Protein AF-A0A932TEI2-F1 (afdb_monomer)

Sequence (407 aa):
MNILELFKTVKTFVFDVDGVLASDILLVLSGGELARNMNSKDGYALQLAVKQGYRVVIISGGKSTSVKDRLVRLGVNDVYLDITNKKEKLQEYVFQHELRWDEILYMGDDIPDAICMQMVGLSCCPADAAIEIRQISQYISPLKGGKGCARDVIEKVLKLQGLWIDQVNKPGKMVVEKIIDRRWAIFLHLFITTIGVIVSLYVSIKSSWIIILANIASTLLLWFYSTTFKKKLLSGNIIIAALTAWTILVLYFAVNTTITTPLKFSNEIKFSMQHIYKYAVLYGGFAFIISLIREVIKDMEDMHGDAKYQCNTLPIAMGIPAAKIFVSVWIIVLTGCLAIIQFYALQLGWWLSTAYCCLFIILPLIWVLQKLYIAQTSTDYHKLSTAIKLIMLTGILSMLFFKLYHK

pLDDT: mean 86.67, std 13.26, ra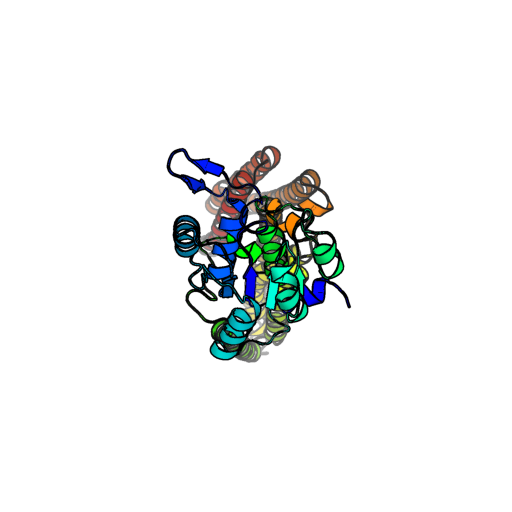nge [43.22, 98.69]

Secondary structure (DSSP, 8-state):
--HHHHHHH--EEEE-IIIIIEEEEEEE-TTS-EEEEE-HHHHHHHHHHHHTT-EEEEE-S---HHHHHHHHHTT--EEE-S-S-HHHHHHHHHHHTT--GGGEEEE--SGGGHHHHHHSSEEEE-TTS-HHHHHH-SEE-SSPTTTTHHHHHHHHHHHHTTTTHHHHH-TT---BTTTB-HHHHHHHHHHHHHHHHHHHHHHHHHS-HHHHHHHHHHHHHHHHHHHTGGGSSSHHHHHHHHHHHHHHHHHHHHHHHTT-SSS---HHHHHHHHHHHHHHHHHHHHHHHHHHHHHHHHHHHHHHHHHTTT---HHHHSHHHHHHHHHHHHHHHHHHHHHHHHHHHHHTT-HHHHHHHIIIIIHHHHHHHHHHHH--SHHHHHHHHHHHHHHHHHHHHTTHHHHHH--

Foldseek 3Di:
DDVLVLLQLAQEEEEECYFAQWDVDWDQDPVRDTDTAGAPLLLVLLLLSVVVVGQYAYAYLAPDVVVVVSSVVSVHPRYHYNDPQSPVVVVVVCVVVVHDQSNYEYEDQEDSCLVVQQRHNAYEYEPNGDPSSVVSGPYYAPHTHNGCSSVRSSVSSCVSVVSNQCCVQPVPPCCDPPPHDPVRVVVVLVVVLVVVLVVQVVLCVQFNPVSSVVSVVLSVLVVCLVVPVVQDEQVSQQSQLQSQLVVLVSVLRSVVGNPPPPPDDDPVVVVVSVVSVVVSVVLSVLSSLLSSLLVLLVCVLCVVSSVVVNRCYNCNPVNLVRSLVVSLVSLVVSLVVLVVVLVVCVVVVLVVLSVLCVPQANVLSVVLNVLSVVDDHSVSSVVSSVSSVSNNVSSVVSVVSCVVVVD

Radius of gyration: 30.38 Å; Cα contacts (8 Å, |Δi|>4): 553; chains: 1; bounding box: 76×47×86 Å

Mean predicted aligned error: 15.0 Å

Nearest PDB structures (foldseek):
  4hgn-assembly1_B  TM=9.759E-01  e=7.244E-16  Bacteroides thetaiotaomicron VPI-5482
  3hyc-assembly3_E  TM=9.687E-01  e=3.856E-14  Escherichia coli B
  3ij5-assembly1_A  TM=9.721E-01  e=1.733E-13  Yersinia pestis CO92
  3n1u-assembly1_A  TM=9.711E-01  e=2.680E-13  Legionella pneumophila subsp. pneumophila str. Philadelphia 1
  4umf-assembly1_C  TM=9.589E-01  e=1.360E-13  Moraxella catarrhalis BC8

Solvent-accessible surface area (backbone atoms only — not comparable to full-atom values): 21389 Å² total; per-residue (Å²): 132,64,69,70,60,49,44,64,51,48,54,33,43,35,33,34,39,69,27,28,49,14,33,74,63,70,44,79,43,99,85,72,48,76,47,72,54,63,31,68,64,26,48,52,38,53,27,49,39,41,76,71,72,33,48,50,36,36,55,27,60,55,76,57,62,71,58,50,55,54,41,42,76,42,63,38,75,52,65,44,59,59,39,87,56,56,51,60,53,50,53,50,52,33,60,77,66,72,54,57,47,61,26,26,32,30,35,36,24,48,77,86,36,49,69,50,32,73,62,33,48,33,17,29,20,28,57,74,31,40,70,72,42,56,71,71,28,80,39,71,33,95,28,37,31,24,63,33,26,61,23,56,54,48,52,51,32,32,47,76,69,58,66,54,54,52,56,76,78,43,76,84,72,62,56,64,72,73,79,35,52,64,68,56,53,52,49,51,51,51,52,54,50,51,50,52,50,51,52,34,44,57,50,17,76,67,29,30,68,65,52,34,55,51,52,52,49,48,54,51,50,54,51,45,30,74,77,57,28,74,47,39,51,56,64,32,40,52,50,53,10,51,54,56,13,42,69,47,40,49,55,46,54,44,58,69,34,60,65,69,59,97,75,82,93,50,75,66,60,61,52,54,50,55,52,50,47,53,51,30,53,52,52,19,51,50,40,21,53,56,38,35,42,37,44,56,36,43,47,56,31,46,37,78,64,38,59,77,68,74,33,38,34,45,39,70,71,64,31,60,70,50,41,49,50,55,40,45,52,53,51,51,52,52,45,51,55,50,52,55,52,37,54,55,36,50,77,72,66,38,55,67,56,39,52,47,44,44,63,52,34,46,50,51,51,54,51,45,52,59,49,56,73,73,47,85,49,43,70,45,28,47,52,48,35,49,50,47,52,51,30,52,51,47,54,60,58,54,60,59,48,52,72,75,71,70,117

Structure (mmCIF, N/CA/C/O backbone):
data_AF-A0A932TEI2-F1
#
_entry.id   AF-A0A932TEI2-F1
#
loop_
_atom_site.group_PDB
_atom_site.id
_atom_site.type_symbol
_atom_site.label_atom_id
_atom_site.label_alt_id
_atom_site.label_comp_id
_atom_site.label_asym_id
_atom_site.label_entity_id
_atom_site.label_seq_id
_atom_site.pdbx_PDB_ins_code
_atom_site.Cartn_x
_atom_site.Cartn_y
_atom_site.Cartn_z
_atom_site.occupancy
_atom_site.B_iso_or_equiv
_atom_site.auth_seq_id
_atom_site.auth_comp_id
_atom_site.auth_asym_id
_atom_site.auth_atom_id
_atom_site.pdbx_PDB_model_num
ATOM 1 N N . MET A 1 1 ? 7.344 -7.347 29.129 1.00 56.56 1 MET A N 1
ATOM 2 C CA . MET A 1 1 ? 6.830 -7.803 27.819 1.00 56.56 1 MET A CA 1
ATOM 3 C C . MET A 1 1 ? 6.420 -6.573 27.024 1.00 56.56 1 MET A C 1
ATOM 5 O O . MET A 1 1 ? 5.822 -5.684 27.613 1.00 56.56 1 MET A O 1
ATOM 9 N N . ASN A 1 2 ? 6.810 -6.448 25.754 1.00 79.56 2 ASN A N 1
ATOM 10 C CA . ASN A 1 2 ? 6.443 -5.279 24.946 1.00 79.56 2 ASN A CA 1
ATOM 11 C C . ASN A 1 2 ? 4.948 -5.356 24.600 1.00 79.56 2 ASN A C 1
ATOM 13 O O . ASN A 1 2 ? 4.498 -6.376 24.085 1.00 79.56 2 ASN A O 1
ATOM 17 N N . ILE A 1 3 ? 4.190 -4.292 24.864 1.00 82.94 3 ILE A N 1
ATOM 18 C CA . ILE A 1 3 ? 2.745 -4.236 24.607 1.00 82.94 3 ILE A CA 1
ATOM 19 C C . ILE A 1 3 ? 2.399 -4.514 23.138 1.00 82.94 3 ILE A C 1
ATOM 21 O O . ILE A 1 3 ? 1.374 -5.115 22.841 1.00 82.94 3 ILE A O 1
ATOM 25 N N . LEU A 1 4 ? 3.291 -4.154 22.210 1.00 84.81 4 LEU A N 1
ATOM 26 C CA . LEU A 1 4 ? 3.114 -4.427 20.784 1.00 84.81 4 LEU A CA 1
ATOM 27 C C . LEU A 1 4 ? 3.107 -5.926 20.458 1.00 84.81 4 LEU A C 1
ATOM 29 O O . LEU A 1 4 ? 2.467 -6.316 19.487 1.00 84.81 4 LEU A O 1
ATOM 33 N N . GLU A 1 5 ? 3.792 -6.762 21.244 1.00 87.94 5 GLU A N 1
ATOM 34 C CA . GLU A 1 5 ? 3.771 -8.218 21.048 1.00 87.94 5 GLU A CA 1
ATOM 35 C C . GLU A 1 5 ? 2.412 -8.814 21.430 1.00 87.94 5 GLU A C 1
ATOM 37 O O . GLU A 1 5 ? 1.931 -9.701 20.732 1.00 87.94 5 GLU A O 1
ATOM 42 N N . LEU A 1 6 ? 1.740 -8.265 22.451 1.00 90.00 6 LEU A N 1
ATOM 43 C CA . LEU A 1 6 ? 0.382 -8.680 22.828 1.00 90.00 6 LEU A CA 1
ATOM 44 C C . LEU A 1 6 ? -0.623 -8.413 21.705 1.00 90.00 6 LEU A C 1
ATOM 46 O O . LEU A 1 6 ? -1.435 -9.267 21.375 1.00 90.00 6 LEU A O 1
ATOM 50 N N . PHE A 1 7 ? -0.540 -7.251 21.052 1.00 94.19 7 PHE A N 1
ATOM 51 C CA . PHE A 1 7 ? -1.432 -6.935 19.932 1.00 94.19 7 PHE A CA 1
ATOM 52 C C . PHE A 1 7 ? -1.228 -7.851 18.708 1.00 94.19 7 PHE A C 1
ATOM 54 O O . PHE A 1 7 ? -2.143 -7.983 17.895 1.00 94.19 7 PHE A O 1
ATOM 61 N N . LYS A 1 8 ? -0.054 -8.479 18.543 1.00 92.56 8 LYS A N 1
ATOM 62 C CA . LYS A 1 8 ? 0.222 -9.381 17.410 1.00 92.56 8 LYS A CA 1
ATOM 63 C C . LYS A 1 8 ? -0.444 -10.749 17.552 1.00 92.56 8 LYS A C 1
ATOM 65 O O . LYS A 1 8 ? -0.695 -11.383 16.532 1.00 92.56 8 LYS A O 1
ATOM 70 N N . THR A 1 9 ? -0.705 -11.231 18.764 1.00 93.88 9 THR A N 1
ATOM 71 C CA . THR A 1 9 ? -1.300 -12.566 18.964 1.00 93.88 9 THR A CA 1
ATOM 72 C C . THR A 1 9 ? -2.819 -12.560 18.822 1.00 93.88 9 THR A C 1
ATOM 74 O O . THR A 1 9 ? -3.413 -13.612 18.600 1.00 93.88 9 THR A O 1
ATOM 77 N N . VAL A 1 10 ? -3.451 -11.385 18.902 1.00 97.38 10 VAL A N 1
ATOM 78 C CA . VAL A 1 10 ? -4.910 -11.236 18.868 1.00 97.38 10 VAL A CA 1
ATOM 79 C C . VAL A 1 10 ? -5.503 -11.761 17.559 1.00 97.38 10 VAL A C 1
ATOM 81 O O . VAL A 1 10 ? -5.095 -11.355 16.469 1.00 97.38 10 VAL A O 1
ATOM 84 N N . LYS A 1 11 ? -6.529 -12.607 17.686 1.00 96.62 11 LYS A N 1
ATOM 85 C CA . LYS A 1 11 ? -7.400 -13.098 16.599 1.00 96.62 11 LYS A CA 1
ATOM 86 C C . LYS A 1 11 ? -8.893 -12.914 16.888 1.00 96.62 11 LYS A C 1
ATOM 88 O O . LYS A 1 11 ? -9.702 -12.959 15.960 1.00 96.62 11 LYS A O 1
ATOM 93 N N . THR A 1 12 ? -9.253 -12.691 18.151 1.00 98.19 12 THR A N 1
ATOM 94 C CA . THR A 1 12 ? -10.636 -12.488 18.594 1.00 98.19 12 THR A CA 1
ATOM 95 C C . THR A 1 12 ? -10.729 -11.210 19.416 1.00 98.19 12 THR A C 1
ATOM 97 O O . THR A 1 12 ? -9.966 -11.020 20.361 1.00 98.19 12 THR A O 1
ATOM 100 N N . PHE A 1 13 ? -11.679 -10.347 19.068 1.00 98.62 13 PHE A N 1
ATOM 101 C CA . PHE A 1 13 ? -12.029 -9.164 19.845 1.00 98.62 13 PHE A CA 1
ATOM 102 C C . PHE A 1 13 ? -13.313 -9.413 20.627 1.00 98.62 13 PHE A C 1
ATOM 104 O O . PHE A 1 13 ? -14.292 -9.891 20.057 1.00 98.62 13 PHE A O 1
ATOM 111 N N . VAL A 1 14 ? -13.319 -9.037 21.899 1.00 98.62 14 VAL A N 1
ATOM 112 C CA . VAL A 1 14 ? -14.490 -9.047 22.770 1.00 98.62 14 VAL A CA 1
ATOM 113 C C . VAL A 1 14 ? -14.701 -7.634 23.302 1.00 98.62 14 VAL A C 1
ATOM 115 O O . VAL A 1 14 ? -13.764 -7.020 23.816 1.00 98.62 14 VAL A O 1
ATOM 118 N N . PHE A 1 15 ? -15.911 -7.105 23.153 1.00 98.50 15 PHE A N 1
ATOM 119 C CA . PHE A 1 15 ? -16.260 -5.753 23.588 1.00 98.50 15 PHE A CA 1
ATOM 120 C C . PHE A 1 15 ? -17.508 -5.766 24.467 1.00 98.50 15 PHE A C 1
ATOM 122 O O . PHE A 1 15 ? -18.489 -6.444 24.137 1.00 98.50 15 PHE A O 1
ATOM 129 N N . ASP A 1 16 ? -17.499 -4.951 25.524 1.00 97.19 16 ASP A N 1
ATOM 130 C CA . ASP A 1 16 ? -18.751 -4.449 26.090 1.00 97.19 16 ASP A CA 1
ATOM 131 C C . ASP A 1 16 ? -19.396 -3.411 25.150 1.00 97.19 16 ASP A C 1
ATOM 133 O O . ASP A 1 16 ? -18.806 -2.941 24.171 1.00 97.19 16 ASP A O 1
ATOM 137 N N . VAL A 1 17 ? -20.649 -3.070 25.424 1.00 96.25 17 VAL A N 1
ATOM 138 C CA . VAL A 1 17 ? -21.414 -2.046 24.723 1.00 96.25 17 VAL A CA 1
ATOM 139 C C . VAL A 1 17 ? -21.339 -0.723 25.466 1.00 96.25 17 VAL A C 1
ATOM 141 O O . VAL A 1 17 ? -20.761 0.223 24.934 1.00 96.25 17 VAL A O 1
ATOM 144 N N . ASP A 1 18 ? -21.970 -0.640 26.635 1.00 94.44 18 ASP A N 1
ATOM 145 C CA . ASP A 1 18 ? -22.102 0.607 27.383 1.00 94.44 18 ASP A CA 1
ATOM 146 C C . ASP A 1 18 ? -20.708 1.007 27.907 1.00 94.44 18 ASP A C 1
ATOM 148 O O . ASP A 1 18 ? -19.904 0.145 28.228 1.00 94.44 18 ASP A O 1
ATOM 152 N N . GLY A 1 19 ? -20.344 2.287 27.799 1.00 94.31 19 GLY A N 1
ATOM 153 C CA . GLY A 1 19 ? -18.996 2.774 28.134 1.00 94.31 19 GLY A CA 1
ATOM 154 C C . GLY A 1 19 ? -17.849 2.341 27.203 1.00 94.31 19 GLY A C 1
ATOM 155 O O . GLY A 1 19 ? -16.761 2.908 27.281 1.00 94.31 19 GLY A O 1
ATOM 156 N N . VAL A 1 20 ? -18.067 1.427 26.249 1.00 97.69 20 VAL A N 1
ATOM 157 C CA . VAL A 1 20 ? -17.061 0.999 25.255 1.00 97.69 20 VAL A CA 1
ATOM 158 C C . VAL A 1 20 ? -17.492 1.354 23.828 1.00 97.69 20 VAL A C 1
ATOM 160 O O . VAL A 1 20 ? -16.974 2.305 23.237 1.00 97.69 20 VAL A O 1
ATOM 163 N N . LEU A 1 21 ? -18.443 0.618 23.246 1.00 97.06 21 LEU A N 1
ATOM 164 C CA . LEU A 1 21 ? -18.955 0.876 21.889 1.00 97.06 21 LEU A CA 1
ATOM 165 C C . LEU A 1 21 ? -19.994 2.004 21.845 1.00 97.06 21 LEU A C 1
ATOM 167 O O . LEU A 1 21 ? -20.154 2.673 20.814 1.00 97.06 21 LEU A O 1
ATOM 171 N N . ALA A 1 22 ? -20.686 2.204 22.959 1.00 95.38 22 ALA A N 1
ATOM 172 C CA . ALA A 1 22 ? -21.545 3.333 23.257 1.00 95.38 22 ALA A CA 1
ATOM 173 C C . ALA A 1 22 ? -20.919 4.187 24.366 1.00 95.38 22 ALA A C 1
ATOM 175 O O . ALA A 1 22 ? -20.013 3.735 25.064 1.00 95.38 22 ALA A O 1
ATOM 176 N N . SER A 1 23 ? -21.360 5.438 24.518 1.00 91.94 23 SER A N 1
ATOM 177 C CA . SER A 1 23 ? -21.000 6.176 25.734 1.00 91.94 23 SER A CA 1
ATOM 178 C C . SER A 1 23 ? -21.742 5.610 26.943 1.00 91.94 23 SER A C 1
ATOM 180 O O . SER A 1 23 ? -22.792 4.992 26.799 1.00 91.94 23 SER A O 1
ATOM 182 N N . ASP A 1 24 ? -21.231 5.918 28.124 1.00 86.44 24 ASP A N 1
ATOM 183 C CA . ASP A 1 24 ? -21.881 5.754 29.429 1.00 86.44 24 ASP A CA 1
ATOM 184 C C . ASP A 1 24 ? -23.205 6.541 29.570 1.00 86.44 24 ASP A C 1
ATOM 186 O O . ASP A 1 24 ? -24.033 6.252 30.431 1.00 86.44 24 ASP A O 1
ATOM 190 N N . ILE A 1 25 ? -23.448 7.524 28.696 1.00 87.62 25 ILE A N 1
ATOM 191 C CA . ILE A 1 25 ? -24.691 8.305 28.671 1.00 87.62 25 ILE A CA 1
ATOM 192 C C . ILE A 1 25 ? -25.826 7.531 27.983 1.00 87.62 25 ILE A C 1
ATOM 194 O O . ILE A 1 25 ? -25.795 7.301 26.770 1.00 87.62 25 ILE A O 1
ATOM 198 N N . LEU A 1 26 ? -26.888 7.250 28.743 1.00 88.81 26 LEU A N 1
ATOM 199 C CA . LEU A 1 26 ? -28.169 6.749 28.241 1.00 88.81 26 LEU A CA 1
ATOM 200 C C . LEU A 1 26 ? -29.173 7.894 28.066 1.00 88.81 26 LEU A C 1
ATOM 202 O O . LEU A 1 26 ? -29.428 8.666 28.990 1.00 88.81 26 LEU A O 1
ATOM 206 N N . LEU A 1 27 ? -29.775 7.987 26.880 1.00 89.62 27 LEU A N 1
ATOM 207 C CA . LEU A 1 27 ? -30.843 8.946 26.602 1.00 89.62 27 LEU A CA 1
ATOM 208 C C . LEU A 1 27 ? -32.197 8.297 26.893 1.00 89.62 27 LEU A C 1
ATOM 210 O O . LEU A 1 27 ? -32.584 7.344 26.217 1.00 89.62 27 LEU A O 1
ATOM 214 N N . VAL A 1 28 ? -32.912 8.830 27.882 1.00 91.31 28 VAL A N 1
ATOM 215 C CA . VAL A 1 28 ? -34.267 8.390 28.235 1.00 91.31 28 VAL A CA 1
ATOM 216 C C . VAL A 1 28 ? -35.273 9.147 27.370 1.00 91.31 28 VAL A C 1
ATOM 218 O O . VAL A 1 28 ? -35.376 10.371 27.454 1.00 91.31 28 VAL A O 1
ATOM 221 N N . LEU A 1 29 ? -35.996 8.426 26.517 1.00 90.00 29 LEU A N 1
ATOM 222 C CA . LEU A 1 29 ? -37.040 8.988 25.662 1.00 90.00 29 LEU A CA 1
ATOM 223 C C . LEU A 1 29 ? -38.386 9.028 26.398 1.00 90.00 29 LEU A C 1
ATOM 225 O O . LEU A 1 29 ? -38.591 8.338 27.396 1.00 90.00 29 LEU A O 1
ATOM 229 N N . SER A 1 30 ? -39.336 9.810 25.882 1.00 88.69 30 SER A N 1
ATOM 230 C CA . SER A 1 30 ? -40.662 10.001 26.495 1.00 88.69 30 SER A CA 1
ATOM 231 C C . SER A 1 30 ? -41.461 8.705 26.691 1.00 88.69 30 SER A C 1
ATOM 233 O O . SER A 1 30 ? -42.298 8.645 27.584 1.00 88.69 30 SER A O 1
ATOM 235 N N . GLY A 1 31 ? -41.190 7.664 25.897 1.00 87.25 31 GLY A N 1
ATOM 236 C CA . GLY A 1 31 ? -41.802 6.335 26.025 1.00 87.25 31 GLY A CA 1
ATOM 237 C C . GLY A 1 31 ? -41.099 5.382 27.001 1.00 87.25 31 GLY A C 1
ATOM 238 O O . GLY A 1 31 ? -41.451 4.208 27.044 1.00 87.25 31 GLY A O 1
ATOM 239 N N . GLY A 1 32 ? -40.079 5.838 27.738 1.00 85.00 32 GLY A N 1
ATOM 240 C CA . GLY A 1 32 ? -39.243 4.985 28.596 1.00 85.00 32 GLY A CA 1
ATOM 241 C C . GLY A 1 32 ? -38.182 4.178 27.836 1.00 85.00 32 GLY A C 1
ATOM 242 O O . GLY A 1 32 ? -37.403 3.446 28.444 1.00 85.00 32 GLY A O 1
ATOM 243 N N . GLU A 1 33 ? -38.119 4.325 26.511 1.00 86.44 33 GLU A N 1
ATOM 244 C CA . GLU A 1 33 ? -37.070 3.735 25.685 1.00 86.44 33 GLU A CA 1
ATOM 245 C C . GLU A 1 33 ? -35.705 4.367 25.991 1.00 86.44 33 GLU A C 1
ATOM 247 O O . GLU A 1 33 ? -35.587 5.579 26.188 1.00 86.44 33 GLU A O 1
ATOM 252 N N . LEU A 1 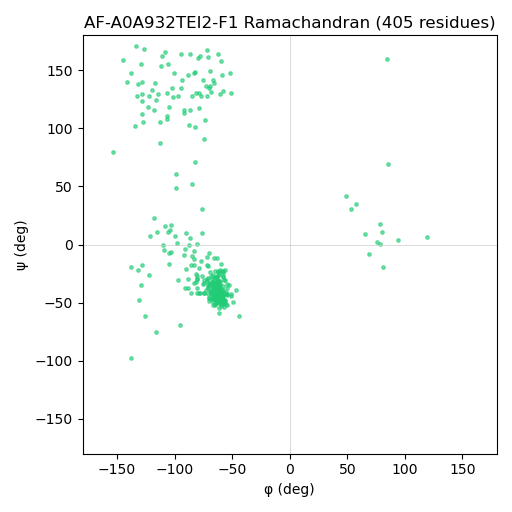34 ? -34.660 3.536 25.992 1.00 88.81 34 LEU A N 1
ATOM 253 C CA . LEU A 1 34 ? -33.284 3.950 26.256 1.00 88.81 34 LEU A CA 1
ATOM 254 C C . LEU A 1 34 ? -32.469 3.938 24.962 1.00 88.81 34 LEU A C 1
ATOM 256 O O . LEU A 1 34 ? -32.149 2.870 24.426 1.00 88.81 34 LEU A O 1
ATOM 260 N N . ALA A 1 35 ? -32.094 5.120 24.483 1.00 89.12 35 ALA A N 1
ATOM 261 C CA . ALA A 1 35 ? -31.252 5.284 23.306 1.00 89.12 35 ALA A CA 1
ATOM 262 C C . ALA A 1 35 ? -29.768 5.405 23.682 1.00 89.12 35 ALA A C 1
ATOM 264 O O . ALA A 1 35 ? -29.393 6.055 24.658 1.00 89.12 35 ALA A O 1
ATOM 265 N N . ARG A 1 36 ? -28.919 4.784 22.858 1.00 92.06 36 ARG A N 1
ATOM 266 C CA . ARG A 1 36 ? -27.456 4.791 22.974 1.00 92.06 36 ARG A CA 1
ATOM 267 C C . ARG A 1 36 ? -26.853 5.466 21.755 1.00 92.06 36 ARG A C 1
ATOM 269 O O . ARG A 1 36 ? -27.289 5.239 20.625 1.00 92.06 36 ARG A O 1
ATOM 276 N N . ASN A 1 37 ? -25.828 6.275 21.968 1.00 91.56 37 ASN A N 1
ATOM 277 C CA . ASN A 1 37 ? -24.998 6.773 20.879 1.00 91.56 37 ASN A CA 1
ATOM 278 C C . ASN A 1 37 ? -23.928 5.720 20.536 1.00 91.56 37 ASN A C 1
ATOM 280 O O . ASN A 1 37 ? -23.461 4.984 21.390 1.00 91.56 37 ASN A O 1
ATOM 284 N N . MET A 1 38 ? -23.528 5.621 19.271 1.00 94.50 38 MET A N 1
ATOM 285 C CA . MET A 1 38 ? -22.441 4.723 18.864 1.00 94.50 38 MET A CA 1
ATOM 286 C C . MET A 1 38 ? -21.600 5.393 17.790 1.00 94.50 38 MET A C 1
ATOM 288 O O . MET A 1 38 ? -22.131 6.017 16.861 1.00 94.50 38 MET A O 1
ATOM 292 N N . ASN A 1 39 ? -20.284 5.226 17.875 1.00 95.94 39 ASN A N 1
ATOM 293 C CA . ASN A 1 39 ? -19.360 5.885 16.965 1.00 95.94 39 ASN A CA 1
ATOM 294 C C . ASN A 1 39 ? -19.393 5.268 15.558 1.00 95.94 39 ASN A C 1
ATOM 296 O O . ASN A 1 39 ? -19.373 4.047 15.387 1.00 95.94 39 ASN A O 1
ATOM 300 N N . SER A 1 40 ? -19.395 6.101 14.517 1.00 93.88 40 SER A N 1
ATOM 301 C CA . SER A 1 40 ? -19.300 5.621 13.131 1.00 93.88 40 SER A CA 1
ATOM 302 C C . SER A 1 40 ? -17.904 5.090 12.786 1.00 93.88 40 SER A C 1
ATOM 304 O O . SER A 1 40 ? -17.783 4.154 11.996 1.00 93.88 40 SER A O 1
ATOM 306 N N . LYS A 1 41 ? -16.844 5.639 13.397 1.00 93.69 41 LYS A N 1
ATOM 307 C CA . LYS A 1 41 ? -15.459 5.199 13.173 1.00 93.69 41 LYS A CA 1
ATOM 308 C C . LYS A 1 41 ? -15.194 3.828 13.795 1.00 93.69 41 LYS A C 1
ATOM 310 O O . LYS A 1 41 ? -14.484 3.041 13.172 1.00 93.69 41 LYS A O 1
ATOM 315 N N . ASP A 1 42 ? -15.779 3.547 14.961 1.00 96.50 42 ASP A N 1
ATOM 316 C CA . ASP A 1 42 ? -15.777 2.202 15.556 1.00 96.50 42 ASP A CA 1
ATOM 317 C C . ASP A 1 42 ? -16.537 1.228 14.659 1.00 96.50 42 ASP A C 1
ATOM 319 O O . ASP A 1 42 ? -16.015 0.170 14.324 1.00 96.50 42 ASP A O 1
ATOM 323 N N . GLY A 1 43 ? -17.710 1.632 14.157 1.00 95.94 43 GLY A N 1
ATOM 324 C CA . GLY A 1 43 ? -18.489 0.819 13.220 1.00 95.94 43 GLY A CA 1
ATOM 325 C C . GLY A 1 43 ? -17.705 0.398 11.972 1.00 95.94 43 GLY A C 1
ATOM 326 O O . GLY A 1 43 ? -17.749 -0.767 11.579 1.00 95.94 43 GLY A O 1
ATOM 327 N N . TYR A 1 44 ? -16.929 1.314 11.382 1.00 94.44 44 TYR A N 1
ATOM 328 C CA . TYR A 1 44 ? -16.028 0.986 10.273 1.00 94.44 44 TYR A CA 1
ATOM 329 C C . TYR A 1 44 ? -14.969 -0.052 10.671 1.00 94.44 44 TYR A C 1
ATOM 331 O O . TYR A 1 44 ? -14.747 -1.012 9.936 1.00 94.44 44 TYR A O 1
ATOM 339 N N . ALA A 1 45 ? -14.316 0.131 11.823 1.00 95.75 45 ALA A N 1
ATOM 340 C CA . ALA A 1 45 ? -13.260 -0.768 12.281 1.00 95.75 45 ALA A CA 1
ATOM 341 C C . ALA A 1 45 ? -13.796 -2.177 12.585 1.00 95.75 45 ALA A C 1
ATOM 343 O O . ALA A 1 45 ? -13.177 -3.154 12.172 1.00 95.75 45 ALA A O 1
ATOM 344 N N . LEU A 1 46 ? -14.969 -2.282 13.218 1.00 97.50 46 LEU A N 1
ATOM 345 C CA . LEU A 1 46 ? -15.657 -3.553 13.473 1.00 97.50 46 LEU A CA 1
ATOM 346 C C . LEU A 1 46 ? -15.970 -4.285 12.165 1.00 97.50 46 LEU A C 1
ATOM 348 O O . LEU A 1 46 ? -15.590 -5.441 11.996 1.00 97.50 46 LEU A O 1
ATOM 352 N N . GLN A 1 47 ? -16.596 -3.593 11.206 1.00 95.75 47 GLN A N 1
ATOM 353 C CA . GLN A 1 47 ? -16.909 -4.184 9.905 1.00 95.75 47 GLN A CA 1
ATOM 354 C C . GLN A 1 47 ? -15.637 -4.629 9.169 1.00 95.75 47 GLN A C 1
ATOM 356 O O . GLN A 1 47 ? -15.625 -5.674 8.518 1.00 95.75 47 GLN A O 1
ATOM 361 N N . LEU A 1 48 ? -14.565 -3.837 9.247 1.00 92.50 48 LEU A N 1
ATOM 362 C CA . LEU A 1 48 ? -13.286 -4.192 8.647 1.00 92.50 48 LEU A CA 1
ATOM 363 C C . LEU A 1 48 ? -12.693 -5.444 9.298 1.00 92.50 48 LEU A C 1
ATOM 365 O O . LEU A 1 48 ? -12.282 -6.342 8.572 1.00 92.50 48 LEU A O 1
ATOM 369 N N . ALA A 1 49 ? -12.678 -5.530 10.628 1.00 95.69 49 ALA A N 1
ATOM 370 C CA . ALA A 1 49 ? -12.174 -6.697 11.346 1.00 95.69 49 ALA A CA 1
ATOM 371 C C . ALA A 1 49 ? -12.909 -7.976 10.913 1.00 95.69 49 ALA A C 1
ATOM 373 O O . ALA A 1 49 ? -12.261 -8.941 10.507 1.00 95.69 49 ALA A O 1
ATOM 374 N N . VAL A 1 50 ? -14.245 -7.942 10.879 1.00 95.00 50 VAL A N 1
ATOM 375 C CA . VAL A 1 50 ? -15.071 -9.064 10.401 1.00 95.00 50 VAL A CA 1
ATOM 376 C C . VAL A 1 50 ? -14.721 -9.438 8.956 1.00 95.00 50 VAL A C 1
ATOM 378 O O . VAL A 1 5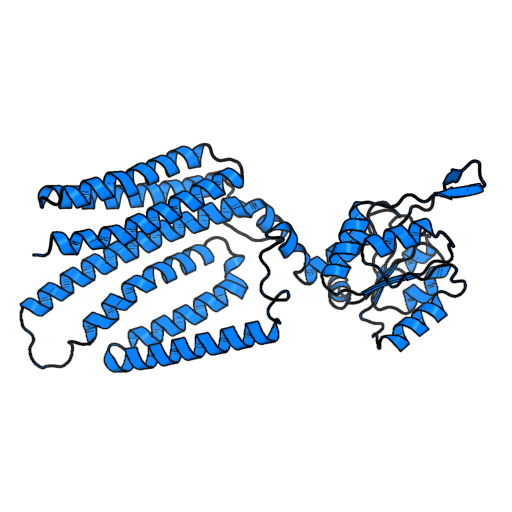0 ? -14.504 -10.608 8.651 1.00 95.00 50 VAL A O 1
ATOM 381 N N . LYS A 1 51 ? -14.601 -8.452 8.055 1.00 90.69 51 LYS A N 1
ATOM 382 C CA . LYS A 1 51 ? -14.217 -8.686 6.648 1.00 90.69 51 LYS A CA 1
ATOM 383 C C . LYS A 1 51 ? -12.828 -9.310 6.490 1.00 90.69 51 LYS A C 1
ATOM 385 O O . LYS A 1 51 ? -12.592 -9.965 5.482 1.00 90.69 51 LYS A O 1
ATOM 390 N N . GLN A 1 52 ? -11.931 -9.090 7.449 1.00 89.12 52 GLN A N 1
ATOM 391 C CA . GLN A 1 52 ? -10.587 -9.674 7.488 1.00 89.12 52 GLN A CA 1
ATOM 392 C C . GLN A 1 52 ? -10.546 -11.023 8.231 1.00 89.12 52 GLN A C 1
ATOM 394 O O . GLN A 1 52 ? -9.468 -11.530 8.526 1.00 89.12 52 GLN A O 1
ATOM 399 N N . GLY A 1 53 ? -11.706 -11.602 8.562 1.00 91.81 53 GLY A N 1
ATOM 400 C CA . GLY A 1 53 ? -11.808 -12.914 9.204 1.00 91.81 53 GLY A CA 1
ATOM 401 C C . GLY A 1 53 ? -11.564 -12.912 10.714 1.00 91.81 53 GLY A C 1
ATOM 402 O O . GLY A 1 53 ? -11.442 -13.984 11.306 1.00 91.81 53 GLY A O 1
ATOM 403 N N . TYR A 1 54 ? -11.502 -11.741 11.356 1.00 96.19 54 TYR A N 1
ATOM 404 C CA . TYR A 1 54 ? -11.438 -11.665 12.814 1.00 96.19 54 TYR A CA 1
ATOM 405 C C . TYR A 1 54 ? -12.801 -11.949 13.421 1.00 96.19 54 TYR A C 1
ATOM 407 O O . TYR A 1 54 ? -13.831 -11.479 12.933 1.00 96.19 54 TYR A O 1
ATOM 415 N N . ARG A 1 55 ? -12.790 -12.662 14.547 1.00 97.31 55 ARG A N 1
ATOM 416 C CA . ARG A 1 55 ? -13.988 -12.839 15.365 1.00 97.31 55 ARG A CA 1
ATOM 417 C C . ARG A 1 55 ? -14.200 -11.582 16.193 1.00 97.31 55 ARG A C 1
ATOM 419 O O . ARG A 1 55 ? -13.269 -11.105 16.842 1.00 97.31 55 ARG A O 1
ATOM 426 N N . VAL A 1 56 ? -15.415 -11.055 16.160 1.00 98.25 56 VAL A N 1
ATOM 427 C CA . VAL A 1 56 ? -15.829 -9.909 16.967 1.00 98.25 56 VAL A CA 1
ATOM 428 C C . VAL A 1 56 ? -17.028 -10.357 17.781 1.00 98.25 56 VAL A C 1
ATOM 430 O O . VAL A 1 56 ? -18.045 -10.735 17.209 1.00 98.25 56 VAL A O 1
ATOM 433 N N . VAL A 1 57 ? -16.883 -10.325 19.098 1.00 98.25 57 VAL A N 1
ATOM 434 C CA . VAL A 1 57 ? -17.855 -10.834 20.062 1.00 98.25 57 VAL A CA 1
ATOM 435 C C . VAL A 1 57 ? -18.302 -9.688 20.945 1.00 98.25 57 VAL A C 1
ATOM 437 O O . VAL A 1 57 ? -17.478 -8.925 21.447 1.00 98.25 57 VAL A O 1
ATOM 440 N N . ILE A 1 58 ? -19.605 -9.570 21.145 1.00 98.31 58 ILE A N 1
ATOM 441 C CA . ILE A 1 58 ? -20.195 -8.534 21.985 1.00 98.31 58 ILE A CA 1
ATOM 442 C C . ILE A 1 58 ? -20.873 -9.217 23.164 1.00 98.31 58 ILE A C 1
ATOM 444 O O . ILE A 1 58 ? -21.719 -10.088 22.957 1.00 98.31 58 ILE A O 1
ATOM 448 N N . ILE A 1 59 ? -20.500 -8.831 24.384 1.00 97.69 59 ILE A N 1
ATOM 449 C CA . ILE A 1 59 ? -21.087 -9.358 25.621 1.00 97.69 59 ILE A CA 1
ATOM 450 C C . ILE A 1 59 ? -21.523 -8.176 26.477 1.00 97.69 59 ILE A C 1
ATOM 452 O O . ILE A 1 59 ? -20.687 -7.440 26.994 1.00 97.69 59 ILE A O 1
ATOM 456 N N . SER A 1 60 ? -22.833 -8.008 26.649 1.00 95.50 60 SER A N 1
ATOM 457 C CA . SER A 1 60 ? -23.386 -6.908 27.439 1.00 95.50 60 SER A CA 1
ATOM 458 C C . SER A 1 60 ? -24.545 -7.353 28.326 1.00 95.50 60 SER A C 1
ATOM 460 O O . SER A 1 60 ? -25.329 -8.232 27.963 1.00 95.50 60 SER A O 1
ATOM 462 N N . GLY A 1 61 ? -24.674 -6.704 29.485 1.00 92.88 61 GLY A N 1
ATOM 463 C CA . GLY A 1 61 ? -25.848 -6.836 30.352 1.00 92.88 61 GLY A CA 1
ATOM 464 C C . GLY A 1 61 ? -27.064 -6.050 29.845 1.00 92.88 61 GLY A C 1
ATOM 465 O O . GLY A 1 61 ? -28.186 -6.287 30.288 1.00 92.88 61 GLY A O 1
ATOM 466 N N . GLY A 1 62 ? -26.875 -5.126 28.895 1.00 89.12 62 GLY A N 1
ATOM 467 C CA . GLY A 1 62 ? -27.966 -4.356 28.300 1.00 89.12 62 GLY A CA 1
ATOM 468 C C . GLY A 1 62 ? -28.881 -5.210 27.411 1.00 89.12 62 GLY A C 1
ATOM 469 O O . GLY A 1 62 ? -28.430 -6.144 26.753 1.00 89.12 62 GLY A O 1
ATOM 470 N N . LYS A 1 63 ? -30.173 -4.853 27.336 1.00 89.62 63 LYS A N 1
ATOM 471 C CA . LYS A 1 63 ? -31.201 -5.562 26.533 1.00 89.62 63 LYS A CA 1
ATOM 472 C C . LYS A 1 63 ? -31.583 -4.858 25.222 1.00 89.62 63 LYS A C 1
ATOM 474 O O . LYS A 1 63 ? -32.641 -5.111 24.653 1.00 89.62 63 LYS A O 1
ATOM 479 N N . SER A 1 64 ? -30.767 -3.911 24.759 1.00 88.44 64 SER A N 1
ATOM 480 C CA . SER A 1 64 ? -31.135 -3.031 23.643 1.00 88.44 64 SER A CA 1
ATOM 481 C C . SER A 1 64 ? -31.101 -3.754 22.292 1.00 88.44 64 SER A C 1
ATOM 483 O O . SER A 1 64 ? -30.035 -4.011 21.732 1.00 88.44 64 SER A O 1
ATOM 485 N N . THR A 1 65 ? -32.275 -4.037 21.727 1.00 89.56 65 THR A N 1
ATOM 486 C CA . THR A 1 65 ? -32.412 -4.672 20.404 1.00 89.56 65 THR A CA 1
ATOM 487 C C . THR A 1 65 ? -31.836 -3.809 19.281 1.00 89.56 65 THR A C 1
ATOM 489 O O . THR A 1 65 ? -31.185 -4.332 18.382 1.00 89.56 65 THR A O 1
ATOM 492 N N . SER A 1 66 ? -31.965 -2.482 19.370 1.00 91.94 66 SER A N 1
ATOM 493 C CA . SER A 1 66 ? -31.426 -1.550 18.370 1.00 91.94 66 SER A CA 1
ATOM 494 C C . SER A 1 66 ? -29.895 -1.594 18.269 1.00 91.94 66 SER A C 1
ATOM 496 O O . SER A 1 66 ? -29.341 -1.471 17.172 1.00 91.94 66 SER A O 1
ATOM 498 N N . VAL A 1 67 ? -29.201 -1.830 19.388 1.00 93.44 67 VAL A N 1
ATOM 499 C CA . VAL A 1 67 ? -27.750 -2.066 19.400 1.00 93.44 67 VAL A CA 1
ATOM 500 C C . VAL A 1 67 ? -27.413 -3.360 18.662 1.00 93.44 67 VAL A C 1
ATOM 502 O O . VAL A 1 67 ? -26.529 -3.354 17.800 1.00 93.44 67 VAL A O 1
ATOM 505 N N . LYS A 1 68 ? -28.144 -4.448 18.940 1.00 95.25 68 LYS A N 1
ATOM 506 C CA . LYS A 1 68 ? -27.957 -5.734 18.252 1.00 95.25 68 LYS A CA 1
ATOM 507 C C . LYS A 1 68 ? -28.147 -5.593 16.746 1.00 95.25 68 LYS A C 1
ATOM 509 O O . LYS A 1 68 ? -27.258 -5.980 15.991 1.00 95.25 68 LYS A O 1
ATOM 514 N N . ASP A 1 69 ? -29.238 -4.972 16.309 1.00 95.06 69 ASP A N 1
ATOM 515 C CA . ASP A 1 69 ? -29.536 -4.789 14.885 1.00 95.06 69 ASP A CA 1
ATOM 516 C C . ASP A 1 69 ? -28.439 -4.001 14.165 1.00 95.06 69 ASP A C 1
ATOM 518 O O . ASP A 1 69 ? -28.043 -4.337 13.045 1.00 95.06 69 ASP A O 1
ATOM 522 N N . ARG A 1 70 ? -27.900 -2.958 14.808 1.00 94.94 70 ARG A N 1
ATOM 523 C CA . ARG A 1 70 ? -26.784 -2.186 14.254 1.00 94.94 70 ARG A CA 1
ATOM 524 C C . ARG A 1 70 ? -25.515 -3.026 14.120 1.00 94.94 70 ARG A C 1
ATOM 526 O O . ARG A 1 70 ? -24.864 -2.946 13.081 1.00 94.94 70 ARG A O 1
ATOM 533 N N . LEU A 1 71 ? -25.151 -3.792 15.144 1.00 96.88 71 LEU A N 1
ATOM 534 C CA . LEU A 1 71 ? -23.941 -4.621 15.143 1.00 96.88 71 LEU A CA 1
ATOM 535 C C . LEU A 1 71 ? -24.025 -5.741 14.099 1.00 96.88 71 LEU A C 1
ATOM 537 O O . LEU A 1 71 ? -23.087 -5.920 13.319 1.00 96.88 71 LEU A O 1
ATOM 541 N N . VAL A 1 72 ? -25.182 -6.394 13.985 1.00 96.44 72 VAL A N 1
ATOM 542 C CA . VAL A 1 72 ? -25.442 -7.414 12.958 1.00 96.44 72 VAL A CA 1
ATOM 543 C C . VAL A 1 72 ? -25.328 -6.823 11.550 1.00 96.44 72 VAL A C 1
ATOM 545 O O . VAL A 1 72 ? -24.693 -7.419 10.682 1.00 96.44 72 VAL A O 1
ATOM 548 N N . ARG A 1 73 ? -25.826 -5.600 11.310 1.00 94.62 73 ARG A N 1
ATOM 549 C CA . ARG A 1 73 ? -25.641 -4.900 10.018 1.00 94.62 73 ARG A CA 1
ATOM 550 C C . ARG A 1 73 ? -24.175 -4.599 9.684 1.00 94.62 73 ARG A C 1
ATOM 552 O O . ARG A 1 73 ? -23.842 -4.423 8.513 1.00 94.62 73 ARG A O 1
ATOM 559 N N . LEU A 1 74 ? -23.295 -4.531 10.682 1.00 94.56 74 LEU A N 1
ATOM 560 C CA . LEU A 1 74 ? -21.849 -4.399 10.478 1.00 94.56 74 LEU A CA 1
ATOM 561 C C . LEU A 1 74 ? -21.163 -5.749 10.203 1.00 94.56 74 LEU A C 1
ATOM 563 O O . LEU A 1 74 ? -19.979 -5.754 9.875 1.00 94.56 74 LEU A O 1
ATOM 567 N N . GLY A 1 75 ? -21.895 -6.864 10.282 1.00 93.75 75 GLY A N 1
ATOM 568 C CA . GLY A 1 75 ? -21.393 -8.230 10.116 1.00 93.75 75 GLY A CA 1
ATOM 569 C C . GLY A 1 75 ? -21.003 -8.916 11.428 1.00 93.75 75 GLY A C 1
ATOM 570 O O . GLY A 1 75 ? -20.493 -10.031 11.397 1.00 93.75 75 GLY A O 1
ATOM 571 N N . VAL A 1 76 ? -21.222 -8.269 12.576 1.00 96.88 76 VAL A N 1
ATOM 572 C CA . VAL A 1 76 ? -20.942 -8.849 13.894 1.00 96.88 76 VAL A CA 1
ATOM 573 C C . VAL A 1 76 ? -22.120 -9.740 14.287 1.00 96.88 76 VAL A C 1
ATOM 575 O O . VAL A 1 76 ? -23.168 -9.238 14.686 1.00 96.88 76 VAL A O 1
ATOM 578 N N . ASN A 1 77 ? -21.963 -11.055 14.133 1.00 92.06 77 ASN A N 1
ATOM 579 C CA . ASN A 1 77 ? -23.036 -12.022 14.395 1.00 92.06 77 ASN A CA 1
ATOM 580 C C . ASN A 1 77 ? -23.066 -12.496 15.856 1.00 92.06 77 ASN A C 1
ATOM 582 O O . ASN A 1 77 ? -24.139 -12.783 16.387 1.00 92.06 77 ASN A O 1
ATOM 586 N N . ASP A 1 78 ? -21.910 -12.525 16.520 1.00 97.19 78 ASP A N 1
ATOM 587 C CA . ASP A 1 78 ? -21.756 -12.987 17.901 1.00 97.19 78 ASP A CA 1
ATOM 588 C C . ASP A 1 78 ? -22.114 -11.872 18.897 1.00 97.19 78 ASP A C 1
ATOM 590 O O . ASP A 1 78 ? -21.250 -11.269 19.536 1.00 97.19 78 ASP A O 1
ATOM 594 N N . VAL A 1 79 ? -23.410 -11.554 18.990 1.00 97.62 79 VAL A N 1
ATOM 595 C CA . VAL A 1 79 ? -23.943 -10.502 19.871 1.00 97.62 79 VAL A CA 1
ATOM 596 C C . VAL A 1 79 ? -24.801 -11.103 20.980 1.00 97.62 79 VAL A C 1
ATOM 598 O O . VAL A 1 79 ? -25.954 -11.491 20.757 1.00 97.62 79 VAL A O 1
ATOM 601 N N . TYR A 1 80 ? -24.247 -11.122 22.191 1.00 97.19 80 TYR A N 1
ATOM 602 C CA . TYR A 1 80 ? -24.867 -11.651 23.400 1.00 97.19 80 TYR A CA 1
ATOM 603 C C . TYR A 1 80 ? -25.301 -10.500 24.315 1.00 97.19 80 TYR A C 1
ATOM 605 O O . TYR A 1 80 ? -24.479 -9.797 24.903 1.00 97.19 80 TYR A O 1
ATOM 613 N N . LEU A 1 81 ? -26.616 -10.300 24.392 1.00 95.38 81 LEU A N 1
ATOM 614 C CA . LEU A 1 81 ? -27.275 -9.293 25.224 1.00 95.38 81 LEU A CA 1
ATOM 615 C C . LEU A 1 81 ? -27.994 -9.960 26.398 1.00 95.38 81 LEU A C 1
ATOM 617 O O . LEU A 1 81 ? -28.230 -11.166 26.358 1.00 95.38 81 LEU A O 1
ATOM 621 N N . ASP A 1 82 ? -28.388 -9.161 27.391 1.00 94.75 82 ASP A N 1
ATOM 622 C CA . ASP A 1 82 ? -29.051 -9.640 28.614 1.00 94.75 82 ASP A CA 1
ATOM 623 C C . ASP A 1 82 ? -28.216 -10.681 29.386 1.00 94.75 82 ASP A C 1
ATOM 625 O O . ASP A 1 82 ? -28.735 -11.642 29.954 1.00 94.75 82 ASP A O 1
ATOM 629 N N . ILE A 1 83 ? -26.888 -10.514 29.371 1.00 96.12 83 ILE A N 1
ATOM 630 C CA . ILE A 1 83 ? -25.955 -11.420 30.039 1.00 96.12 83 ILE A CA 1
ATOM 631 C C . ILE A 1 83 ? -25.667 -10.918 31.452 1.00 96.12 83 ILE A C 1
ATOM 633 O O . ILE A 1 83 ? -25.019 -9.889 31.641 1.00 96.12 83 ILE A O 1
ATOM 637 N N . THR A 1 84 ? -26.104 -11.679 32.453 1.00 92.19 84 THR A N 1
ATOM 638 C CA . THR A 1 84 ? -25.829 -11.403 33.873 1.00 92.19 84 THR A CA 1
ATOM 639 C C . THR A 1 84 ? -24.438 -11.874 34.293 1.00 92.19 84 THR A C 1
ATOM 641 O O . THR A 1 84 ? -23.758 -11.191 35.052 1.00 92.19 84 THR A O 1
ATOM 644 N N . ASN A 1 85 ? -23.988 -13.018 33.769 1.00 95.44 85 ASN A N 1
ATOM 645 C CA . ASN A 1 85 ? -22.673 -13.586 34.047 1.00 95.44 85 ASN A CA 1
ATOM 646 C C . ASN A 1 85 ? -21.790 -13.566 32.789 1.00 95.44 85 ASN A C 1
ATOM 648 O O . ASN A 1 85 ? -21.740 -14.528 32.018 1.00 95.44 85 ASN A O 1
ATOM 652 N N . LYS A 1 86 ? -21.080 -12.447 32.575 1.00 96.56 86 LYS A N 1
ATOM 653 C CA . LYS A 1 86 ? -20.189 -12.277 31.412 1.00 96.56 86 LYS A CA 1
ATOM 654 C C . LYS A 1 86 ? -19.070 -13.326 31.380 1.00 96.56 86 LYS A C 1
ATOM 656 O O . LYS A 1 86 ? -18.705 -13.789 30.301 1.00 96.56 86 LYS A O 1
ATOM 661 N N . LYS A 1 87 ? -18.576 -13.744 32.554 1.00 96.06 87 LYS A N 1
ATOM 662 C CA . LYS A 1 87 ? -17.512 -14.749 32.697 1.00 96.06 87 LYS A CA 1
ATOM 663 C C . LYS A 1 87 ? -17.945 -16.092 32.122 1.00 96.06 87 LYS A C 1
ATOM 665 O O . LYS A 1 87 ? -17.254 -16.629 31.262 1.00 96.06 87 LYS A O 1
ATOM 670 N N . GLU A 1 88 ? -19.078 -16.621 32.581 1.00 96.94 88 GLU A N 1
ATOM 671 C CA . GLU A 1 88 ? -19.599 -17.899 32.085 1.00 96.94 88 GLU A CA 1
ATOM 672 C C . GLU A 1 88 ? -19.841 -17.840 30.581 1.00 96.94 88 GLU A C 1
ATOM 674 O O . GLU A 1 88 ? -19.430 -18.752 29.863 1.00 96.94 88 GLU A O 1
ATOM 679 N N . LYS A 1 89 ? -20.409 -16.731 30.083 1.00 97.88 89 LYS A N 1
ATOM 680 C CA . LYS A 1 89 ? -20.661 -16.600 28.649 1.00 97.88 89 LYS A CA 1
ATOM 681 C C . LYS A 1 89 ? -19.377 -16.570 27.821 1.00 97.88 89 LYS A C 1
ATOM 683 O O . LYS A 1 89 ? -19.314 -17.192 26.760 1.00 97.88 89 LYS A O 1
ATOM 688 N N . LEU A 1 90 ? -18.346 -15.878 28.304 1.00 97.88 90 LEU A N 1
ATOM 689 C CA . LEU A 1 90 ? -17.041 -15.856 27.652 1.00 97.88 90 LEU A CA 1
ATOM 690 C C . LEU A 1 90 ? -16.382 -17.243 27.674 1.00 97.88 90 LEU A C 1
ATOM 692 O O . LEU A 1 90 ? -15.856 -17.671 26.652 1.00 97.88 90 LEU A O 1
ATOM 696 N N . GLN A 1 91 ? -16.442 -17.966 28.795 1.00 97.75 91 GLN A N 1
ATOM 697 C CA . GLN A 1 91 ? -15.914 -19.333 28.895 1.00 97.75 91 GLN A CA 1
ATOM 698 C C . GLN A 1 91 ? -16.620 -20.294 27.936 1.00 97.75 91 GLN A C 1
ATOM 700 O O . GLN A 1 91 ? -15.951 -21.060 27.244 1.00 97.75 91 GLN A O 1
ATOM 705 N N . GLU A 1 92 ? -17.950 -20.226 27.867 1.00 97.50 92 GLU A N 1
ATOM 706 C CA . GLU A 1 92 ? -18.760 -21.013 26.937 1.00 97.50 92 GLU A CA 1
ATOM 707 C C . GLU A 1 92 ? -18.340 -20.743 25.486 1.00 97.50 92 GLU A C 1
ATOM 709 O O . GLU A 1 92 ? -18.058 -21.680 24.741 1.00 97.50 92 GLU A O 1
ATOM 714 N N . TYR A 1 93 ? -18.229 -19.468 25.105 1.00 97.44 93 TYR A N 1
ATOM 715 C CA . TYR A 1 93 ? -17.840 -19.074 23.752 1.00 97.44 93 TYR A CA 1
ATOM 716 C C . TYR A 1 93 ? -16.415 -19.533 23.403 1.00 97.44 93 TYR A C 1
ATOM 718 O O . TYR A 1 93 ? -16.169 -20.069 22.323 1.00 97.44 93 TYR A O 1
ATOM 726 N N . VAL A 1 94 ? -15.467 -19.366 24.328 1.00 97.00 94 VAL A N 1
ATOM 727 C CA . VAL A 1 94 ? -14.079 -19.815 24.144 1.00 97.00 94 VAL A CA 1
ATOM 728 C C . VAL A 1 94 ? -14.006 -21.328 23.960 1.00 97.00 94 VAL A C 1
ATOM 730 O O . VAL A 1 94 ? -13.282 -21.792 23.080 1.00 97.00 94 VAL A O 1
ATOM 733 N N . PHE A 1 95 ? -14.782 -22.087 24.734 1.00 96.06 95 PHE A N 1
ATOM 734 C CA . PHE A 1 95 ? -14.856 -23.540 24.620 1.00 96.06 95 PHE A CA 1
ATOM 735 C C . PHE A 1 95 ? -15.489 -23.986 23.294 1.00 96.06 95 PHE A C 1
ATOM 737 O O . PHE A 1 95 ? -14.900 -24.794 22.581 1.00 96.06 95 PHE A O 1
ATOM 744 N N . GLN A 1 96 ? -16.645 -23.426 22.924 1.00 94.69 96 GLN A N 1
ATOM 745 C CA . GLN A 1 96 ? -17.379 -23.784 21.700 1.00 94.69 96 GLN A CA 1
ATOM 746 C C . GLN A 1 96 ? -16.583 -23.529 20.417 1.00 94.69 96 GLN A C 1
ATOM 748 O O . GLN A 1 96 ? -16.753 -24.243 19.430 1.00 94.69 96 GLN A O 1
ATOM 753 N N . HIS A 1 97 ? -15.723 -22.511 20.421 1.00 94.00 97 HIS A N 1
ATOM 754 C CA . HIS A 1 97 ? -14.941 -22.108 19.255 1.00 94.00 97 HIS A CA 1
ATOM 755 C C . HIS A 1 97 ? -13.459 -22.500 19.339 1.00 94.00 97 HIS A C 1
ATOM 757 O O . HIS A 1 97 ? -12.675 -22.029 18.511 1.00 94.00 97 HIS A O 1
ATOM 763 N N . GLU A 1 98 ? -13.084 -23.333 20.319 1.00 95.00 98 GLU A N 1
ATOM 764 C CA . GLU A 1 98 ? -11.712 -23.815 20.553 1.00 95.00 98 GLU A CA 1
ATOM 765 C C . GLU A 1 98 ? -10.674 -22.678 20.563 1.00 95.00 98 GLU A C 1
ATOM 767 O O . GLU A 1 98 ? -9.586 -22.763 19.984 1.00 95.00 98 GLU A O 1
ATOM 772 N N . LEU A 1 99 ? -11.032 -21.559 21.194 1.00 95.62 99 LEU A N 1
ATOM 773 C CA . LEU A 1 99 ? -10.182 -20.376 21.232 1.00 95.62 99 LEU A CA 1
ATOM 774 C C . LEU A 1 99 ? -9.129 -20.508 22.326 1.00 95.62 99 LEU A C 1
ATOM 776 O O . LEU A 1 99 ? -9.359 -21.074 23.394 1.00 95.62 99 LEU A O 1
ATOM 780 N N . ARG A 1 100 ? -7.964 -19.913 22.084 1.00 96.19 100 ARG A N 1
ATOM 781 C CA . ARG A 1 100 ? -6.944 -19.764 23.116 1.00 96.19 100 ARG A CA 1
ATOM 782 C C . ARG A 1 100 ? -7.077 -18.411 23.791 1.00 96.19 100 ARG A C 1
ATOM 784 O O . ARG A 1 100 ? -7.172 -17.393 23.110 1.00 96.19 100 ARG A O 1
ATOM 791 N N . TRP A 1 101 ? -7.014 -18.398 25.119 1.00 96.88 101 TRP A N 1
ATOM 792 C CA . TRP A 1 101 ? -7.122 -17.180 25.924 1.00 96.88 101 TRP A CA 1
ATOM 793 C C . TRP A 1 101 ? -6.119 -16.096 25.517 1.00 96.88 101 TRP A C 1
ATOM 795 O O . TRP A 1 101 ? -6.480 -14.924 25.461 1.00 96.88 101 TRP A O 1
ATOM 805 N N . ASP A 1 102 ? -4.894 -16.478 25.152 1.00 96.12 102 ASP A N 1
ATOM 806 C CA . ASP A 1 102 ? -3.816 -15.559 24.775 1.00 96.12 102 ASP A CA 1
ATOM 807 C C . ASP A 1 102 ? -3.997 -14.873 23.404 1.00 96.12 102 ASP A C 1
ATOM 809 O O . ASP A 1 102 ? -3.289 -13.915 23.087 1.00 96.12 102 ASP A O 1
ATOM 813 N N . GLU A 1 103 ? -4.964 -15.324 22.600 1.00 96.94 103 GLU A N 1
ATOM 814 C CA . GLU A 1 103 ? -5.322 -14.735 21.301 1.00 96.94 103 GLU A CA 1
ATOM 815 C C . GLU A 1 103 ? -6.565 -13.824 21.384 1.00 96.94 103 GLU A C 1
ATOM 817 O O . GLU A 1 103 ? -7.085 -13.371 20.356 1.00 96.94 103 GLU A O 1
ATOM 822 N N . ILE A 1 104 ? -7.062 -13.555 22.596 1.00 98.31 104 ILE A N 1
ATOM 823 C CA . ILE A 1 104 ? -8.274 -12.768 22.839 1.00 98.31 104 ILE A CA 1
ATOM 824 C C . ILE A 1 104 ? -7.906 -11.392 23.394 1.00 98.31 104 ILE A C 1
ATOM 826 O O . ILE A 1 104 ? -7.155 -11.275 24.363 1.00 98.31 104 ILE A O 1
ATOM 830 N N . LEU A 1 105 ? -8.481 -10.352 22.790 1.00 98.44 105 LEU A N 1
ATOM 831 C CA . LEU A 1 105 ? -8.526 -9.004 23.345 1.00 98.44 105 LEU A CA 1
ATOM 832 C C . LEU A 1 105 ? -9.911 -8.767 23.939 1.00 98.44 105 LEU A C 1
ATOM 834 O O . LEU A 1 105 ? -10.898 -8.921 23.223 1.00 98.44 105 LEU A O 1
ATOM 838 N N . TYR A 1 106 ? -9.984 -8.352 25.203 1.00 98.69 106 TYR A N 1
ATOM 839 C CA . TYR A 1 106 ? -11.230 -7.910 25.836 1.00 98.69 106 TYR A CA 1
ATOM 840 C C . TYR A 1 106 ? -11.131 -6.427 26.181 1.00 98.69 106 TYR A C 1
ATOM 842 O O . TYR A 1 106 ? -10.164 -6.014 26.824 1.00 98.69 106 TYR A O 1
ATOM 850 N N . MET A 1 107 ? -12.126 -5.634 25.779 1.00 98.56 107 MET A N 1
ATOM 851 C CA . MET A 1 107 ? -12.255 -4.239 26.193 1.00 98.56 107 MET A CA 1
ATOM 852 C C . MET A 1 107 ? -13.551 -4.015 26.975 1.00 98.56 107 MET A C 1
ATOM 854 O O . MET A 1 107 ? -14.638 -4.160 26.416 1.00 98.56 107 MET A O 1
ATOM 858 N N . GLY A 1 108 ? -13.392 -3.653 28.249 1.00 97.88 108 GLY A N 1
ATOM 859 C CA . GLY A 1 108 ? -14.462 -3.296 29.185 1.00 97.88 108 GLY A CA 1
ATOM 860 C C . GLY A 1 108 ? -14.208 -1.932 29.828 1.00 97.88 108 GLY A C 1
ATOM 861 O O . GLY A 1 108 ? -13.112 -1.373 29.683 1.00 97.88 108 GLY A O 1
ATOM 862 N N . ASP A 1 109 ? -15.208 -1.388 30.512 1.00 97.69 109 ASP A N 1
ATOM 863 C CA . ASP A 1 109 ? -15.149 -0.065 31.14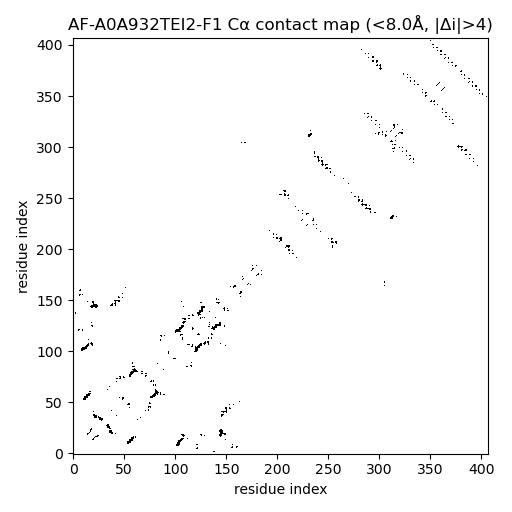7 1.00 97.69 109 ASP A CA 1
ATOM 864 C C . ASP A 1 109 ? -15.406 -0.089 32.662 1.00 97.69 109 ASP A C 1
ATOM 866 O O . ASP A 1 109 ? -14.863 0.771 33.364 1.00 97.69 109 ASP A O 1
ATOM 870 N N . ASP A 1 110 ? -16.144 -1.080 33.174 1.00 95.81 110 ASP A N 1
ATOM 871 C CA . ASP A 1 110 ? -16.561 -1.145 34.582 1.00 95.81 110 ASP A CA 1
ATOM 872 C C . ASP A 1 110 ? -16.351 -2.535 35.236 1.00 95.81 110 ASP A C 1
ATOM 874 O O . ASP A 1 110 ? -16.021 -3.532 34.587 1.00 95.81 110 ASP A O 1
ATOM 878 N N . ILE A 1 111 ? -16.525 -2.613 36.559 1.00 94.62 111 ILE A N 1
ATOM 879 C CA . ILE A 1 111 ? -16.280 -3.783 37.422 1.00 94.62 111 ILE A CA 1
ATOM 880 C C . ILE A 1 111 ? -16.851 -5.113 36.890 1.00 94.62 111 ILE A C 1
ATOM 882 O O . ILE A 1 111 ? -16.150 -6.124 37.016 1.00 94.62 111 ILE A O 1
ATOM 886 N N . PRO A 1 112 ? -18.054 -5.184 36.277 1.00 94.50 112 PRO A N 1
ATOM 887 C CA . PRO A 1 112 ? -18.573 -6.437 35.720 1.00 94.50 112 PRO A CA 1
ATOM 888 C C . PRO A 1 112 ? -17.664 -7.088 34.662 1.00 94.50 112 PRO A C 1
ATOM 890 O O . PRO A 1 112 ? -17.737 -8.302 34.456 1.00 94.50 112 PRO A O 1
ATOM 893 N N . ASP A 1 113 ? -16.791 -6.315 34.012 1.00 96.69 113 ASP A N 1
ATOM 894 C CA . ASP A 1 113 ? -15.832 -6.815 33.024 1.00 96.69 113 ASP A CA 1
ATOM 895 C C . ASP A 1 113 ? -14.524 -7.322 33.635 1.00 96.69 113 ASP A C 1
ATOM 897 O O . ASP A 1 113 ? -13.804 -8.085 32.986 1.00 96.69 113 ASP A O 1
ATOM 901 N N . ALA A 1 114 ? -14.214 -6.950 34.882 1.00 96.62 114 ALA A N 1
ATOM 902 C CA . ALA A 1 114 ? -12.898 -7.155 35.485 1.00 96.62 114 ALA A CA 1
ATOM 903 C C . ALA A 1 114 ? -12.429 -8.616 35.427 1.00 96.62 114 ALA A C 1
ATOM 905 O O . ALA A 1 114 ? -11.286 -8.900 35.065 1.00 96.62 114 ALA A O 1
ATOM 906 N N . ILE A 1 115 ? -13.329 -9.556 35.732 1.00 96.38 115 ILE A N 1
ATOM 907 C CA . ILE A 1 115 ? -13.013 -10.989 35.722 1.00 96.38 115 ILE A CA 1
ATOM 908 C C . ILE A 1 115 ? -12.727 -11.473 34.295 1.00 96.38 115 ILE A C 1
ATOM 910 O O . ILE A 1 115 ? -11.771 -12.214 34.084 1.00 96.38 115 ILE A O 1
ATOM 914 N N . CYS A 1 116 ? -13.511 -11.034 33.306 1.00 97.19 116 CYS A N 1
ATOM 915 C CA . CYS A 1 116 ? -13.285 -11.394 31.904 1.00 97.19 116 CYS A CA 1
ATOM 916 C C . CYS A 1 116 ? -11.947 -10.841 31.402 1.00 97.19 116 CYS A C 1
ATOM 918 O O . CYS A 1 116 ? -11.186 -11.548 30.744 1.00 97.19 116 CYS A O 1
ATOM 920 N N . MET A 1 117 ? -11.633 -9.597 31.765 1.00 97.69 117 MET A N 1
ATOM 921 C CA . MET A 1 117 ? -10.381 -8.934 31.406 1.00 97.69 117 MET A CA 1
ATOM 922 C C . MET A 1 117 ? -9.153 -9.654 31.974 1.00 97.69 117 MET A C 1
ATOM 924 O O . MET A 1 117 ? -8.142 -9.754 31.289 1.00 97.69 117 MET A O 1
ATOM 928 N N . GLN A 1 118 ? -9.236 -10.209 33.183 1.00 96.56 118 GLN A N 1
ATOM 929 C CA . GLN A 1 118 ? -8.135 -10.967 33.793 1.00 96.56 118 GLN A CA 1
ATOM 930 C C . GLN A 1 118 ? -7.890 -12.340 33.148 1.00 96.56 118 GLN A C 1
ATOM 932 O O . GLN A 1 118 ? -6.832 -12.931 33.356 1.00 96.56 118 GLN A O 1
ATOM 937 N N . MET A 1 119 ? -8.852 -12.866 32.385 1.00 96.38 119 MET A N 1
ATOM 938 C CA . MET A 1 119 ? -8.759 -14.192 31.766 1.00 96.38 119 MET A CA 1
ATOM 939 C C . MET A 1 119 ? -8.129 -14.180 30.371 1.00 96.38 119 MET A C 1
ATOM 941 O O . MET A 1 119 ? -7.684 -15.224 29.899 1.00 96.38 119 MET A O 1
ATOM 945 N N . VAL A 1 120 ? -8.129 -13.035 29.687 1.00 97.62 120 VAL A N 1
ATOM 946 C CA . VAL A 1 120 ? -7.715 -12.927 28.281 1.00 97.62 120 VAL A CA 1
ATOM 947 C C . VAL A 1 120 ? -6.247 -12.523 28.128 1.00 97.62 120 VAL A C 1
ATOM 949 O O . VAL A 1 120 ? -5.617 -12.016 29.051 1.00 97.62 120 VAL A O 1
ATOM 952 N N . GLY A 1 121 ? -5.700 -12.726 26.930 1.00 95.94 121 GLY A N 1
ATOM 953 C CA . GLY A 1 121 ? -4.320 -12.387 26.594 1.00 95.94 121 GLY A CA 1
ATOM 954 C C . GLY A 1 121 ? -4.038 -10.891 26.574 1.00 95.94 121 GLY A C 1
ATOM 955 O O . GLY A 1 121 ? -2.922 -10.487 26.901 1.00 95.94 121 GLY A O 1
ATOM 956 N N . LEU A 1 122 ? -5.031 -10.084 26.184 1.00 97.56 122 LEU A N 1
ATOM 957 C CA . LEU A 1 122 ? -4.914 -8.633 26.127 1.00 97.56 122 LEU A CA 1
ATOM 958 C C . LEU A 1 122 ? -6.136 -7.931 26.736 1.00 97.56 122 LEU A C 1
ATOM 960 O O . LEU A 1 122 ? -7.178 -7.795 26.091 1.00 97.56 122 LEU A O 1
ATOM 964 N N . SER A 1 123 ? -5.989 -7.435 27.965 1.00 97.81 123 SER A N 1
ATOM 965 C CA . SER A 1 123 ? -6.998 -6.604 28.630 1.00 97.81 123 SER A CA 1
ATOM 966 C C . SER A 1 123 ? -6.850 -5.132 28.242 1.00 97.81 123 SER A C 1
ATOM 968 O O . SER A 1 123 ? -5.766 -4.544 28.333 1.00 97.81 123 SER A O 1
ATOM 970 N N . CYS A 1 124 ? -7.945 -4.522 27.793 1.00 98.19 124 CYS A N 1
ATOM 971 C CA . CYS A 1 124 ? -7.981 -3.126 27.379 1.00 98.19 124 CYS A CA 1
ATOM 972 C C . CYS A 1 124 ? -9.128 -2.359 28.042 1.00 98.19 124 CYS A C 1
ATOM 974 O O . CYS A 1 124 ? -10.162 -2.942 28.350 1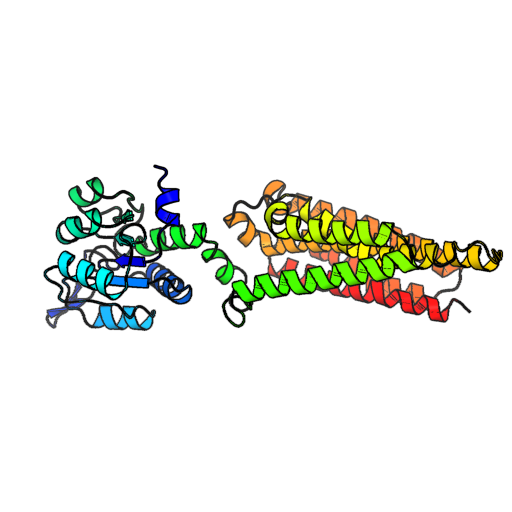.00 98.19 124 CYS A O 1
ATOM 976 N N . CYS A 1 125 ? -8.999 -1.038 28.161 1.00 98.44 125 CYS A N 1
ATOM 977 C CA . CYS A 1 125 ? -10.120 -0.183 28.554 1.00 98.44 125 CYS A CA 1
ATOM 978 C C . CYS A 1 125 ? -10.100 1.192 27.857 1.00 98.44 125 CYS A C 1
ATOM 980 O O . CYS A 1 125 ? -9.049 1.629 27.368 1.00 98.44 125 CYS A O 1
ATOM 982 N N . PRO A 1 126 ? -11.248 1.887 27.787 1.00 98.25 126 PRO A N 1
ATOM 983 C CA . PRO A 1 126 ? -11.325 3.303 27.423 1.00 98.25 126 PRO A CA 1
ATOM 984 C C . PRO A 1 126 ? -10.581 4.231 28.399 1.00 98.25 126 PRO A C 1
ATOM 986 O O . PRO A 1 126 ? -10.272 3.860 29.534 1.00 98.25 126 PRO A O 1
ATOM 989 N N . ALA A 1 127 ? -10.320 5.469 27.970 1.00 97.56 127 ALA A N 1
ATOM 990 C CA . ALA A 1 127 ? -9.640 6.486 28.783 1.00 97.56 127 ALA A CA 1
ATOM 991 C C . ALA A 1 127 ? -10.421 6.893 30.048 1.00 97.56 127 ALA A C 1
ATOM 993 O O . ALA A 1 127 ? -9.823 7.319 31.038 1.00 97.56 127 ALA A O 1
ATOM 994 N N . ASP A 1 128 ? -11.746 6.808 29.981 1.00 96.56 128 ASP A N 1
ATOM 995 C CA . ASP A 1 128 ? -12.719 7.193 31.004 1.00 96.56 128 ASP A CA 1
ATOM 996 C C . ASP A 1 128 ? -13.334 6.001 31.750 1.00 96.56 128 ASP A C 1
ATOM 998 O O . ASP A 1 128 ? -14.277 6.192 32.507 1.00 96.56 128 ASP A O 1
ATOM 1002 N N . ALA A 1 129 ? -12.763 4.803 31.588 1.00 97.31 129 ALA A N 1
ATOM 1003 C CA . ALA A 1 129 ? -13.129 3.627 32.372 1.00 97.31 129 ALA A CA 1
ATOM 1004 C C . ALA A 1 129 ? -12.914 3.838 33.882 1.00 97.31 129 ALA A C 1
ATOM 1006 O O . ALA A 1 129 ? -12.075 4.656 34.296 1.00 97.31 129 ALA A O 1
ATOM 1007 N N . ALA A 1 130 ? -13.617 3.042 34.693 1.00 97.19 130 ALA A N 1
ATOM 1008 C CA . ALA A 1 130 ? -13.470 3.016 36.145 1.00 97.19 130 ALA A CA 1
ATOM 1009 C C . ALA A 1 130 ? -11.998 2.833 36.558 1.00 97.19 130 ALA A C 1
ATOM 1011 O O . ALA A 1 130 ? -11.196 2.197 35.863 1.00 97.19 130 ALA A O 1
ATOM 1012 N N . ILE A 1 131 ? -11.614 3.415 37.696 1.00 97.12 131 ILE A N 1
ATOM 1013 C CA . ILE A 1 131 ? -10.210 3.473 38.133 1.00 97.12 131 ILE A CA 1
ATOM 1014 C C . ILE A 1 131 ? -9.641 2.059 38.297 1.00 97.12 131 ILE A C 1
ATOM 1016 O O . ILE A 1 131 ? -8.526 1.778 37.858 1.00 97.12 131 ILE A O 1
ATOM 1020 N N . GLU A 1 132 ? -10.434 1.164 38.866 1.00 97.31 132 GLU A N 1
ATOM 1021 C CA . GLU A 1 132 ? -10.141 -0.247 39.080 1.00 97.31 132 GLU A CA 1
ATOM 1022 C C . GLU A 1 132 ? -9.892 -0.972 37.750 1.00 97.31 132 GLU A C 1
ATOM 1024 O O . GLU A 1 132 ? -8.937 -1.739 37.622 1.00 97.31 132 GLU A O 1
ATOM 1029 N N . ILE A 1 133 ? -10.692 -0.673 36.723 1.00 98.06 133 ILE A N 1
ATOM 1030 C CA . ILE A 1 133 ? -10.546 -1.250 35.381 1.00 98.06 133 ILE A CA 1
ATOM 1031 C C . ILE A 1 133 ? -9.279 -0.751 34.696 1.00 98.06 133 ILE A C 1
ATOM 1033 O O . ILE A 1 133 ? -8.533 -1.532 34.094 1.00 98.06 133 ILE A O 1
ATOM 1037 N N . ARG A 1 134 ? -8.965 0.536 34.847 1.00 97.69 134 ARG A N 1
ATOM 1038 C CA . ARG A 1 134 ? -7.711 1.108 34.345 1.00 97.69 134 ARG A CA 1
ATOM 1039 C C . ARG A 1 134 ? -6.487 0.469 35.001 1.00 97.69 134 ARG A C 1
ATOM 1041 O O . ARG A 1 134 ? -5.480 0.291 34.324 1.00 97.69 134 ARG A O 1
ATOM 1048 N N . GLN A 1 135 ? -6.567 0.102 36.280 1.00 96.44 135 GLN A N 1
ATOM 1049 C CA . GLN A 1 135 ? -5.464 -0.537 37.008 1.00 96.44 135 GLN A CA 1
ATOM 1050 C C . GLN A 1 135 ? -5.174 -1.972 36.542 1.00 96.44 135 GLN A C 1
ATOM 1052 O O . GLN A 1 135 ? -4.015 -2.383 36.552 1.00 96.44 135 GLN A O 1
ATOM 1057 N N . ILE A 1 136 ? -6.193 -2.726 36.117 1.00 96.75 136 ILE A N 1
ATOM 1058 C CA . ILE A 1 136 ? -6.029 -4.111 35.631 1.00 96.75 136 ILE A CA 1
ATOM 1059 C C . ILE A 1 136 ? -5.817 -4.209 34.110 1.00 96.75 136 ILE A C 1
ATOM 1061 O O . ILE A 1 136 ? -5.530 -5.288 33.584 1.00 96.75 136 ILE A O 1
ATOM 1065 N N . SER A 1 137 ? -5.986 -3.101 33.388 1.00 97.19 137 SER A N 1
ATOM 1066 C CA . SER A 1 137 ? -5.835 -3.052 31.935 1.00 97.19 137 SER A CA 1
ATOM 1067 C C . SER A 1 137 ? -4.368 -3.032 31.529 1.00 97.19 137 SER A C 1
ATOM 1069 O O . SER A 1 137 ? -3.602 -2.163 31.942 1.00 97.19 137 SER A O 1
ATOM 1071 N N . GLN A 1 138 ? -3.977 -3.943 30.642 1.00 97.25 138 GLN A N 1
ATOM 1072 C CA . GLN A 1 138 ? -2.649 -3.923 30.029 1.00 97.25 138 GLN A CA 1
ATOM 1073 C C . GLN A 1 138 ? -2.507 -2.772 29.029 1.00 97.25 138 GLN A C 1
ATOM 1075 O O . GLN A 1 138 ? -1.404 -2.258 28.836 1.00 97.25 138 GLN A O 1
ATOM 1080 N N . TYR A 1 139 ? -3.611 -2.356 28.402 1.00 97.69 139 TYR A N 1
ATOM 1081 C CA . TYR A 1 139 ? -3.655 -1.199 27.517 1.00 97.69 139 TYR A CA 1
ATOM 1082 C C . TYR A 1 139 ? -4.833 -0.275 27.830 1.00 97.69 139 TYR A C 1
ATOM 1084 O O . TYR A 1 139 ? -5.989 -0.685 27.812 1.00 97.69 139 TYR A O 1
ATOM 1092 N N . ILE A 1 140 ? -4.547 1.010 28.022 1.00 98.06 140 ILE A N 1
ATOM 1093 C CA . ILE A 1 140 ? -5.575 2.045 28.152 1.00 98.06 140 ILE A CA 1
ATOM 1094 C C . ILE A 1 140 ? -5.606 2.826 26.839 1.00 98.06 140 ILE A C 1
ATOM 1096 O O . ILE A 1 140 ? -4.606 3.439 26.449 1.00 98.06 140 ILE A O 1
ATOM 1100 N N . SER A 1 141 ? -6.743 2.802 26.145 1.00 97.38 141 SER A N 1
ATOM 1101 C CA . SER A 1 141 ? -6.931 3.620 24.948 1.00 97.38 141 SER A CA 1
ATOM 1102 C C . SER A 1 141 ? -6.915 5.102 25.332 1.00 97.38 141 SER A C 1
ATOM 1104 O O . SER A 1 141 ? -7.530 5.473 26.330 1.00 97.38 141 SER A O 1
ATOM 1106 N N . PRO A 1 142 ? -6.276 5.992 24.550 1.00 96.62 142 PRO A N 1
ATOM 1107 C CA . PRO A 1 142 ? -6.370 7.433 24.780 1.00 96.62 142 PRO A CA 1
ATOM 1108 C C . PRO A 1 142 ? -7.762 7.994 24.439 1.00 96.62 142 PRO A C 1
ATOM 1110 O O . PRO A 1 142 ? -8.019 9.176 24.664 1.00 96.62 142 PRO A O 1
ATOM 1113 N N . LEU A 1 143 ? -8.647 7.180 23.853 1.00 97.56 143 LEU A N 1
ATOM 1114 C CA . LEU A 1 143 ? -10.001 7.563 23.479 1.00 97.56 143 LEU A CA 1
ATOM 1115 C C . LEU A 1 143 ? -11.021 7.073 24.508 1.00 97.56 143 LEU A C 1
ATOM 1117 O O . LEU A 1 143 ? -10.875 6.013 25.113 1.00 97.56 143 LEU A O 1
ATOM 1121 N N . LYS A 1 144 ? -12.072 7.874 24.662 1.00 97.56 144 LYS A N 1
ATOM 1122 C CA . LYS A 1 144 ? -13.205 7.624 25.553 1.00 97.56 144 LYS A CA 1
ATOM 1123 C C . LYS A 1 144 ? -14.199 6.601 24.994 1.00 97.56 144 LYS A C 1
ATOM 1125 O O . LYS A 1 144 ? -14.240 6.386 23.773 1.00 97.56 144 LYS A O 1
ATOM 1130 N N . GLY A 1 145 ? -15.040 6.055 25.867 1.00 96.69 145 GLY A N 1
ATOM 1131 C CA . GLY A 1 145 ? -16.196 5.225 25.524 1.00 96.69 145 GLY A CA 1
ATOM 1132 C C . GLY A 1 145 ? -17.103 5.862 24.471 1.00 96.69 145 GLY A C 1
ATOM 1133 O O . GLY A 1 145 ? -17.423 7.051 24.531 1.00 96.69 145 GLY A O 1
ATOM 1134 N N . GLY A 1 146 ? -17.457 5.117 23.422 1.00 95.31 146 GLY A N 1
ATOM 1135 C CA . GLY A 1 146 ? -18.261 5.618 22.299 1.00 95.31 146 GLY A CA 1
ATOM 1136 C C . GLY A 1 146 ? -17.582 6.710 21.449 1.00 95.31 146 GLY A C 1
ATOM 1137 O O . GLY A 1 146 ? -18.219 7.327 20.581 1.00 95.31 146 GLY A O 1
ATOM 1138 N N . LYS A 1 147 ? -16.288 6.990 21.666 1.00 96.69 147 LYS A N 1
ATOM 1139 C CA . LYS A 1 147 ? -15.514 8.024 20.950 1.00 96.69 147 LYS A CA 1
ATOM 1140 C C . LYS A 1 147 ? -14.376 7.473 20.087 1.00 96.69 147 LYS A C 1
ATOM 1142 O O . LYS A 1 147 ? -13.598 8.273 19.565 1.00 96.69 147 LYS A O 1
ATOM 1147 N N . GLY A 1 148 ? -14.304 6.161 19.859 1.00 96.00 148 GLY A N 1
ATOM 1148 C CA . GLY A 1 148 ? -13.292 5.559 18.986 1.00 96.00 148 GLY A CA 1
ATOM 1149 C C . GLY A 1 148 ? -12.356 4.550 19.657 1.00 96.00 148 GLY A C 1
ATOM 1150 O O . GLY A 1 148 ? -11.373 4.157 19.030 1.00 96.00 148 GLY A O 1
ATOM 1151 N N . CYS A 1 149 ? -12.577 4.181 20.923 1.00 97.56 149 CYS A N 1
ATOM 1152 C CA . CYS A 1 149 ? -11.674 3.289 21.662 1.00 97.56 149 CYS A CA 1
ATOM 1153 C C . CYS A 1 149 ? -11.604 1.876 21.049 1.00 97.56 149 CYS A C 1
ATOM 1155 O O . CYS A 1 149 ? -10.516 1.307 20.950 1.00 97.56 149 CYS A O 1
ATOM 1157 N N . ALA A 1 150 ? -12.714 1.344 20.528 1.00 97.94 150 ALA A N 1
ATOM 1158 C CA . ALA A 1 150 ? -12.717 0.058 19.830 1.00 97.94 150 ALA A CA 1
ATOM 1159 C C . ALA A 1 150 ? -11.931 0.123 18.511 1.00 97.94 150 ALA A C 1
ATOM 1161 O O . ALA A 1 150 ? -11.116 -0.753 18.212 1.00 97.94 150 ALA A O 1
ATOM 1162 N N . ARG A 1 151 ? -12.093 1.201 17.738 1.00 96.94 151 ARG A N 1
ATOM 1163 C CA . ARG A 1 151 ? -11.275 1.471 16.555 1.00 96.94 151 ARG A CA 1
ATOM 1164 C C . ARG A 1 151 ? -9.804 1.524 16.914 1.00 96.94 151 ARG A C 1
ATOM 1166 O O . ARG A 1 151 ? -8.993 1.009 16.156 1.00 96.94 151 ARG A O 1
ATOM 1173 N N . ASP A 1 152 ? -9.455 2.164 18.018 1.00 97.25 152 ASP A N 1
ATOM 1174 C CA . ASP A 1 152 ? -8.070 2.353 18.420 1.00 97.25 152 ASP A CA 1
ATOM 1175 C C . ASP A 1 152 ? -7.334 1.023 18.660 1.00 97.25 152 ASP A C 1
ATOM 1177 O O . ASP A 1 152 ? -6.182 0.876 18.234 1.00 97.25 152 ASP A O 1
ATOM 1181 N N . VAL A 1 153 ? -7.996 0.037 19.274 1.00 97.62 153 VAL A N 1
ATOM 1182 C CA . VAL A 1 153 ? -7.419 -1.304 19.468 1.00 97.62 153 VAL A CA 1
ATOM 1183 C C . VAL A 1 153 ? -7.462 -2.151 18.195 1.00 97.62 153 VAL A C 1
ATOM 1185 O O . VAL A 1 153 ? -6.456 -2.773 17.849 1.00 97.62 153 VAL A O 1
ATOM 1188 N N . ILE A 1 154 ? -8.562 -2.113 17.433 1.00 97.62 154 ILE A N 1
ATOM 1189 C CA . ILE A 1 154 ? -8.685 -2.845 16.161 1.00 97.62 154 ILE A CA 1
ATOM 1190 C C . ILE A 1 154 ? -7.649 -2.342 15.146 1.00 97.62 154 ILE A C 1
ATOM 1192 O O . ILE A 1 154 ? -6.975 -3.135 14.490 1.00 97.62 154 ILE A O 1
ATOM 1196 N N . GLU A 1 155 ? -7.478 -1.024 15.030 1.00 94.56 155 GLU A N 1
ATOM 1197 C CA . GLU A 1 155 ? -6.515 -0.396 14.122 1.00 94.56 155 GLU A CA 1
ATOM 1198 C C . GLU A 1 155 ? -5.078 -0.811 14.468 1.00 94.56 155 GLU A C 1
ATOM 1200 O O . GLU A 1 155 ? -4.286 -1.046 13.554 1.00 94.56 155 GLU A O 1
ATOM 1205 N N . LYS A 1 156 ? -4.734 -0.963 15.755 1.00 94.50 156 LYS A N 1
ATOM 1206 C CA . LYS A 1 156 ? -3.414 -1.467 16.172 1.00 94.50 156 LYS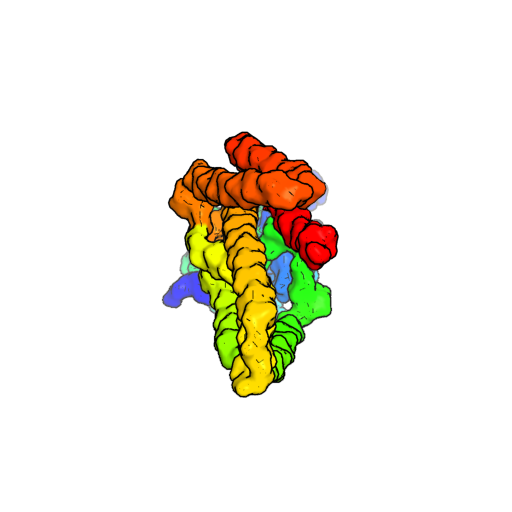 A CA 1
ATOM 1207 C C . LYS A 1 156 ? -3.190 -2.912 15.747 1.00 94.50 156 LYS A C 1
ATOM 1209 O O . LYS A 1 156 ? -2.178 -3.179 15.098 1.00 94.50 156 LYS A O 1
ATOM 1214 N N . VAL A 1 157 ? -4.130 -3.810 16.053 1.00 95.75 157 VAL A N 1
ATOM 1215 C CA . VAL A 1 157 ? -4.034 -5.227 15.654 1.00 95.75 157 VAL A CA 1
ATOM 1216 C C . VAL A 1 157 ? -3.899 -5.337 14.136 1.00 95.75 157 VAL A C 1
ATOM 1218 O O . VAL A 1 157 ? -2.925 -5.894 13.633 1.00 95.75 157 VAL A O 1
ATOM 1221 N N . LEU A 1 158 ? -4.821 -4.735 13.381 1.00 92.19 158 LEU A N 1
ATOM 1222 C CA . LEU A 1 158 ? -4.841 -4.866 11.924 1.00 92.19 158 LEU A CA 1
ATOM 1223 C C . LEU A 1 158 ? -3.630 -4.206 11.248 1.00 92.19 158 LEU A C 1
ATOM 1225 O O . LEU A 1 158 ? -3.170 -4.696 10.216 1.00 92.19 158 LEU A O 1
ATOM 1229 N N . LYS A 1 159 ? -3.074 -3.119 11.800 1.00 87.94 159 LYS A N 1
ATOM 1230 C CA . LYS A 1 159 ? -1.823 -2.530 11.286 1.00 87.94 159 LYS A CA 1
ATOM 1231 C C . LYS A 1 159 ? -0.629 -3.448 11.496 1.00 87.94 159 LYS A C 1
ATOM 1233 O O . LYS A 1 159 ? 0.164 -3.601 10.570 1.00 87.94 159 LYS A O 1
ATOM 1238 N N . LEU A 1 160 ? -0.504 -4.050 12.679 1.00 88.19 160 LEU A N 1
ATOM 1239 C CA . LEU A 1 160 ? 0.587 -4.981 12.983 1.00 88.19 160 LEU A CA 1
ATOM 1240 C C . LEU A 1 160 ? 0.540 -6.229 12.093 1.00 88.19 160 LEU A C 1
ATOM 1242 O O . LEU A 1 160 ? 1.584 -6.800 11.793 1.00 88.19 160 LEU A O 1
ATOM 1246 N N . GLN A 1 161 ? -0.650 -6.591 11.617 1.00 83.25 161 GLN A N 1
ATOM 1247 C CA . GLN A 1 161 ? -0.893 -7.725 10.722 1.00 83.25 161 GLN A CA 1
ATOM 1248 C C . GLN A 1 161 ? -0.822 -7.353 9.230 1.00 83.25 161 GLN A C 1
ATOM 1250 O O . GLN A 1 161 ? -0.930 -8.219 8.370 1.00 83.25 161 GLN A O 1
ATOM 1255 N N . GLY A 1 162 ? -0.641 -6.067 8.899 1.00 80.88 162 GLY A N 1
ATOM 1256 C CA . GLY A 1 162 ? -0.617 -5.576 7.516 1.00 80.88 162 GLY A CA 1
ATOM 1257 C C . GLY A 1 162 ? -1.993 -5.475 6.839 1.00 80.88 162 GLY A C 1
ATOM 1258 O O . GLY A 1 162 ? -2.081 -5.047 5.696 1.00 80.88 162 GLY A O 1
ATOM 1259 N N . LEU A 1 163 ? -3.081 -5.782 7.546 1.00 80.25 163 LEU A N 1
ATOM 1260 C CA . LEU A 1 163 ? -4.440 -5.862 6.994 1.00 80.25 163 LEU A CA 1
ATOM 1261 C C . LEU A 1 163 ? -5.163 -4.504 6.937 1.00 80.25 163 LEU A C 1
ATOM 1263 O O . LEU A 1 163 ? -6.231 -4.375 6.336 1.00 80.25 163 LEU A O 1
ATOM 1267 N N . TRP A 1 164 ? -4.587 -3.467 7.554 1.00 78.94 164 TRP A N 1
ATOM 1268 C CA . TRP A 1 164 ? -5.143 -2.108 7.537 1.00 78.94 164 TRP A CA 1
ATOM 1269 C C . TRP A 1 164 ? -4.827 -1.333 6.242 1.00 78.94 164 TRP A C 1
ATOM 1271 O O . TRP A 1 164 ? -5.610 -0.465 5.856 1.00 78.94 164 TRP A O 1
ATOM 1281 N N . ILE A 1 165 ? -3.693 -1.615 5.571 1.00 58.81 165 ILE A N 1
ATOM 1282 C CA . ILE A 1 165 ? -3.233 -0.865 4.378 1.00 58.81 165 ILE A CA 1
ATOM 1283 C C . ILE A 1 165 ? -4.148 -1.150 3.183 1.00 58.81 165 ILE A C 1
ATOM 1285 O O . ILE A 1 165 ? -4.517 -0.243 2.432 1.00 58.81 165 ILE A O 1
ATOM 1289 N N . ASP A 1 166 ? -4.454 -2.430 2.967 1.00 53.88 166 ASP A N 1
ATOM 1290 C CA . ASP A 1 166 ? -4.821 -2.919 1.638 1.00 53.88 166 ASP A CA 1
ATOM 1291 C C . ASP A 1 166 ? -6.168 -2.373 1.153 1.00 53.88 166 ASP A C 1
ATOM 1293 O O . ASP A 1 166 ? -6.358 -2.146 -0.044 1.00 53.88 166 ASP A O 1
ATOM 1297 N N . GLN A 1 167 ? -7.070 -2.029 2.077 1.00 52.66 167 GLN A N 1
ATOM 1298 C CA . GLN A 1 167 ? -8.322 -1.351 1.740 1.00 52.66 167 GLN A CA 1
ATOM 1299 C C . GLN A 1 167 ? -8.182 0.159 1.522 1.00 52.66 167 GLN A C 1
ATOM 1301 O O . GLN A 1 167 ? -8.937 0.711 0.725 1.00 52.66 167 GLN A O 1
ATOM 1306 N N . VAL A 1 168 ? -7.231 0.827 2.186 1.00 51.75 168 VAL A N 1
ATOM 1307 C CA . VAL A 1 168 ? -7.002 2.272 2.004 1.00 51.75 168 VAL A CA 1
ATOM 1308 C C . VAL A 1 168 ? -6.353 2.538 0.651 1.00 51.75 168 VAL A C 1
ATOM 1310 O O . VAL A 1 168 ? -6.732 3.484 -0.033 1.00 51.75 168 VAL A O 1
ATOM 1313 N N . ASN A 1 169 ? -5.420 1.679 0.236 1.00 46.31 169 ASN A N 1
ATOM 1314 C CA . ASN A 1 169 ? -4.695 1.884 -1.011 1.00 46.31 169 ASN A CA 1
ATOM 1315 C C . ASN A 1 169 ? -5.412 1.270 -2.230 1.00 46.31 169 ASN A C 1
ATOM 1317 O O . ASN A 1 169 ? -5.359 1.876 -3.300 1.00 46.31 169 ASN A O 1
ATOM 1321 N N . LYS A 1 170 ? -6.069 0.093 -2.135 1.00 49.56 170 LYS A N 1
ATOM 1322 C CA . LYS A 1 170 ? -6.729 -0.575 -3.290 1.00 49.56 170 LYS A CA 1
ATOM 1323 C C . LYS A 1 170 ? -7.905 -1.493 -2.880 1.00 49.56 170 LYS A C 1
ATOM 1325 O O . LYS A 1 170 ? -7.767 -2.717 -2.951 1.00 49.56 170 LYS A O 1
ATOM 1330 N N . PRO A 1 171 ? -9.109 -0.959 -2.593 1.00 46.69 171 PRO A N 1
ATOM 1331 C CA . PRO A 1 171 ? -10.234 -1.731 -2.036 1.00 46.69 171 PRO A CA 1
ATOM 1332 C C . PRO A 1 171 ? -10.775 -2.867 -2.934 1.00 46.69 171 PRO A C 1
ATOM 1334 O O . PRO A 1 171 ? -11.537 -3.712 -2.467 1.00 46.69 171 PRO A O 1
ATOM 1337 N N . GLY A 1 172 ? -10.373 -2.927 -4.212 1.00 49.09 172 GLY A N 1
ATOM 1338 C CA . GLY A 1 172 ? -10.823 -3.932 -5.186 1.00 49.09 172 GLY A CA 1
ATOM 1339 C C . GLY A 1 172 ? -9.739 -4.807 -5.831 1.00 49.09 172 GLY A C 1
ATOM 1340 O O . GLY A 1 172 ? -10.067 -5.531 -6.764 1.00 49.09 172 GLY A O 1
ATOM 1341 N N . LYS A 1 173 ? -8.463 -4.748 -5.412 1.00 44.44 173 LYS A N 1
ATOM 1342 C CA . LYS A 1 173 ? -7.353 -5.448 -6.113 1.00 44.44 173 LYS A CA 1
ATOM 1343 C C . LYS A 1 173 ? -6.619 -6.518 -5.295 1.00 44.44 173 LYS A C 1
ATOM 1345 O O . LYS A 1 173 ? -5.491 -6.867 -5.634 1.00 44.44 173 LYS A O 1
ATOM 1350 N N . MET A 1 174 ? -7.240 -7.073 -4.259 1.00 45.19 174 MET A N 1
ATOM 1351 C CA . MET A 1 174 ? -6.719 -8.293 -3.636 1.00 45.19 174 MET A CA 1
ATOM 1352 C C . MET A 1 174 ? -7.287 -9.511 -4.368 1.00 45.19 174 MET A C 1
ATOM 1354 O O . MET A 1 174 ? -8.458 -9.837 -4.219 1.00 45.19 174 MET A O 1
ATOM 1358 N N . VAL A 1 175 ? -6.470 -10.132 -5.224 1.00 49.38 175 VAL A N 1
ATOM 1359 C CA . VAL A 1 175 ? -6.773 -11.431 -5.862 1.00 49.38 175 VAL A CA 1
ATOM 1360 C C . VAL A 1 175 ? -6.408 -12.580 -4.915 1.00 49.38 175 VAL A C 1
ATOM 1362 O O . VAL A 1 175 ? -7.091 -13.603 -4.864 1.00 49.38 175 VAL A O 1
ATOM 1365 N N . VAL A 1 176 ? -5.356 -12.382 -4.118 1.00 45.53 176 VAL A N 1
ATOM 1366 C CA . VAL A 1 176 ? -4.940 -13.308 -3.063 1.00 45.53 176 VAL A CA 1
ATOM 1367 C C . VAL A 1 176 ? -5.817 -13.050 -1.834 1.00 45.53 176 VAL A C 1
ATOM 1369 O O . VAL A 1 176 ? -6.010 -11.894 -1.473 1.00 45.53 176 VAL A O 1
ATOM 1372 N N . GLU A 1 177 ? -6.380 -14.118 -1.267 1.00 43.22 177 GLU A N 1
ATOM 1373 C CA . GLU A 1 177 ? -7.407 -14.191 -0.199 1.00 43.22 177 GLU A CA 1
ATOM 1374 C C . GLU A 1 177 ? -8.874 -13.986 -0.623 1.00 43.22 177 GLU A C 1
ATOM 1376 O O . GLU A 1 177 ? -9.764 -14.458 0.076 1.00 43.22 177 GLU A O 1
ATOM 1381 N N . LYS A 1 178 ? -9.165 -13.381 -1.787 1.00 49.56 178 LYS A N 1
ATOM 1382 C CA . LYS A 1 178 ? -10.545 -13.309 -2.329 1.00 49.56 178 LYS A CA 1
ATOM 1383 C C . LYS A 1 178 ? -10.871 -14.381 -3.373 1.00 49.56 178 LYS A C 1
ATOM 1385 O O . LYS A 1 178 ? -12.033 -14.738 -3.520 1.00 49.56 178 LYS A O 1
ATOM 1390 N N . ILE A 1 179 ? -9.870 -14.832 -4.135 1.00 57.03 179 ILE A N 1
ATOM 1391 C CA . ILE A 1 179 ? -10.032 -15.798 -5.242 1.00 57.03 179 ILE A CA 1
ATOM 1392 C C . ILE A 1 179 ? -9.041 -16.962 -5.102 1.00 57.03 179 ILE A C 1
ATOM 1394 O O . ILE A 1 179 ? -9.368 -18.092 -5.447 1.00 57.03 179 ILE A O 1
ATOM 1398 N N . ILE A 1 180 ? -7.831 -16.697 -4.592 1.00 62.34 180 ILE A N 1
ATOM 1399 C CA . ILE A 1 180 ? -6.773 -17.700 -4.420 1.00 62.34 180 ILE A CA 1
ATOM 1400 C C . ILE A 1 180 ? -6.256 -17.639 -2.984 1.00 62.34 180 ILE A C 1
ATOM 1402 O O . ILE A 1 180 ? -5.785 -16.587 -2.545 1.00 62.34 180 ILE A O 1
ATOM 1406 N N . ASP A 1 181 ? -6.296 -18.760 -2.264 1.00 67.69 181 ASP A N 1
ATOM 1407 C CA . ASP A 1 181 ? -5.726 -18.844 -0.918 1.00 67.69 181 ASP A CA 1
ATOM 1408 C C . ASP A 1 181 ? -4.235 -18.506 -0.911 1.00 67.69 181 ASP A C 1
ATOM 1410 O O . ASP A 1 181 ? -3.473 -18.875 -1.810 1.00 67.69 181 ASP A O 1
ATOM 1414 N N . ARG A 1 182 ? -3.780 -17.874 0.173 1.00 66.38 182 ARG A N 1
ATOM 1415 C CA . ARG A 1 182 ? -2.379 -17.475 0.367 1.00 66.38 182 ARG A CA 1
ATOM 1416 C C . ARG A 1 182 ? -1.387 -18.629 0.166 1.00 66.38 182 ARG A C 1
ATOM 1418 O O . ARG A 1 182 ? -0.308 -18.418 -0.381 1.00 66.38 182 ARG A O 1
ATOM 1425 N N . ARG A 1 183 ? -1.762 -19.856 0.548 1.00 76.81 183 ARG A N 1
ATOM 1426 C CA . ARG A 1 183 ? -0.950 -21.070 0.329 1.00 76.81 183 ARG A CA 1
ATOM 1427 C C . ARG A 1 183 ? -0.775 -21.380 -1.158 1.00 76.81 183 ARG A C 1
ATOM 1429 O O . ARG A 1 183 ? 0.344 -21.616 -1.603 1.00 76.81 183 ARG A O 1
ATOM 1436 N N . TRP A 1 184 ? -1.862 -21.314 -1.924 1.00 79.56 184 TRP A N 1
ATOM 1437 C CA . TRP A 1 184 ? -1.848 -21.526 -3.369 1.00 79.56 184 TRP A CA 1
ATOM 1438 C C . TRP A 1 184 ? -1.101 -20.418 -4.106 1.00 79.56 184 TRP A C 1
ATOM 1440 O O . TRP A 1 184 ? -0.365 -20.709 -5.042 1.00 79.56 184 TRP A O 1
ATOM 1450 N N . ALA A 1 185 ? -1.204 -19.169 -3.650 1.00 75.19 185 ALA A N 1
ATOM 1451 C CA . ALA A 1 185 ? -0.427 -18.066 -4.211 1.00 75.19 185 ALA A CA 1
ATOM 1452 C C . ALA A 1 185 ? 1.088 -18.273 -4.026 1.00 75.19 185 ALA A C 1
ATOM 1454 O O . ALA A 1 185 ? 1.853 -18.074 -4.969 1.00 75.19 185 ALA A O 1
ATOM 1455 N N . ILE A 1 186 ? 1.521 -18.724 -2.841 1.00 79.88 186 ILE A N 1
ATOM 1456 C CA . ILE A 1 186 ? 2.931 -19.050 -2.567 1.00 79.88 186 ILE A CA 1
ATOM 1457 C C . ILE A 1 186 ? 3.386 -20.239 -3.419 1.00 79.88 186 ILE A C 1
ATOM 1459 O O . ILE A 1 186 ? 4.446 -20.171 -4.040 1.00 79.88 186 ILE A O 1
ATOM 1463 N N . PHE A 1 187 ? 2.579 -21.302 -3.487 1.00 86.88 187 PHE A N 1
ATOM 1464 C CA . PHE A 1 187 ? 2.878 -22.469 -4.315 1.00 86.88 187 PHE A CA 1
ATOM 1465 C C . PHE A 1 187 ? 3.026 -22.093 -5.793 1.00 86.88 187 PHE A C 1
ATOM 1467 O O . PHE A 1 187 ? 4.020 -22.445 -6.420 1.00 86.88 187 PHE A O 1
ATOM 1474 N N . LEU A 1 188 ? 2.078 -21.332 -6.342 1.00 85.12 188 LEU A N 1
ATOM 1475 C CA . LEU A 1 188 ? 2.077 -20.913 -7.741 1.00 85.12 188 LEU A CA 1
ATOM 1476 C C . LEU A 1 188 ? 3.252 -19.976 -8.048 1.00 85.12 188 LEU A C 1
ATOM 1478 O O . LEU A 1 188 ? 3.890 -20.119 -9.090 1.00 85.12 188 LEU A O 1
ATOM 1482 N N . HIS A 1 189 ? 3.590 -19.068 -7.126 1.00 84.81 189 HIS A N 1
ATOM 1483 C CA . HIS A 1 189 ? 4.788 -18.238 -7.238 1.00 84.81 189 HIS A CA 1
ATOM 1484 C C . HIS A 1 189 ? 6.064 -19.088 -7.302 1.00 84.81 189 HIS A C 1
ATOM 1486 O O . HIS A 1 189 ? 6.891 -18.869 -8.191 1.00 84.81 189 HIS A O 1
ATOM 1492 N N . LEU A 1 190 ? 6.208 -20.073 -6.409 1.00 86.50 190 LEU A N 1
ATOM 1493 C CA . LEU A 1 190 ? 7.359 -20.977 -6.398 1.00 86.50 190 LEU A CA 1
ATOM 1494 C C . LEU A 1 190 ? 7.420 -21.799 -7.690 1.00 86.50 190 LEU A C 1
ATOM 1496 O O . LEU A 1 190 ? 8.446 -21.807 -8.360 1.00 86.50 190 LEU A O 1
ATOM 1500 N N . PHE A 1 191 ? 6.303 -22.409 -8.084 1.00 91.44 191 PHE A N 1
ATOM 1501 C CA . PHE A 1 191 ? 6.198 -23.258 -9.267 1.00 91.44 191 PHE A CA 1
ATOM 1502 C C . PHE A 1 191 ? 6.559 -22.518 -10.565 1.00 91.44 191 PHE A C 1
ATOM 1504 O O . PHE A 1 191 ? 7.413 -22.983 -11.322 1.00 91.44 191 PHE A O 1
ATOM 1511 N N . ILE A 1 192 ? 5.975 -21.337 -10.806 1.00 90.19 192 ILE A N 1
ATOM 1512 C CA . ILE A 1 192 ? 6.267 -20.529 -12.004 1.00 90.19 192 ILE A CA 1
ATOM 1513 C C . ILE A 1 192 ? 7.728 -20.075 -12.014 1.00 90.19 192 ILE A C 1
ATOM 1515 O O . ILE A 1 192 ? 8.382 -20.116 -13.057 1.00 90.19 192 ILE A O 1
ATOM 1519 N N . THR A 1 193 ? 8.257 -19.674 -10.858 1.00 88.94 193 THR A N 1
ATOM 1520 C CA . THR A 1 193 ? 9.656 -19.250 -10.736 1.00 88.94 193 THR A CA 1
ATOM 1521 C C . THR A 1 193 ? 10.610 -20.404 -11.043 1.00 88.94 193 THR A C 1
ATOM 1523 O O . THR A 1 193 ? 11.555 -20.230 -11.812 1.00 88.94 193 THR A O 1
ATOM 1526 N N . THR A 1 194 ? 10.339 -21.603 -10.520 1.00 89.12 194 THR A N 1
ATOM 1527 C CA . THR A 1 194 ? 11.127 -22.808 -10.808 1.00 89.12 194 THR A CA 1
ATOM 1528 C C . THR A 1 194 ? 11.102 -23.153 -12.296 1.00 89.12 194 THR A C 1
ATOM 1530 O O . THR A 1 194 ? 12.161 -23.402 -12.871 1.00 89.12 194 THR A O 1
ATOM 1533 N N . ILE A 1 195 ? 9.936 -23.097 -12.950 1.00 93.56 195 ILE A N 1
ATOM 1534 C CA . ILE A 1 195 ? 9.837 -23.283 -14.408 1.00 93.56 195 ILE A CA 1
ATOM 1535 C C . ILE A 1 195 ? 10.686 -22.242 -15.145 1.00 93.56 195 ILE A C 1
ATOM 1537 O O . ILE A 1 195 ? 11.448 -22.603 -16.041 1.00 93.56 195 ILE A O 1
ATOM 1541 N N . GLY A 1 196 ? 10.606 -20.968 -14.752 1.00 89.88 196 GLY A N 1
ATOM 1542 C CA . GLY A 1 196 ? 11.406 -19.894 -15.346 1.00 89.88 196 GLY A CA 1
ATOM 1543 C C . GLY A 1 196 ? 12.913 -20.151 -15.253 1.00 89.88 196 GLY A C 1
ATOM 1544 O O . GLY A 1 196 ? 13.631 -19.978 -16.239 1.00 89.88 196 GLY A O 1
ATOM 1545 N N . VAL A 1 197 ? 13.394 -20.638 -14.105 1.00 89.50 197 VAL A N 1
ATOM 1546 C CA . VAL A 1 197 ? 14.806 -21.009 -13.913 1.00 89.50 197 VAL A CA 1
ATOM 1547 C C . VAL A 1 197 ? 15.194 -22.216 -14.775 1.00 89.50 197 VAL A C 1
ATOM 1549 O O . VAL A 1 197 ? 16.255 -22.186 -15.397 1.00 89.50 197 VAL A O 1
ATOM 1552 N N . ILE A 1 198 ? 14.340 -23.239 -14.885 1.00 91.38 198 ILE A N 1
ATOM 1553 C CA . ILE A 1 198 ? 14.587 -24.413 -15.745 1.00 91.38 198 ILE A CA 1
ATOM 1554 C C . ILE A 1 198 ? 14.674 -24.004 -17.222 1.00 91.38 198 ILE A C 1
ATOM 1556 O O . ILE A 1 198 ? 15.605 -24.402 -17.924 1.00 91.38 198 ILE A O 1
ATOM 1560 N N . VAL A 1 199 ? 13.749 -23.166 -17.695 1.00 89.81 199 VAL A N 1
ATOM 1561 C CA . VAL A 1 199 ? 13.782 -22.629 -19.065 1.00 89.81 199 VAL A CA 1
ATOM 1562 C C . VAL A 1 199 ? 15.045 -21.793 -19.279 1.00 89.81 199 VAL A C 1
ATOM 1564 O O . VAL A 1 199 ? 15.716 -21.937 -20.301 1.00 89.81 199 VAL A O 1
ATOM 1567 N N . SER A 1 200 ? 15.428 -20.968 -18.301 1.00 87.75 200 SER A N 1
ATOM 1568 C CA . SER A 1 200 ? 16.668 -20.193 -18.366 1.00 87.75 200 SER A CA 1
ATOM 1569 C C . SER A 1 200 ? 17.917 -21.077 -18.411 1.00 87.75 200 SER A C 1
ATOM 1571 O O . SER A 1 200 ? 18.870 -20.725 -19.105 1.00 87.75 200 SER A O 1
ATOM 1573 N N . LEU A 1 201 ? 17.932 -22.208 -17.700 1.00 89.19 201 LEU A N 1
ATOM 1574 C CA . LEU A 1 201 ? 19.016 -23.190 -17.759 1.00 89.19 201 LEU A CA 1
ATOM 1575 C C . LEU A 1 201 ? 19.105 -23.821 -19.150 1.00 89.19 201 LEU A C 1
ATOM 1577 O O . LEU A 1 201 ? 20.190 -23.889 -19.722 1.00 89.19 201 LEU A O 1
ATOM 1581 N N . TYR A 1 202 ? 17.970 -24.204 -19.733 1.00 87.00 202 TYR A N 1
ATOM 1582 C CA . TYR A 1 202 ? 17.926 -24.741 -21.091 1.00 87.00 202 TYR A CA 1
ATOM 1583 C C . TYR A 1 202 ? 18.479 -23.753 -22.130 1.00 87.00 202 TYR A C 1
ATOM 1585 O O . TYR A 1 202 ? 19.312 -24.123 -22.960 1.00 87.00 202 TYR A O 1
ATOM 1593 N N . VAL A 1 203 ? 18.060 -22.483 -22.065 1.00 83.44 203 VAL A N 1
ATOM 1594 C CA . VAL A 1 203 ? 18.573 -21.423 -22.951 1.00 83.44 203 VAL A CA 1
ATOM 1595 C C . VAL A 1 203 ? 20.064 -21.190 -22.711 1.00 83.44 203 VAL A C 1
ATOM 1597 O O . VAL A 1 203 ? 20.827 -21.081 -23.667 1.00 83.44 203 VAL A O 1
ATOM 1600 N N . SER A 1 204 ? 20.495 -21.171 -21.449 1.00 84.88 204 SER A N 1
ATOM 1601 C CA . SER A 1 204 ? 21.896 -20.987 -21.067 1.00 84.88 204 SER A CA 1
ATOM 1602 C C . SER A 1 204 ? 22.811 -22.076 -21.631 1.00 84.88 204 SER A C 1
ATOM 1604 O O . SER A 1 204 ? 23.912 -21.755 -22.067 1.00 84.88 204 SER A O 1
ATOM 1606 N N . ILE A 1 205 ? 22.380 -23.343 -21.642 1.00 81.31 205 ILE A N 1
ATOM 1607 C CA . ILE A 1 205 ? 23.166 -24.455 -22.207 1.00 81.31 205 ILE A CA 1
ATOM 1608 C C . ILE A 1 205 ? 23.401 -24.257 -23.712 1.00 81.31 205 ILE A C 1
ATOM 1610 O O . ILE A 1 205 ? 24.466 -24.590 -24.221 1.00 81.31 205 ILE A O 1
ATOM 1614 N N . LYS A 1 206 ? 22.418 -23.702 -24.429 1.00 76.69 206 LYS A N 1
ATOM 1615 C CA . LYS A 1 206 ? 22.493 -23.475 -25.882 1.00 76.69 206 LYS A CA 1
ATOM 1616 C C . LYS A 1 206 ? 23.211 -22.188 -26.287 1.00 76.69 206 LYS A C 1
ATOM 1618 O O . LYS A 1 206 ? 23.470 -21.992 -27.470 1.00 76.69 206 LYS A O 1
ATOM 1623 N N . SER A 1 207 ? 23.461 -21.296 -25.338 1.00 73.06 207 SER A N 1
ATOM 1624 C CA . SER A 1 207 ? 23.876 -19.925 -25.605 1.00 73.06 207 SER A CA 1
ATOM 1625 C C . SER A 1 207 ? 24.986 -19.511 -24.634 1.00 73.06 207 SER A C 1
ATOM 1627 O O . SER A 1 207 ? 26.142 -19.863 -24.858 1.00 73.06 207 SER A O 1
ATOM 1629 N N . SER A 1 208 ? 24.657 -18.812 -23.541 1.00 75.75 208 SER A N 1
ATOM 1630 C CA . SER A 1 208 ? 25.628 -18.318 -22.562 1.00 75.75 208 SER A CA 1
ATOM 1631 C C . SER A 1 208 ? 25.233 -18.622 -21.124 1.00 75.75 208 SER A C 1
ATOM 1633 O O . SER A 1 208 ? 24.102 -18.362 -20.707 1.00 75.75 208 SER A O 1
ATOM 1635 N N . TRP A 1 209 ? 26.226 -19.026 -20.328 1.00 80.06 209 TRP A N 1
ATOM 1636 C CA . TRP A 1 209 ? 26.129 -19.180 -18.873 1.00 80.06 209 TRP A CA 1
ATOM 1637 C C . TRP A 1 209 ? 25.782 -17.874 -18.136 1.00 80.06 209 TRP A C 1
ATOM 1639 O O . TRP A 1 209 ? 25.235 -17.902 -17.035 1.00 80.06 209 TRP A O 1
ATOM 1649 N N . ILE A 1 210 ? 26.037 -16.711 -18.747 1.00 81.50 210 ILE A N 1
ATOM 1650 C CA . ILE A 1 210 ? 25.670 -15.407 -18.172 1.00 81.50 210 ILE A CA 1
ATOM 1651 C C . ILE A 1 210 ? 24.146 -15.282 -18.017 1.00 81.50 210 ILE A C 1
ATOM 1653 O O . ILE A 1 210 ? 23.674 -14.644 -17.077 1.00 81.50 210 ILE A O 1
ATOM 1657 N N . ILE A 1 211 ? 23.365 -15.923 -18.896 1.00 84.31 211 ILE A N 1
ATOM 1658 C CA . ILE A 1 211 ? 21.899 -15.821 -18.905 1.00 84.31 211 ILE A CA 1
ATOM 1659 C C . ILE A 1 211 ? 21.304 -16.464 -17.654 1.00 84.31 211 ILE A C 1
ATOM 1661 O O . ILE A 1 211 ? 20.458 -15.853 -17.002 1.00 84.31 211 ILE A O 1
ATOM 1665 N N . ILE A 1 212 ? 21.756 -17.669 -17.284 1.00 86.94 212 ILE A N 1
ATOM 1666 C CA . ILE A 1 212 ? 21.257 -18.329 -16.072 1.00 86.94 212 ILE A CA 1
ATOM 1667 C C . ILE A 1 212 ? 21.647 -17.551 -14.816 1.00 86.94 212 ILE A C 1
ATOM 1669 O O . ILE A 1 212 ? 20.789 -17.322 -13.964 1.00 86.94 212 ILE A O 1
ATOM 1673 N N . LEU A 1 213 ? 22.894 -17.076 -14.727 1.00 86.88 213 LEU A N 1
ATOM 1674 C CA . LEU A 1 213 ? 23.356 -16.298 -13.578 1.00 86.88 213 LEU A CA 1
ATOM 1675 C C . LEU A 1 213 ? 22.495 -15.043 -13.388 1.00 86.88 213 LEU A C 1
ATOM 1677 O O . LEU A 1 213 ? 22.006 -14.770 -12.292 1.00 86.88 213 LEU A O 1
ATOM 1681 N N . ALA A 1 214 ? 22.272 -14.297 -14.465 1.00 86.44 214 ALA A N 1
ATOM 1682 C CA . ALA A 1 214 ? 21.555 -13.036 -14.407 1.00 86.44 214 ALA A CA 1
ATOM 1683 C C . ALA A 1 214 ? 20.036 -13.205 -14.222 1.00 86.44 214 ALA A C 1
ATOM 1685 O O . ALA A 1 214 ? 19.414 -12.380 -13.551 1.00 86.44 214 ALA A O 1
ATOM 1686 N N . ASN A 1 215 ? 19.422 -14.283 -14.722 1.00 89.19 215 ASN A N 1
ATOM 1687 C CA . ASN A 1 215 ? 18.004 -14.572 -14.466 1.00 89.19 215 ASN A CA 1
ATOM 1688 C C . ASN A 1 215 ? 17.755 -15.102 -13.042 1.00 89.19 215 ASN A C 1
ATOM 1690 O O . ASN A 1 215 ? 16.745 -14.748 -12.425 1.00 89.19 215 ASN A O 1
ATOM 1694 N N . ILE A 1 216 ? 18.692 -15.871 -12.473 1.00 89.62 216 ILE A N 1
ATOM 1695 C CA . ILE A 1 216 ? 18.668 -16.217 -11.042 1.00 89.62 216 ILE A CA 1
ATOM 1696 C C . ILE A 1 216 ? 18.820 -14.945 -10.202 1.00 89.62 216 ILE A C 1
ATOM 1698 O O . ILE A 1 216 ? 18.014 -14.704 -9.303 1.00 89.62 216 ILE A O 1
ATOM 1702 N N . ALA A 1 217 ? 19.788 -14.085 -10.532 1.00 89.06 217 ALA A N 1
ATOM 1703 C CA . ALA A 1 217 ? 19.960 -12.799 -9.860 1.00 89.06 217 ALA A CA 1
ATOM 1704 C C . ALA A 1 217 ? 18.699 -11.925 -9.968 1.00 89.06 217 ALA A C 1
ATOM 1706 O O . ALA A 1 217 ? 18.276 -11.343 -8.974 1.00 89.06 217 ALA A O 1
ATOM 1707 N N . SER A 1 218 ? 18.047 -11.893 -11.134 1.00 88.38 218 SER A N 1
ATOM 1708 C CA . SER A 1 218 ? 16.791 -11.164 -11.348 1.00 88.38 218 SER A CA 1
ATOM 1709 C C . SER A 1 218 ? 15.668 -11.672 -10.446 1.00 88.38 218 SER A C 1
ATOM 1711 O O . SER A 1 218 ? 14.960 -10.882 -9.824 1.00 88.38 218 SER A O 1
ATOM 1713 N N . THR A 1 219 ? 15.544 -12.992 -10.318 1.00 86.81 219 THR A N 1
ATOM 1714 C CA . THR A 1 219 ? 14.567 -13.639 -9.434 1.00 86.81 219 THR A CA 1
ATOM 1715 C C . THR A 1 219 ? 14.811 -13.272 -7.969 1.00 86.81 219 THR A C 1
ATOM 1717 O O . THR A 1 219 ? 13.887 -12.865 -7.263 1.00 86.81 219 THR A O 1
ATOM 1720 N N . LEU A 1 220 ? 16.066 -13.352 -7.515 1.00 87.06 220 LEU A N 1
ATOM 1721 C CA . LEU A 1 220 ? 16.449 -12.977 -6.152 1.00 87.06 220 LEU A CA 1
ATOM 1722 C C . LEU A 1 220 ? 16.214 -11.486 -5.888 1.00 87.06 220 LEU A C 1
ATOM 1724 O O . LEU A 1 220 ? 15.676 -11.126 -4.842 1.00 87.06 220 LEU A O 1
ATOM 1728 N N . LEU A 1 221 ? 16.561 -10.614 -6.837 1.00 85.88 221 LEU A N 1
ATOM 1729 C CA . LEU A 1 221 ? 16.334 -9.173 -6.736 1.00 85.88 221 LEU A CA 1
ATOM 1730 C C . LEU A 1 221 ? 14.844 -8.832 -6.650 1.00 85.88 221 LEU A C 1
ATOM 1732 O O . LEU A 1 221 ? 14.478 -7.986 -5.836 1.00 85.88 221 LEU A O 1
ATOM 1736 N N . LEU A 1 222 ? 13.977 -9.505 -7.415 1.00 82.31 222 LEU A N 1
ATOM 1737 C CA . LEU A 1 222 ? 12.520 -9.348 -7.311 1.00 82.31 222 LEU A CA 1
ATOM 1738 C C . LEU A 1 222 ? 11.992 -9.796 -5.943 1.00 82.31 222 LEU A C 1
ATOM 1740 O O . LEU A 1 222 ? 11.138 -9.125 -5.354 1.00 82.31 222 LEU A O 1
ATOM 1744 N N . TRP A 1 223 ? 12.526 -10.893 -5.406 1.00 81.56 223 TRP A N 1
ATOM 1745 C CA . TRP A 1 223 ? 12.166 -11.366 -4.074 1.00 81.56 223 TRP A CA 1
ATOM 1746 C C . TRP A 1 223 ? 12.590 -10.369 -2.986 1.00 81.56 223 TRP A C 1
ATOM 1748 O O . TRP A 1 223 ? 11.745 -9.906 -2.214 1.00 81.56 223 TRP A O 1
ATOM 1758 N N . PHE A 1 224 ? 13.857 -9.941 -2.973 1.00 78.88 224 PHE A N 1
ATOM 1759 C CA . PHE A 1 224 ? 14.352 -8.920 -2.041 1.00 78.88 224 PHE A CA 1
ATOM 1760 C C . PHE A 1 224 ? 13.642 -7.573 -2.207 1.00 78.88 224 PHE A C 1
ATOM 1762 O O . PHE A 1 224 ? 13.438 -6.845 -1.228 1.00 78.88 224 PHE A O 1
ATOM 1769 N N . TYR A 1 225 ? 13.244 -7.232 -3.433 1.00 78.38 225 TYR A N 1
ATOM 1770 C CA . TYR A 1 225 ? 12.431 -6.056 -3.702 1.00 78.38 225 TYR A CA 1
ATOM 1771 C C . TYR A 1 225 ? 11.100 -6.120 -2.950 1.00 78.38 225 TYR A C 1
ATOM 1773 O O . TYR A 1 225 ? 10.755 -5.167 -2.246 1.00 78.38 225 TYR A O 1
ATOM 1781 N N . SER A 1 226 ? 10.405 -7.258 -3.028 1.00 72.19 226 SER A N 1
ATOM 1782 C CA . SER A 1 226 ? 9.104 -7.456 -2.380 1.00 72.19 226 SER A CA 1
ATOM 1783 C C . SER A 1 226 ? 9.168 -7.421 -0.848 1.00 72.19 226 SER A C 1
ATOM 1785 O O . SER A 1 226 ? 8.244 -6.911 -0.213 1.00 72.19 226 SER A O 1
ATOM 1787 N N . THR A 1 227 ? 10.259 -7.909 -0.247 1.00 69.12 227 THR A N 1
ATOM 1788 C CA . THR A 1 227 ? 10.385 -8.027 1.214 1.00 69.12 227 THR A CA 1
ATOM 1789 C C . THR A 1 227 ? 11.002 -6.791 1.862 1.00 69.12 227 THR A C 1
ATOM 1791 O O . THR A 1 227 ? 10.583 -6.390 2.949 1.00 69.12 227 THR A O 1
ATOM 1794 N N . THR A 1 228 ? 11.988 -6.170 1.205 1.00 67.25 228 THR A N 1
ATOM 1795 C CA . THR A 1 228 ? 12.908 -5.231 1.867 1.00 67.25 228 THR A CA 1
ATOM 1796 C C . THR A 1 228 ? 13.069 -3.907 1.121 1.00 67.25 228 THR A C 1
ATOM 1798 O O . THR A 1 228 ? 12.985 -2.845 1.742 1.00 67.25 228 THR A O 1
ATOM 1801 N N . PHE A 1 229 ? 13.307 -3.926 -0.198 1.00 68.81 229 PHE A N 1
ATOM 1802 C CA . PHE A 1 229 ? 13.670 -2.697 -0.925 1.00 68.81 229 PHE A CA 1
ATOM 1803 C C . PHE A 1 229 ? 12.493 -1.784 -1.255 1.00 68.81 229 PHE A C 1
ATOM 1805 O O . PHE A 1 229 ? 12.715 -0.586 -1.409 1.00 68.81 229 PHE A O 1
ATOM 1812 N N . LYS A 1 230 ? 11.255 -2.293 -1.262 1.00 59.38 230 LYS A N 1
ATOM 1813 C CA . LYS A 1 230 ? 10.051 -1.460 -1.424 1.00 59.38 230 LYS A CA 1
ATOM 1814 C C . LYS A 1 230 ? 9.941 -0.339 -0.373 1.00 59.38 230 LYS A C 1
ATOM 1816 O O . LYS A 1 230 ? 9.260 0.648 -0.602 1.00 59.38 230 LYS A O 1
ATOM 1821 N N . LYS A 1 231 ? 10.611 -0.473 0.779 1.00 59.56 231 LYS A N 1
ATOM 1822 C CA . LYS A 1 231 ? 10.549 0.493 1.891 1.00 59.56 231 LYS A CA 1
ATOM 1823 C C . LYS A 1 231 ? 11.714 1.499 1.921 1.00 59.56 231 LYS A C 1
ATOM 1825 O O . LYS A 1 231 ? 11.789 2.287 2.864 1.00 59.56 231 LYS A O 1
ATOM 1830 N N . LYS A 1 232 ? 12.642 1.450 0.955 1.00 70.81 232 LYS A N 1
ATOM 1831 C CA . LYS A 1 232 ? 13.889 2.242 0.944 1.00 70.81 232 LYS A CA 1
ATOM 1832 C C . LYS A 1 232 ? 13.898 3.303 -0.171 1.00 70.81 232 LYS A C 1
ATOM 1834 O O . LYS A 1 232 ? 13.304 3.101 -1.219 1.00 70.81 232 LYS A O 1
ATOM 1839 N N . LEU A 1 233 ? 14.665 4.374 0.055 1.00 70.75 233 LEU A N 1
ATOM 1840 C CA . LEU A 1 233 ? 14.702 5.640 -0.701 1.00 70.75 233 LEU A CA 1
ATOM 1841 C C . LEU A 1 233 ? 14.697 5.533 -2.226 1.00 70.75 233 LEU A C 1
ATOM 1843 O O . LEU A 1 233 ? 13.820 6.088 -2.878 1.00 70.75 233 LEU A O 1
ATOM 1847 N N . LEU A 1 234 ? 15.722 4.890 -2.784 1.00 76.19 234 LEU A N 1
ATOM 1848 C CA . LEU A 1 234 ? 15.996 4.899 -4.225 1.00 76.19 234 LEU A CA 1
ATOM 1849 C C . LEU A 1 234 ? 16.399 3.514 -4.750 1.00 76.19 234 LEU A C 1
ATOM 1851 O O . LEU A 1 234 ? 16.318 3.242 -5.945 1.00 76.19 234 LEU A O 1
ATOM 1855 N N . SER A 1 235 ? 16.832 2.618 -3.859 1.00 76.31 235 SER A N 1
ATOM 1856 C CA . SER A 1 235 ? 17.353 1.306 -4.243 1.00 76.31 235 SER A CA 1
ATOM 1857 C C . SER A 1 235 ? 16.291 0.430 -4.902 1.00 76.31 235 SER A C 1
ATOM 1859 O O . SER A 1 235 ? 16.599 -0.239 -5.881 1.00 76.31 235 SER A O 1
ATOM 1861 N N . GLY A 1 236 ? 15.035 0.484 -4.443 1.00 78.12 236 GLY A N 1
ATOM 1862 C CA . GLY A 1 236 ? 13.929 -0.228 -5.090 1.00 78.12 236 GLY A CA 1
ATOM 1863 C C . GLY A 1 236 ? 13.694 0.228 -6.534 1.00 78.12 236 GLY A C 1
ATOM 1864 O O . GLY A 1 236 ? 13.572 -0.606 -7.430 1.00 78.12 236 GLY A O 1
ATOM 1865 N N . ASN A 1 237 ? 13.717 1.541 -6.770 1.00 86.62 237 ASN A N 1
ATOM 1866 C CA . ASN A 1 237 ? 13.441 2.137 -8.081 1.00 86.62 237 ASN A CA 1
ATOM 1867 C C . ASN A 1 237 ? 14.544 1.808 -9.088 1.00 86.62 237 ASN A C 1
ATOM 1869 O O . ASN A 1 237 ? 14.258 1.473 -10.237 1.00 86.62 237 ASN A O 1
ATOM 1873 N N . ILE A 1 238 ? 15.803 1.832 -8.638 1.00 89.94 238 ILE A N 1
ATOM 1874 C CA . ILE A 1 238 ? 16.954 1.428 -9.454 1.00 89.94 238 ILE A CA 1
ATOM 1875 C C . ILE A 1 238 ? 16.883 -0.062 -9.794 1.00 89.94 238 ILE A C 1
ATOM 1877 O O . ILE A 1 238 ? 17.128 -0.424 -10.942 1.00 89.94 238 ILE A O 1
ATOM 1881 N N . ILE A 1 239 ? 16.522 -0.925 -8.836 1.00 89.06 239 ILE A N 1
ATOM 1882 C CA . ILE A 1 239 ? 16.395 -2.369 -9.082 1.00 89.06 239 ILE A CA 1
ATOM 1883 C C . ILE A 1 239 ? 15.321 -2.637 -10.140 1.00 89.06 239 ILE A C 1
ATOM 1885 O O . ILE A 1 239 ? 15.598 -3.348 -11.102 1.00 89.06 239 ILE A O 1
ATOM 1889 N N . ILE A 1 240 ? 14.127 -2.044 -10.018 1.00 88.38 240 ILE A N 1
ATOM 1890 C CA . ILE A 1 240 ? 13.070 -2.226 -11.027 1.00 88.38 240 ILE A CA 1
ATOM 1891 C C . ILE A 1 240 ? 13.537 -1.724 -12.394 1.00 88.38 240 ILE A C 1
ATOM 1893 O O . ILE A 1 240 ? 13.391 -2.438 -13.383 1.00 88.38 240 ILE A O 1
ATOM 1897 N N . ALA A 1 241 ? 14.134 -0.532 -12.462 1.00 91.88 241 ALA A N 1
ATOM 1898 C CA . ALA A 1 241 ? 14.641 0.019 -13.714 1.00 91.88 241 ALA A CA 1
ATOM 1899 C C . ALA A 1 241 ? 15.706 -0.884 -14.364 1.00 91.88 241 ALA A C 1
ATOM 1901 O O . ALA A 1 241 ? 15.659 -1.119 -15.574 1.00 91.88 241 ALA A O 1
ATOM 1902 N N . ALA A 1 242 ? 16.629 -1.431 -13.566 1.00 91.88 242 ALA A N 1
ATOM 1903 C CA . ALA A 1 242 ? 17.664 -2.355 -14.024 1.00 91.88 242 ALA A CA 1
ATOM 1904 C C . ALA A 1 242 ? 17.069 -3.669 -14.545 1.00 91.88 242 ALA A C 1
ATOM 1906 O O . ALA A 1 242 ? 17.477 -4.145 -15.602 1.00 91.88 242 ALA A O 1
ATOM 1907 N N . LEU A 1 243 ? 16.073 -4.226 -13.851 1.00 90.81 243 LEU A N 1
ATOM 1908 C CA . LEU A 1 243 ? 15.381 -5.441 -14.281 1.00 90.81 243 LEU A CA 1
ATOM 1909 C C . LEU A 1 243 ? 14.593 -5.220 -15.577 1.00 90.81 243 LEU A C 1
ATOM 1911 O O . LEU A 1 243 ? 14.638 -6.073 -16.461 1.00 90.81 243 LEU A O 1
ATOM 1915 N N . THR A 1 244 ? 13.932 -4.069 -15.742 1.00 90.94 244 THR A N 1
ATOM 1916 C CA . THR A 1 244 ? 13.253 -3.730 -17.003 1.00 90.94 244 THR A CA 1
ATOM 1917 C C . THR A 1 244 ? 14.254 -3.637 -18.153 1.00 90.94 244 THR A C 1
ATOM 1919 O O . THR A 1 244 ? 14.023 -4.218 -19.211 1.00 90.94 244 THR A O 1
ATOM 1922 N N . ALA A 1 245 ? 15.396 -2.976 -17.952 1.00 91.69 245 ALA A N 1
ATOM 1923 C CA . ALA A 1 245 ? 16.452 -2.897 -18.962 1.00 91.69 245 ALA A CA 1
ATOM 1924 C C . ALA A 1 245 ? 17.068 -4.270 -19.285 1.00 91.69 245 ALA A C 1
ATOM 1926 O O . ALA A 1 245 ? 17.342 -4.574 -20.449 1.00 91.69 245 ALA A O 1
ATOM 1927 N N . TRP A 1 246 ? 17.230 -5.126 -18.271 1.00 90.88 246 TRP A N 1
ATOM 1928 C CA . TRP A 1 246 ? 17.753 -6.483 -18.420 1.00 90.88 246 TRP A CA 1
ATOM 1929 C C . TRP A 1 246 ? 16.920 -7.331 -19.389 1.00 90.88 246 TRP A C 1
ATOM 1931 O O . TRP A 1 246 ? 17.497 -8.085 -20.171 1.00 90.88 246 TRP A O 1
ATOM 1941 N N . THR A 1 247 ? 15.591 -7.153 -19.426 1.00 88.50 247 THR A N 1
ATOM 1942 C CA . THR A 1 247 ? 14.720 -7.889 -20.369 1.00 88.50 247 THR A CA 1
ATOM 1943 C C . THR A 1 247 ? 15.117 -7.702 -21.837 1.00 88.50 247 THR A C 1
ATOM 1945 O O . THR A 1 247 ? 14.958 -8.621 -22.638 1.00 88.50 247 THR A O 1
ATOM 1948 N N . ILE A 1 248 ? 15.687 -6.544 -22.183 1.00 88.31 248 ILE A N 1
ATOM 1949 C CA . ILE A 1 248 ? 16.165 -6.224 -23.534 1.00 88.31 248 ILE A CA 1
ATOM 1950 C C . ILE A 1 248 ? 17.595 -6.746 -23.728 1.00 88.31 248 ILE A C 1
ATOM 1952 O O . ILE A 1 248 ? 17.916 -7.329 -24.763 1.00 88.31 248 ILE A O 1
ATOM 1956 N N . LEU A 1 249 ? 18.455 -6.584 -22.718 1.00 85.88 249 LEU A N 1
ATOM 1957 C CA . LEU A 1 249 ? 19.861 -7.001 -22.776 1.00 85.88 249 LEU A CA 1
ATOM 1958 C C . LEU A 1 249 ? 20.040 -8.527 -22.829 1.00 85.88 249 LEU A C 1
ATOM 1960 O O . LEU A 1 249 ? 20.986 -8.997 -23.463 1.00 85.88 249 LEU A O 1
ATOM 1964 N N . VAL A 1 250 ? 19.124 -9.305 -22.240 1.00 85.12 250 VAL A N 1
ATOM 1965 C CA . VAL A 1 250 ? 19.096 -10.778 -22.347 1.00 85.12 250 VAL A CA 1
ATOM 1966 C C . VAL A 1 250 ? 19.180 -11.240 -23.795 1.00 85.12 250 VAL A C 1
ATOM 1968 O O . VAL A 1 250 ? 19.927 -12.170 -24.096 1.00 85.12 250 VAL A O 1
ATOM 1971 N N . LEU A 1 251 ? 18.445 -10.580 -24.696 1.00 79.88 251 LEU A N 1
ATOM 1972 C CA . LEU A 1 251 ? 18.392 -10.960 -26.104 1.00 79.88 251 LEU A CA 1
ATOM 1973 C C . LEU A 1 251 ? 19.769 -10.827 -26.768 1.00 79.88 251 LEU A C 1
ATOM 1975 O O . LEU A 1 251 ? 20.178 -11.701 -27.528 1.00 79.88 251 LEU A O 1
ATOM 1979 N N . TYR A 1 252 ? 20.512 -9.768 -26.439 1.00 79.50 252 TYR A N 1
ATOM 1980 C CA . TYR A 1 252 ? 21.870 -9.573 -26.942 1.00 79.50 252 TYR A CA 1
ATOM 1981 C C . TYR A 1 252 ? 22.810 -10.694 -26.482 1.00 79.50 252 TYR A C 1
ATOM 1983 O O . TYR A 1 252 ? 23.492 -11.296 -27.310 1.00 79.50 252 TYR A O 1
ATOM 1991 N N . PHE A 1 253 ? 22.818 -11.019 -25.185 1.00 77.56 253 PHE A N 1
ATOM 1992 C CA . PHE A 1 253 ? 23.666 -12.097 -24.663 1.00 77.56 253 PHE A CA 1
ATOM 1993 C C . PHE A 1 253 ? 23.290 -13.467 -25.236 1.00 77.56 253 PHE A C 1
ATOM 1995 O O . PHE A 1 253 ? 24.185 -14.280 -25.485 1.00 77.56 253 PHE A O 1
ATOM 2002 N N . ALA A 1 254 ? 21.997 -13.686 -25.499 1.00 73.81 254 ALA A N 1
ATOM 2003 C CA . ALA A 1 254 ? 21.497 -14.892 -26.145 1.00 73.81 254 ALA A CA 1
ATOM 2004 C C . ALA A 1 254 ? 22.049 -15.059 -27.572 1.00 73.81 254 ALA A C 1
ATOM 2006 O O . ALA A 1 254 ? 22.568 -16.115 -27.945 1.00 73.81 254 ALA A O 1
ATOM 2007 N N . VAL A 1 255 ? 21.992 -13.995 -28.372 1.00 70.44 255 VAL A N 1
ATOM 2008 C CA . VAL A 1 255 ? 22.422 -14.026 -29.776 1.00 70.44 255 VAL A CA 1
ATOM 2009 C C . VAL A 1 255 ? 23.949 -14.059 -29.907 1.00 70.44 255 VAL A C 1
ATOM 2011 O O . VAL A 1 255 ? 24.471 -14.848 -30.693 1.00 70.44 255 VAL A O 1
ATOM 2014 N N . ASN A 1 256 ? 24.673 -13.273 -29.103 1.00 65.00 256 ASN A N 1
ATOM 2015 C CA . ASN A 1 256 ? 26.127 -13.101 -29.218 1.00 65.00 256 ASN A CA 1
ATOM 2016 C C . ASN A 1 256 ? 26.931 -14.405 -29.021 1.00 65.00 256 ASN A C 1
ATOM 2018 O O . ASN A 1 256 ? 28.045 -14.524 -29.519 1.00 65.00 256 ASN A O 1
ATOM 2022 N N . THR A 1 257 ? 26.383 -15.396 -28.311 1.00 56.69 257 THR A N 1
ATOM 2023 C CA . THR A 1 257 ? 27.101 -16.639 -27.959 1.00 56.69 257 THR A CA 1
ATOM 2024 C C . THR A 1 257 ? 26.703 -17.873 -28.766 1.00 56.69 257 THR A C 1
ATOM 2026 O O . THR A 1 257 ? 27.481 -18.823 -28.850 1.00 56.69 257 THR A O 1
ATOM 2029 N N . THR A 1 258 ? 25.559 -17.855 -29.456 1.00 52.62 258 THR A N 1
ATOM 2030 C CA . THR A 1 258 ? 25.139 -18.972 -30.332 1.00 52.62 258 THR A CA 1
ATOM 2031 C C . THR A 1 258 ? 26.083 -19.143 -31.543 1.00 52.62 258 THR A C 1
ATOM 2033 O O . THR A 1 258 ? 26.053 -20.154 -32.233 1.00 52.62 258 THR A O 1
ATOM 2036 N N . ILE A 1 259 ? 26.961 -18.163 -31.784 1.00 50.84 259 ILE A N 1
ATOM 2037 C CA . ILE A 1 259 ? 27.891 -18.082 -32.920 1.00 50.84 259 ILE A CA 1
ATOM 2038 C C . ILE A 1 259 ? 29.361 -18.271 -32.472 1.00 50.84 259 ILE A C 1
ATOM 2040 O O . ILE A 1 259 ? 30.267 -18.311 -33.296 1.00 50.84 259 ILE A O 1
ATOM 2044 N N . THR A 1 260 ? 29.635 -18.462 -31.173 1.00 48.78 260 THR A N 1
ATOM 2045 C CA . THR A 1 260 ? 30.993 -18.768 -30.659 1.00 48.78 260 THR A CA 1
ATOM 2046 C C . THR A 1 260 ? 31.447 -20.218 -30.888 1.00 48.78 260 THR A C 1
ATOM 2048 O O . THR A 1 260 ? 32.492 -20.624 -30.384 1.00 48.78 260 THR A O 1
ATOM 2051 N N . THR A 1 261 ? 30.713 -21.015 -31.671 1.00 49.59 261 THR A N 1
ATOM 2052 C CA . THR A 1 261 ? 31.258 -22.247 -32.259 1.00 49.59 261 THR A CA 1
ATOM 2053 C C . THR A 1 261 ? 32.322 -21.889 -33.308 1.00 49.59 261 THR A C 1
ATOM 2055 O O . THR A 1 261 ? 32.052 -21.058 -34.173 1.00 49.59 261 THR A O 1
ATOM 2058 N N . PRO A 1 262 ? 33.517 -22.506 -33.292 1.00 46.88 262 PRO A N 1
ATOM 2059 C CA . PRO A 1 262 ? 34.704 -22.048 -34.028 1.00 46.88 262 PRO A CA 1
ATOM 2060 C C . PRO A 1 262 ? 34.679 -22.349 -35.541 1.00 46.88 262 PRO A C 1
ATOM 2062 O O . PRO A 1 262 ? 35.723 -22.556 -36.153 1.00 46.88 262 PRO A O 1
ATOM 2065 N N . LEU A 1 263 ? 33.507 -22.390 -36.176 1.00 51.78 263 LEU A N 1
ATOM 2066 C CA . LEU A 1 263 ? 33.362 -22.704 -37.597 1.00 51.78 263 LEU A CA 1
ATOM 2067 C C . LEU A 1 263 ? 32.544 -21.618 -38.310 1.00 51.78 263 LEU A C 1
ATOM 2069 O O . LEU A 1 263 ? 31.323 -21.577 -38.210 1.00 51.78 263 LEU A O 1
ATOM 2073 N N . LYS A 1 264 ? 33.274 -20.796 -39.084 1.00 47.56 264 LYS A N 1
ATOM 2074 C CA . LYS A 1 264 ? 32.857 -19.698 -39.989 1.00 47.56 264 LYS A CA 1
ATOM 2075 C C . LYS A 1 264 ? 32.654 -18.314 -39.350 1.00 47.56 264 LYS A C 1
ATOM 2077 O O . LYS A 1 264 ? 31.563 -17.756 -39.352 1.00 47.56 264 LYS A O 1
ATOM 2082 N N . PHE A 1 265 ? 33.758 -17.698 -38.924 1.00 54.09 265 PHE A N 1
ATOM 2083 C CA . PHE A 1 265 ? 33.839 -16.247 -38.713 1.00 54.09 265 PHE A CA 1
ATOM 2084 C C . PHE A 1 265 ? 33.913 -15.528 -40.077 1.00 54.09 265 PHE A C 1
ATOM 2086 O O . PHE A 1 265 ? 34.994 -15.348 -40.633 1.00 54.09 265 PHE A O 1
ATOM 2093 N N . SER A 1 266 ? 32.772 -15.143 -40.654 1.00 59.03 266 SER A N 1
ATOM 2094 C CA . SER A 1 266 ? 32.737 -14.175 -41.761 1.00 59.03 266 SER A CA 1
ATOM 2095 C C . SER A 1 266 ? 32.649 -12.746 -41.204 1.00 59.03 266 SER A C 1
ATOM 2097 O O . SER A 1 266 ? 32.016 -12.503 -40.172 1.00 59.03 266 SER A O 1
ATOM 2099 N N . ASN A 1 267 ? 33.277 -11.776 -41.879 1.00 57.00 267 ASN A N 1
ATOM 2100 C CA . ASN A 1 267 ? 33.239 -10.360 -41.481 1.00 57.00 267 ASN A CA 1
ATOM 2101 C C . ASN A 1 267 ? 31.805 -9.794 -41.409 1.00 57.00 267 ASN A C 1
ATOM 2103 O O . ASN A 1 267 ? 31.543 -8.902 -40.603 1.00 57.00 267 ASN A O 1
ATOM 2107 N N . GLU A 1 268 ? 30.865 -10.349 -42.178 1.00 56.69 268 GLU A N 1
ATOM 2108 C CA . GLU A 1 268 ? 29.458 -9.932 -42.170 1.00 56.69 268 GLU A CA 1
ATOM 2109 C C . GLU A 1 268 ? 28.737 -10.242 -40.851 1.00 56.69 268 GLU A C 1
ATOM 2111 O O . GLU A 1 268 ? 27.967 -9.423 -40.348 1.00 56.69 268 GLU A O 1
ATOM 2116 N N . ILE A 1 269 ? 29.036 -11.386 -40.227 1.00 58.97 269 ILE A N 1
ATOM 2117 C CA . ILE A 1 269 ? 28.408 -11.770 -38.956 1.00 58.97 269 ILE A CA 1
ATOM 2118 C C . ILE A 1 269 ? 28.929 -10.882 -37.816 1.00 58.97 269 ILE A C 1
ATOM 2120 O O . ILE A 1 269 ? 28.157 -10.438 -36.966 1.00 58.97 269 ILE A O 1
ATOM 2124 N N . LYS A 1 270 ? 30.222 -10.531 -37.836 1.00 58.81 270 LYS A N 1
ATOM 2125 C CA . LYS A 1 270 ? 30.827 -9.610 -36.858 1.00 58.81 270 LYS A CA 1
ATOM 2126 C C . LYS A 1 270 ? 30.229 -8.198 -36.951 1.00 58.81 270 LYS A C 1
ATOM 2128 O O . LYS A 1 270 ? 30.019 -7.558 -35.921 1.00 58.81 270 LYS A O 1
ATOM 2133 N N . PHE A 1 271 ? 29.918 -7.737 -38.164 1.00 58.16 271 PHE A N 1
ATOM 2134 C CA . PHE A 1 271 ? 29.258 -6.452 -38.409 1.00 58.16 271 PHE A CA 1
ATOM 2135 C C . PHE A 1 271 ? 27.816 -6.448 -37.878 1.00 58.16 271 PHE A C 1
ATOM 2137 O O . PHE A 1 271 ? 27.444 -5.558 -37.112 1.00 58.16 271 PHE A O 1
ATOM 2144 N N . SER A 1 272 ? 27.035 -7.495 -38.169 1.00 63.97 272 SER A N 1
ATOM 2145 C CA . SER A 1 272 ? 25.660 -7.650 -37.666 1.00 63.97 272 SER A CA 1
ATOM 2146 C C . SER A 1 272 ? 25.579 -7.640 -36.126 1.00 63.97 272 SER A C 1
ATOM 2148 O O . SER A 1 272 ? 24.729 -6.955 -35.550 1.00 63.97 272 SER A O 1
ATOM 2150 N N . MET A 1 273 ? 26.524 -8.290 -35.434 1.00 63.00 273 MET A N 1
ATOM 2151 C CA . MET A 1 273 ? 26.575 -8.299 -33.961 1.00 63.00 273 MET A CA 1
ATOM 2152 C C . MET A 1 273 ? 26.815 -6.910 -33.351 1.00 63.00 273 MET A C 1
ATOM 2154 O O . MET A 1 273 ? 26.216 -6.572 -32.327 1.00 63.00 273 MET A O 1
ATOM 2158 N N . GLN A 1 274 ? 27.649 -6.073 -33.981 1.00 66.88 274 GLN A N 1
ATOM 2159 C CA . GLN A 1 274 ? 27.882 -4.705 -33.504 1.00 66.88 274 GLN A CA 1
ATOM 2160 C C . GLN A 1 274 ? 26.623 -3.835 -33.601 1.00 66.88 274 GLN A C 1
ATOM 2162 O O . GLN A 1 274 ? 26.403 -2.984 -32.737 1.00 66.88 274 GLN A O 1
ATOM 2167 N N . HIS A 1 275 ? 25.782 -4.048 -34.615 1.00 73.12 275 HIS A N 1
ATOM 2168 C CA . HIS A 1 275 ? 24.502 -3.350 -34.736 1.00 73.12 275 HIS A CA 1
ATOM 2169 C C . HIS A 1 275 ? 23.514 -3.784 -33.652 1.00 73.12 275 HIS A C 1
ATOM 2171 O O . HIS A 1 275 ? 22.949 -2.929 -32.971 1.00 73.12 275 HIS A O 1
ATOM 2177 N N . ILE A 1 276 ? 23.375 -5.092 -33.417 1.00 76.88 276 ILE A N 1
ATOM 2178 C CA . ILE A 1 276 ? 22.492 -5.629 -32.368 1.00 76.88 276 ILE A CA 1
ATOM 2179 C C . ILE A 1 276 ? 22.906 -5.110 -30.987 1.00 76.88 276 ILE A C 1
ATOM 2181 O O . ILE A 1 276 ? 22.046 -4.679 -30.219 1.00 76.88 276 ILE A O 1
ATOM 2185 N N . TYR A 1 277 ? 24.208 -5.076 -30.684 1.00 80.31 277 TYR A N 1
ATOM 2186 C CA . TYR A 1 277 ? 24.714 -4.506 -29.432 1.00 80.31 277 TYR A CA 1
ATOM 2187 C C . TYR A 1 277 ? 24.325 -3.032 -29.267 1.00 80.31 277 TYR A C 1
ATOM 2189 O O . TYR A 1 277 ? 23.795 -2.647 -28.225 1.00 80.31 277 TYR A O 1
ATOM 2197 N N . LYS A 1 278 ? 24.539 -2.208 -30.304 1.00 82.25 278 LYS A N 1
ATOM 2198 C CA . LYS A 1 278 ? 24.190 -0.778 -30.277 1.00 82.25 278 LYS A CA 1
ATOM 2199 C C . LYS A 1 278 ? 22.702 -0.572 -29.992 1.00 82.25 278 LYS A C 1
ATOM 2201 O O . LYS A 1 278 ? 22.361 0.258 -29.151 1.00 82.25 278 LYS A O 1
ATOM 2206 N N . TYR A 1 279 ? 21.824 -1.348 -30.630 1.00 84.06 279 TYR A N 1
ATOM 2207 C CA . TYR A 1 279 ? 20.384 -1.268 -30.382 1.00 84.06 279 TYR A CA 1
ATOM 2208 C C . TYR A 1 279 ? 20.006 -1.770 -28.985 1.00 84.06 279 TYR A C 1
ATOM 2210 O O . TYR A 1 279 ? 19.226 -1.114 -28.297 1.00 84.06 279 TYR A O 1
ATOM 2218 N N . ALA A 1 280 ? 20.585 -2.878 -28.522 1.00 86.69 280 ALA A N 1
ATOM 2219 C CA . ALA A 1 280 ? 20.312 -3.412 -27.190 1.00 86.69 280 ALA A CA 1
ATOM 2220 C C . ALA A 1 280 ? 20.710 -2.425 -26.081 1.00 86.69 280 ALA A C 1
ATOM 2222 O O . ALA A 1 280 ? 19.931 -2.199 -25.157 1.00 86.69 280 ALA A O 1
ATOM 2223 N N . VAL A 1 281 ? 21.879 -1.787 -26.197 1.00 87.62 281 VAL A N 1
ATOM 2224 C CA . VAL A 1 281 ? 22.329 -0.750 -25.255 1.00 87.62 281 VAL A CA 1
ATOM 2225 C C . VAL A 1 281 ? 21.426 0.476 -25.323 1.00 87.62 281 VAL A C 1
ATOM 2227 O O . VAL A 1 281 ? 21.027 0.994 -24.281 1.00 87.62 281 VAL A O 1
ATOM 2230 N N . LEU A 1 282 ? 21.063 0.918 -26.529 1.00 89.44 282 LEU A N 1
ATOM 2231 C CA . LEU A 1 282 ? 20.201 2.080 -26.712 1.00 89.44 282 LEU A CA 1
ATOM 2232 C C . LEU A 1 282 ? 18.830 1.885 -26.049 1.00 89.44 282 LEU A C 1
ATOM 2234 O O . LEU A 1 282 ? 18.397 2.711 -25.244 1.00 89.44 282 LEU A O 1
ATOM 2238 N N . TYR A 1 283 ? 18.155 0.781 -26.364 1.00 90.81 283 TYR A N 1
ATOM 2239 C CA . TYR A 1 283 ? 16.826 0.497 -25.830 1.00 90.81 283 TYR A CA 1
ATOM 2240 C C . TYR A 1 283 ? 16.853 0.063 -24.369 1.00 90.81 283 TYR A C 1
ATOM 2242 O O . TYR A 1 283 ? 15.944 0.422 -23.624 1.00 90.81 283 TYR A O 1
ATOM 2250 N N . GLY A 1 284 ? 17.900 -0.642 -23.934 1.00 92.31 284 GLY A N 1
ATOM 2251 C CA . GLY A 1 284 ? 18.134 -0.939 -22.523 1.00 92.31 284 GLY A CA 1
ATOM 2252 C C . GLY A 1 284 ? 18.308 0.340 -21.701 1.00 92.31 284 GLY A C 1
ATOM 2253 O O . GLY A 1 284 ? 17.664 0.494 -20.666 1.00 92.31 284 GLY A O 1
ATOM 2254 N N . GLY A 1 285 ? 19.098 1.299 -22.194 1.00 93.44 285 GLY A N 1
ATOM 2255 C CA . GLY A 1 285 ? 19.279 2.610 -21.565 1.00 93.44 285 GLY A CA 1
ATOM 2256 C C . GLY A 1 285 ? 17.989 3.431 -21.523 1.00 93.44 285 GLY A C 1
ATOM 2257 O O . GLY A 1 285 ? 17.631 3.961 -20.470 1.00 93.44 285 GLY A O 1
ATOM 2258 N N . PHE A 1 286 ? 17.242 3.477 -22.632 1.00 94.56 286 PHE A N 1
ATOM 2259 C CA . PHE A 1 286 ? 15.916 4.101 -22.670 1.00 94.56 286 PHE A CA 1
ATOM 2260 C C . PHE A 1 286 ? 14.971 3.469 -21.637 1.00 94.56 286 PHE A C 1
ATOM 2262 O O . PHE A 1 286 ? 14.399 4.189 -20.819 1.00 94.56 286 PHE A O 1
ATOM 2269 N N . ALA A 1 287 ? 14.852 2.136 -21.633 1.00 94.31 287 ALA A N 1
ATOM 2270 C CA . ALA A 1 287 ? 13.991 1.385 -20.722 1.00 94.31 287 ALA A CA 1
ATOM 2271 C C . ALA A 1 287 ? 14.378 1.591 -19.252 1.00 94.31 287 ALA A C 1
ATOM 2273 O O . ALA A 1 287 ? 13.493 1.721 -18.404 1.00 94.31 287 ALA A O 1
ATOM 2274 N N . PHE A 1 288 ? 15.677 1.674 -18.953 1.00 95.69 288 PHE A N 1
ATOM 2275 C CA . PHE A 1 288 ? 16.184 1.984 -17.620 1.00 95.69 288 PHE A CA 1
ATOM 2276 C C . PHE A 1 288 ? 15.721 3.371 -17.162 1.00 95.69 288 PHE A C 1
ATOM 2278 O O . PHE A 1 288 ? 15.023 3.492 -16.154 1.00 95.69 288 PHE A O 1
ATOM 2285 N N . ILE A 1 289 ? 16.061 4.417 -17.922 1.00 95.56 289 ILE A N 1
ATOM 2286 C CA . ILE A 1 289 ? 15.794 5.805 -17.525 1.00 95.56 289 ILE A CA 1
ATOM 2287 C C . ILE A 1 289 ? 14.285 6.053 -17.430 1.00 95.56 289 ILE A C 1
ATOM 2289 O O . ILE A 1 289 ? 13.812 6.585 -16.426 1.00 95.56 289 ILE A O 1
ATOM 2293 N N . ILE A 1 290 ? 13.502 5.618 -18.423 1.00 95.44 290 ILE A N 1
ATOM 2294 C CA . ILE A 1 290 ? 12.050 5.836 -18.420 1.00 95.44 290 ILE A CA 1
ATOM 2295 C C . ILE A 1 290 ? 11.350 5.062 -17.291 1.00 95.44 290 ILE A C 1
ATOM 2297 O O . ILE A 1 290 ? 10.390 5.568 -16.708 1.00 95.44 290 ILE A O 1
ATOM 2301 N N . SER A 1 291 ? 11.848 3.873 -16.921 1.00 94.62 291 SER A N 1
ATOM 2302 C CA . SER A 1 291 ? 11.337 3.116 -15.768 1.00 94.62 291 SER A CA 1
ATOM 2303 C C . SER A 1 291 ? 11.674 3.795 -14.446 1.00 94.62 291 SER A C 1
ATOM 2305 O O . SER A 1 291 ? 10.816 3.860 -13.569 1.00 94.62 291 SER A O 1
ATOM 2307 N N . LEU A 1 292 ? 12.884 4.344 -14.313 1.00 94.44 292 LEU A N 1
ATOM 2308 C CA . LEU A 1 292 ? 13.303 5.082 -13.121 1.00 94.44 292 LEU A CA 1
ATOM 2309 C C . LEU A 1 292 ? 12.439 6.333 -12.909 1.00 94.44 292 LEU A C 1
ATOM 2311 O O . LEU A 1 292 ? 11.921 6.544 -11.814 1.00 94.44 292 LEU A O 1
ATOM 2315 N N . ILE A 1 293 ? 12.226 7.120 -13.970 1.00 95.00 293 ILE A N 1
ATOM 2316 C CA . ILE A 1 293 ? 11.323 8.284 -13.968 1.00 95.00 293 ILE A CA 1
ATOM 2317 C C . ILE A 1 293 ? 9.916 7.844 -13.538 1.00 95.00 293 ILE A C 1
ATOM 2319 O O . ILE A 1 293 ? 9.317 8.457 -12.655 1.00 95.00 293 ILE A O 1
ATOM 2323 N N . ARG A 1 294 ? 9.395 6.759 -14.126 1.00 94.56 294 ARG A N 1
ATOM 2324 C CA . ARG A 1 294 ? 8.054 6.243 -13.825 1.00 94.56 294 ARG A CA 1
ATOM 2325 C C . ARG A 1 294 ? 7.887 5.845 -12.360 1.00 94.56 294 ARG A C 1
ATOM 2327 O O . ARG A 1 294 ? 6.868 6.199 -11.771 1.00 94.56 294 ARG A O 1
ATOM 2334 N N . GLU A 1 295 ? 8.827 5.087 -11.798 1.00 92.12 295 GLU A N 1
ATOM 2335 C CA . GLU A 1 295 ? 8.721 4.633 -10.406 1.00 92.12 295 GLU A CA 1
ATOM 2336 C C . GLU A 1 295 ? 8.774 5.821 -9.438 1.00 92.12 295 GLU A C 1
ATOM 2338 O O . GLU A 1 295 ? 7.925 5.903 -8.562 1.00 92.12 295 GLU A O 1
ATOM 2343 N N . VAL A 1 296 ? 9.624 6.829 -9.670 1.00 91.88 296 VAL A N 1
ATOM 2344 C CA . VAL A 1 296 ? 9.643 8.029 -8.807 1.00 91.88 296 VAL A CA 1
ATOM 2345 C C . VAL A 1 296 ? 8.356 8.860 -8.921 1.00 91.88 296 VAL A C 1
ATOM 2347 O O . VAL A 1 296 ? 7.874 9.382 -7.916 1.00 91.88 296 VAL A O 1
ATOM 2350 N N . ILE A 1 297 ? 7.750 8.978 -10.111 1.00 93.12 297 ILE A N 1
ATOM 2351 C CA . ILE A 1 297 ? 6.429 9.629 -10.241 1.00 93.12 297 ILE A CA 1
ATOM 2352 C C . ILE A 1 297 ? 5.350 8.847 -9.494 1.00 93.12 297 ILE A C 1
ATOM 2354 O O . ILE A 1 297 ? 4.471 9.444 -8.875 1.00 93.12 297 ILE A O 1
ATOM 2358 N N . LYS A 1 298 ? 5.421 7.519 -9.525 1.00 89.19 298 LYS A N 1
ATOM 2359 C CA . LYS A 1 298 ? 4.490 6.659 -8.802 1.00 89.19 298 LYS A CA 1
ATOM 2360 C C . LYS A 1 298 ? 4.693 6.732 -7.283 1.00 89.19 298 LYS A C 1
ATOM 2362 O O . LYS A 1 298 ? 3.708 6.750 -6.558 1.00 89.19 298 LYS A O 1
ATOM 2367 N N . ASP A 1 299 ? 5.921 6.888 -6.799 1.00 88.69 299 ASP A N 1
ATOM 2368 C CA . ASP A 1 299 ? 6.174 7.155 -5.377 1.00 88.69 299 ASP A CA 1
ATOM 2369 C C . ASP A 1 299 ? 5.555 8.494 -4.937 1.00 88.69 299 ASP A C 1
ATOM 2371 O O . ASP A 1 299 ? 5.070 8.620 -3.814 1.00 88.69 299 ASP A O 1
ATOM 2375 N N . MET A 1 300 ? 5.533 9.505 -5.818 1.00 89.25 300 MET A N 1
ATOM 2376 C CA . MET A 1 300 ? 4.818 10.765 -5.559 1.00 89.25 300 MET A CA 1
ATOM 2377 C C . MET A 1 300 ? 3.289 10.587 -5.571 1.00 89.25 300 MET A C 1
ATOM 2379 O O . MET A 1 300 ? 2.595 11.250 -4.803 1.00 89.25 300 MET A O 1
ATOM 2383 N N . GLU A 1 301 ? 2.758 9.686 -6.403 1.00 88.50 301 GLU A N 1
ATOM 2384 C CA . GLU A 1 301 ? 1.337 9.302 -6.421 1.00 88.50 301 GLU A CA 1
ATOM 2385 C C . GLU A 1 301 ? 0.917 8.619 -5.104 1.00 88.50 301 GLU A C 1
ATOM 2387 O O . GLU A 1 301 ? -0.090 9.013 -4.504 1.00 88.50 301 GLU A O 1
ATOM 2392 N N . ASP A 1 302 ? 1.719 7.655 -4.638 1.00 84.19 302 ASP A N 1
ATOM 2393 C CA . ASP A 1 302 ? 1.448 6.778 -3.487 1.00 84.19 302 ASP A CA 1
ATOM 2394 C C . ASP A 1 302 ? 1.912 7.372 -2.125 1.00 84.19 302 ASP A C 1
ATOM 2396 O O . ASP A 1 302 ? 1.671 6.791 -1.061 1.00 84.19 302 ASP A O 1
ATOM 2400 N N . MET A 1 303 ? 2.507 8.575 -2.124 1.00 81.75 303 MET A N 1
ATOM 2401 C CA . MET A 1 303 ? 3.172 9.213 -0.972 1.00 81.75 303 MET A CA 1
ATOM 2402 C C . MET A 1 303 ? 2.334 9.258 0.320 1.00 81.75 303 MET A C 1
ATOM 2404 O O . MET A 1 303 ? 2.851 8.982 1.403 1.00 81.75 303 MET A O 1
ATOM 2408 N N . HIS A 1 304 ? 1.044 9.607 0.242 1.00 72.06 304 HIS A N 1
ATOM 2409 C CA . HIS A 1 304 ? 0.174 9.677 1.428 1.00 72.06 304 HIS A CA 1
ATOM 2410 C C . HIS A 1 304 ? -0.034 8.308 2.091 1.00 72.06 304 HIS A C 1
ATOM 2412 O O . HIS A 1 304 ? -0.156 8.228 3.317 1.00 72.06 304 HIS A O 1
ATOM 2418 N N . GLY A 1 305 ? -0.068 7.239 1.292 1.00 69.00 305 GLY A N 1
ATOM 2419 C CA . GLY A 1 305 ? -0.118 5.870 1.789 1.00 69.00 305 GLY A CA 1
ATOM 2420 C C . GLY A 1 305 ? 1.210 5.481 2.429 1.00 69.00 305 GLY A C 1
ATOM 2421 O O . GLY A 1 305 ? 1.230 5.024 3.570 1.00 69.00 305 GLY A O 1
ATOM 2422 N N . ASP A 1 306 ? 2.315 5.737 1.736 1.00 74.38 306 ASP A N 1
ATOM 2423 C CA . ASP A 1 306 ? 3.662 5.338 2.157 1.00 74.38 306 ASP A CA 1
ATOM 2424 C C . ASP A 1 306 ? 4.135 6.050 3.440 1.00 74.38 306 ASP A C 1
ATOM 2426 O O . ASP A 1 306 ? 4.745 5.424 4.315 1.00 74.38 306 ASP A O 1
ATOM 2430 N N . ALA A 1 307 ? 3.772 7.325 3.628 1.00 70.19 307 ALA A N 1
ATOM 2431 C CA . ALA A 1 307 ? 4.094 8.090 4.837 1.00 70.19 307 ALA A CA 1
ATOM 2432 C C . ALA A 1 307 ? 3.462 7.488 6.103 1.00 70.19 307 ALA A C 1
ATOM 2434 O O . ALA A 1 307 ? 4.054 7.514 7.184 1.00 70.19 307 ALA A O 1
ATOM 2435 N N . LYS A 1 308 ? 2.281 6.873 5.975 1.00 62.59 308 LYS A N 1
ATOM 2436 C CA . LYS A 1 308 ? 1.571 6.228 7.089 1.00 62.59 308 LYS A CA 1
ATOM 2437 C C . LYS A 1 308 ? 2.250 4.936 7.566 1.00 62.59 308 LYS A C 1
ATOM 2439 O O . LYS A 1 308 ? 1.996 4.507 8.691 1.00 62.59 308 LYS A O 1
ATOM 2444 N N . TYR A 1 309 ? 3.115 4.340 6.743 1.00 57.97 309 TYR A N 1
ATOM 2445 C CA . TYR A 1 309 ? 3.827 3.087 7.027 1.00 57.97 309 TYR A CA 1
ATOM 2446 C C . TYR A 1 309 ? 5.321 3.268 7.291 1.00 57.97 309 TYR A C 1
ATOM 2448 O O . TYR A 1 309 ? 6.064 2.287 7.271 1.00 57.97 309 TYR A O 1
ATOM 2456 N N . GLN A 1 310 ? 5.754 4.505 7.562 1.00 63.88 310 GLN A N 1
ATOM 2457 C CA . GLN A 1 310 ? 7.161 4.852 7.784 1.00 63.88 310 GLN A CA 1
ATOM 2458 C C . GLN A 1 310 ? 8.073 4.383 6.634 1.00 63.88 310 GLN A C 1
ATOM 2460 O O . GLN A 1 310 ? 9.240 4.048 6.842 1.00 63.88 310 GLN A O 1
ATOM 2465 N N . CYS A 1 311 ? 7.542 4.334 5.407 1.00 67.25 311 CYS A N 1
ATOM 2466 C CA . CYS A 1 311 ? 8.354 4.079 4.229 1.00 67.25 311 CYS A CA 1
ATOM 2467 C C . CYS A 1 311 ? 9.242 5.293 3.970 1.00 67.25 311 CYS A C 1
ATOM 2469 O O . CYS A 1 311 ? 8.787 6.433 4.007 1.00 67.25 311 CYS A O 1
ATOM 2471 N N . ASN A 1 312 ? 10.516 5.043 3.692 1.00 74.50 312 ASN A N 1
ATOM 2472 C CA . ASN A 1 312 ? 11.483 6.102 3.458 1.00 74.50 312 ASN A CA 1
ATOM 2473 C C . ASN A 1 312 ? 11.668 6.299 1.951 1.00 74.50 312 ASN A C 1
ATOM 2475 O O . ASN A 1 312 ? 12.752 6.016 1.459 1.00 74.50 312 ASN A O 1
ATOM 2479 N N . THR A 1 313 ? 10.616 6.660 1.206 1.00 81.06 313 THR A N 1
ATOM 2480 C CA . THR A 1 313 ? 10.691 6.896 -0.253 1.00 81.06 313 THR A CA 1
ATOM 2481 C C . THR A 1 313 ? 11.259 8.286 -0.555 1.00 81.06 313 THR A C 1
ATOM 2483 O O . THR A 1 313 ? 11.253 9.166 0.307 1.00 81.06 313 THR A O 1
ATOM 2486 N N . LEU A 1 314 ? 11.753 8.512 -1.779 1.00 82.38 314 LEU A N 1
ATOM 2487 C CA . LEU A 1 314 ? 12.344 9.797 -2.181 1.00 82.38 314 LEU A CA 1
ATOM 2488 C C . LEU A 1 314 ? 11.473 11.034 -1.846 1.00 82.38 314 LEU A C 1
ATOM 2490 O O . LEU A 1 314 ? 12.009 11.960 -1.229 1.00 82.38 314 LEU A O 1
ATOM 2494 N N . PRO A 1 315 ? 10.162 11.083 -2.178 1.00 80.88 315 PRO A N 1
ATOM 2495 C CA . PRO A 1 315 ? 9.333 12.246 -1.851 1.00 80.88 315 PRO A CA 1
ATOM 2496 C C . PRO A 1 315 ? 9.067 12.416 -0.349 1.00 80.88 315 PRO A C 1
ATOM 2498 O O . PRO A 1 315 ? 8.823 13.539 0.084 1.00 80.88 315 PRO A O 1
ATOM 2501 N N . ILE A 1 316 ? 9.143 11.346 0.450 1.00 80.31 316 ILE A N 1
ATOM 2502 C CA . ILE A 1 316 ? 8.974 11.404 1.912 1.00 80.31 316 ILE A CA 1
ATOM 2503 C C . ILE A 1 316 ? 10.257 11.903 2.586 1.00 80.31 316 ILE A C 1
ATOM 2505 O O . ILE A 1 316 ? 10.199 12.723 3.497 1.00 80.31 316 ILE A O 1
ATOM 2509 N N . ALA A 1 317 ? 11.415 11.430 2.130 1.00 82.62 317 ALA A N 1
ATOM 2510 C CA . ALA A 1 317 ? 12.701 11.711 2.761 1.00 82.62 317 ALA A CA 1
ATOM 2511 C C . ALA A 1 317 ? 13.286 13.079 2.388 1.00 82.62 317 ALA A C 1
ATOM 2513 O O . ALA A 1 317 ? 13.848 13.765 3.235 1.00 82.62 317 ALA A O 1
ATOM 2514 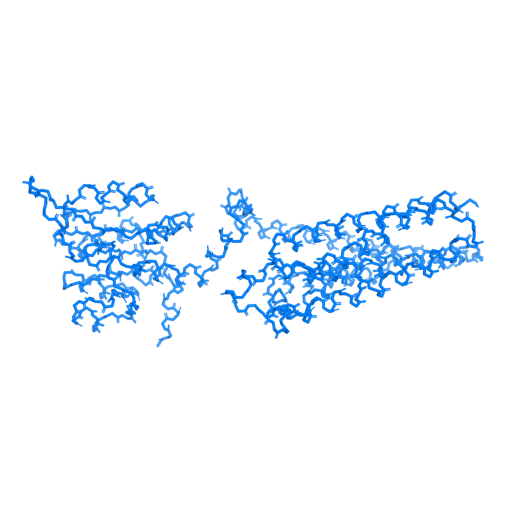N N . MET A 1 318 ? 13.194 13.453 1.105 1.00 83.38 318 MET A N 1
ATOM 2515 C CA . MET A 1 318 ? 13.784 14.685 0.558 1.00 83.38 318 MET A CA 1
ATOM 2516 C C . MET A 1 318 ? 12.725 15.733 0.188 1.00 83.38 318 MET A C 1
ATOM 2518 O O . MET A 1 318 ? 13.065 16.848 -0.208 1.00 83.38 318 MET A O 1
ATOM 2522 N N . GLY A 1 319 ? 11.442 15.385 0.306 1.00 85.94 319 GLY A N 1
ATOM 2523 C CA . GLY A 1 319 ? 10.321 16.235 -0.074 1.00 85.94 319 GLY A CA 1
ATOM 2524 C C . GLY A 1 319 ? 9.954 16.153 -1.560 1.00 85.94 319 GLY A C 1
ATOM 2525 O O . GLY A 1 319 ? 10.754 15.796 -2.430 1.00 85.94 319 GLY A O 1
ATOM 2526 N N . ILE A 1 320 ? 8.717 16.556 -1.865 1.00 89.06 320 ILE A N 1
ATOM 2527 C CA . ILE A 1 320 ? 8.175 16.634 -3.232 1.00 89.06 320 ILE A CA 1
ATOM 2528 C C . ILE A 1 320 ? 9.051 17.489 -4.170 1.00 89.06 320 ILE A C 1
ATOM 2530 O O . ILE A 1 320 ? 9.278 17.058 -5.303 1.00 89.06 320 ILE A O 1
ATOM 2534 N N . PRO A 1 321 ? 9.581 18.666 -3.764 1.00 90.12 321 PRO A N 1
ATOM 2535 C CA . PRO A 1 321 ? 10.399 19.480 -4.662 1.00 90.12 321 PRO A CA 1
ATOM 2536 C C . PRO A 1 321 ? 11.661 18.753 -5.142 1.00 90.12 321 PRO A C 1
ATOM 2538 O O . PRO A 1 321 ? 11.971 18.790 -6.331 1.00 90.12 321 PRO A O 1
ATOM 2541 N N . ALA A 1 322 ? 12.347 18.030 -4.251 1.00 89.62 322 ALA A N 1
ATOM 2542 C CA . ALA A 1 322 ? 13.540 17.266 -4.606 1.00 89.62 322 ALA A CA 1
ATOM 2543 C C . ALA A 1 322 ? 13.212 16.105 -5.559 1.00 89.62 322 ALA A C 1
ATOM 2545 O O . ALA A 1 322 ? 13.912 15.909 -6.553 1.00 89.62 322 ALA A O 1
ATOM 2546 N N . ALA A 1 323 ? 12.112 15.382 -5.313 1.00 91.88 323 ALA A N 1
ATOM 2547 C CA . ALA A 1 323 ? 11.648 14.315 -6.201 1.00 91.88 323 ALA A CA 1
ATOM 2548 C C . ALA A 1 323 ? 11.293 14.845 -7.605 1.00 91.88 323 ALA A C 1
ATOM 2550 O O . ALA A 1 323 ? 11.681 14.248 -8.611 1.00 91.88 323 ALA A O 1
ATOM 2551 N N . LYS A 1 324 ? 10.635 16.009 -7.697 1.00 93.69 324 LYS A N 1
ATOM 2552 C CA . LYS A 1 324 ? 10.355 16.679 -8.978 1.00 93.69 324 LYS A CA 1
ATOM 2553 C C . LYS A 1 324 ? 11.628 17.082 -9.717 1.00 93.69 324 LYS A C 1
ATOM 2555 O O . LYS A 1 324 ? 11.698 16.879 -10.929 1.00 93.69 324 LYS A O 1
ATOM 2560 N N . ILE A 1 325 ? 12.625 17.631 -9.019 1.00 94.56 325 ILE A N 1
ATOM 2561 C CA . ILE A 1 325 ? 13.920 17.991 -9.620 1.00 94.56 325 ILE A CA 1
ATOM 2562 C C . ILE A 1 325 ? 14.604 16.737 -10.164 1.00 94.56 325 ILE A C 1
ATOM 2564 O O . ILE A 1 325 ? 15.009 16.726 -11.323 1.00 94.56 325 ILE A O 1
ATOM 2568 N N . PHE A 1 326 ? 14.660 15.662 -9.375 1.00 94.19 326 PHE A N 1
ATOM 2569 C CA . PHE A 1 326 ? 15.243 14.390 -9.800 1.00 94.19 326 PHE A CA 1
ATOM 2570 C C . PHE A 1 326 ? 14.596 13.866 -11.091 1.00 94.19 326 PHE A C 1
ATOM 2572 O O . PHE A 1 326 ? 15.291 13.574 -12.064 1.00 94.19 326 PHE A O 1
ATOM 2579 N N . VAL A 1 327 ? 13.263 13.801 -11.129 1.00 95.44 327 VAL A N 1
ATOM 2580 C CA . VAL A 1 327 ? 12.511 13.355 -12.313 1.00 95.44 327 VAL A CA 1
ATOM 2581 C C . VAL A 1 327 ? 12.758 14.287 -13.504 1.00 95.44 327 VAL A C 1
ATOM 2583 O O . VAL A 1 327 ? 12.985 13.813 -14.615 1.00 95.44 327 VAL A O 1
ATOM 2586 N N . SER A 1 328 ? 12.775 15.602 -13.276 1.00 96.12 328 SER A N 1
ATOM 2587 C CA . SER A 1 328 ? 13.015 16.606 -14.320 1.00 96.12 328 SER A CA 1
ATOM 2588 C C . SER A 1 328 ? 14.394 16.459 -14.960 1.00 96.12 328 SER A C 1
ATOM 2590 O O . SER A 1 328 ? 14.501 16.464 -16.184 1.00 96.12 328 SER A O 1
ATOM 2592 N N . VAL A 1 329 ? 15.440 16.264 -14.149 1.00 96.56 329 VAL A N 1
ATOM 2593 C CA . VAL A 1 329 ? 16.811 16.043 -14.633 1.00 96.56 329 VAL A CA 1
ATOM 2594 C C . VAL A 1 329 ? 16.861 14.819 -15.543 1.00 96.56 329 VAL A C 1
ATOM 2596 O O . VAL A 1 329 ? 17.364 14.909 -16.661 1.00 96.56 329 VAL A O 1
ATOM 2599 N N . TRP A 1 330 ? 16.284 13.693 -15.119 1.00 96.38 330 TRP A N 1
ATOM 2600 C CA . TRP A 1 330 ? 16.296 12.474 -15.929 1.00 96.38 330 TRP A CA 1
ATOM 2601 C C . TRP A 1 330 ? 15.445 12.576 -17.199 1.00 96.38 330 TRP A C 1
ATOM 2603 O O . TRP A 1 330 ? 15.840 12.018 -18.222 1.00 96.38 330 TRP A O 1
ATOM 2613 N N . ILE A 1 331 ? 14.332 13.321 -17.189 1.00 96.94 331 ILE A N 1
ATOM 2614 C CA . ILE A 1 331 ? 13.564 13.613 -18.412 1.00 96.94 331 ILE A CA 1
ATOM 2615 C C . ILE A 1 331 ? 14.404 14.442 -19.389 1.00 96.94 331 ILE A C 1
ATOM 2617 O O . ILE A 1 331 ? 14.414 14.140 -20.583 1.00 96.94 331 ILE A O 1
ATOM 2621 N N . ILE A 1 332 ? 15.127 15.456 -18.908 1.00 96.56 332 ILE A N 1
ATOM 2622 C CA . ILE A 1 332 ? 15.997 16.293 -19.748 1.00 96.56 332 ILE A CA 1
ATOM 2623 C C . ILE A 1 332 ? 17.130 15.455 -20.343 1.00 96.56 332 ILE A C 1
ATOM 2625 O O . ILE A 1 332 ? 17.350 15.514 -21.551 1.00 96.56 332 ILE A O 1
ATOM 2629 N N . VAL A 1 333 ? 17.796 14.628 -19.530 1.00 96.31 333 VAL A N 1
ATOM 2630 C CA . VAL A 1 333 ? 18.844 13.703 -19.993 1.00 96.31 333 VAL A CA 1
ATOM 2631 C C . VAL A 1 333 ? 18.296 12.766 -21.069 1.00 96.31 333 VAL A C 1
ATOM 2633 O O . VAL A 1 333 ? 18.872 12.675 -22.151 1.00 96.31 333 VAL A O 1
ATOM 2636 N N . LEU A 1 334 ? 17.148 12.127 -20.820 1.00 95.75 334 LEU A N 1
ATOM 2637 C CA . LEU A 1 334 ? 16.519 11.218 -21.779 1.00 95.75 334 LEU A CA 1
ATOM 2638 C C . LEU A 1 334 ? 16.170 11.926 -23.091 1.00 95.75 334 LEU A C 1
ATOM 2640 O O . LEU A 1 334 ? 16.464 11.420 -24.173 1.00 95.75 334 LEU A O 1
ATOM 2644 N N . THR A 1 335 ? 15.565 13.108 -22.995 1.00 95.38 335 THR A N 1
ATOM 2645 C CA . THR A 1 335 ? 15.145 13.899 -24.156 1.00 95.38 335 THR A CA 1
ATOM 2646 C C . THR A 1 335 ? 16.351 14.373 -24.965 1.00 95.38 335 THR A C 1
ATOM 2648 O O . THR A 1 335 ? 16.333 14.278 -26.189 1.00 95.38 335 THR A O 1
ATOM 2651 N N . GLY A 1 336 ? 17.422 14.816 -24.301 1.00 95.25 336 GLY A N 1
ATOM 2652 C CA . GLY A 1 336 ? 18.674 15.214 -24.943 1.00 95.25 336 GLY A CA 1
ATOM 2653 C C . GLY A 1 336 ? 19.347 14.054 -25.677 1.00 95.25 336 GLY A C 1
ATOM 2654 O O . GLY A 1 336 ? 19.695 14.191 -26.849 1.00 95.25 336 GLY A O 1
ATOM 2655 N N . CYS A 1 337 ? 19.455 12.884 -25.037 1.00 94.06 337 CYS A N 1
ATOM 2656 C CA . CYS A 1 337 ? 19.968 11.677 -25.686 1.00 94.06 337 CYS A CA 1
ATOM 2657 C C . CYS A 1 337 ? 19.143 11.314 -26.929 1.00 94.06 337 CYS A C 1
ATOM 2659 O O . CYS A 1 337 ? 19.713 11.078 -27.995 1.00 94.06 337 CYS A O 1
ATOM 2661 N N . LEU A 1 338 ? 17.810 11.317 -26.820 1.00 93.50 338 LEU A N 1
ATOM 2662 C CA . LEU A 1 338 ? 16.921 11.031 -27.948 1.00 93.50 338 LEU A CA 1
ATOM 2663 C C . LEU A 1 338 ? 17.069 12.058 -29.073 1.00 93.50 338 LEU A C 1
ATOM 2665 O O . LEU A 1 338 ? 17.129 11.659 -30.232 1.00 93.50 338 LEU A O 1
ATOM 2669 N N . ALA A 1 339 ? 17.175 13.349 -28.757 1.00 93.44 339 ALA A N 1
ATOM 2670 C CA . ALA A 1 339 ? 17.358 14.406 -29.749 1.00 93.44 339 ALA A CA 1
ATOM 2671 C C . ALA A 1 339 ? 18.666 14.240 -30.538 1.00 93.44 339 ALA A C 1
ATOM 2673 O O . ALA A 1 339 ? 18.652 14.347 -31.763 1.00 93.44 339 ALA A O 1
ATOM 2674 N N . ILE A 1 340 ? 19.773 13.901 -29.864 1.00 93.62 340 ILE A N 1
ATOM 2675 C CA . ILE A 1 340 ? 21.059 13.610 -30.521 1.00 93.62 340 ILE A CA 1
ATOM 2676 C C . ILE A 1 340 ? 20.906 12.429 -31.486 1.00 93.62 340 ILE A C 1
ATOM 2678 O O . ILE A 1 340 ? 21.345 12.500 -32.632 1.00 93.62 340 ILE A O 1
ATOM 2682 N N . ILE A 1 341 ? 20.241 11.355 -31.056 1.00 90.50 341 ILE A N 1
ATOM 2683 C CA . ILE A 1 341 ? 20.009 10.179 -31.905 1.00 90.50 341 ILE A CA 1
ATOM 2684 C C . ILE A 1 341 ? 19.140 10.535 -33.114 1.00 90.50 341 ILE A C 1
ATOM 2686 O O . ILE A 1 341 ? 19.453 10.125 -34.230 1.00 90.50 341 ILE A O 1
ATOM 2690 N N . GLN A 1 342 ? 18.077 11.318 -32.913 1.00 91.38 342 GLN A N 1
ATOM 2691 C CA . GLN A 1 342 ? 17.204 11.750 -34.002 1.00 91.38 342 GLN A CA 1
ATOM 2692 C C . GLN A 1 342 ? 17.917 12.672 -34.994 1.00 91.38 342 GLN A C 1
ATOM 2694 O O . GLN A 1 342 ? 17.638 12.599 -36.189 1.00 91.38 342 GLN A O 1
ATOM 2699 N N . PHE A 1 343 ? 18.862 13.495 -34.534 1.00 92.31 343 PHE A N 1
ATOM 2700 C CA . PHE A 1 343 ? 19.689 14.324 -35.409 1.00 92.31 343 PHE A CA 1
ATOM 2701 C C . PHE A 1 343 ? 20.543 13.467 -36.356 1.00 92.31 343 PHE A C 1
ATOM 2703 O O . PHE A 1 343 ? 20.529 13.691 -37.566 1.00 92.31 343 PHE A O 1
ATOM 2710 N N . TYR A 1 344 ? 21.204 12.425 -35.838 1.00 89.31 344 TYR A N 1
ATOM 2711 C CA . TYR A 1 344 ? 21.926 11.464 -36.681 1.00 89.31 344 TYR A CA 1
ATOM 2712 C C . TYR A 1 344 ? 20.988 10.666 -37.599 1.00 89.31 344 TYR A C 1
ATOM 2714 O O . TYR A 1 344 ? 21.302 10.459 -38.769 1.00 89.31 344 TYR A O 1
ATOM 2722 N N . ALA A 1 345 ? 19.816 10.253 -37.108 1.00 87.19 345 ALA A N 1
ATOM 2723 C CA . ALA A 1 345 ? 18.822 9.548 -37.918 1.00 87.19 345 ALA A CA 1
ATOM 2724 C C . ALA A 1 345 ? 18.308 10.407 -39.090 1.00 87.19 345 ALA A C 1
ATOM 2726 O O . ALA A 1 345 ? 18.079 9.892 -40.185 1.00 87.19 345 ALA A O 1
ATOM 2727 N N . LEU A 1 346 ? 18.185 11.723 -38.890 1.00 88.44 346 LEU A N 1
ATOM 2728 C CA . LEU A 1 346 ? 17.801 12.671 -39.935 1.00 88.44 346 LEU A CA 1
ATOM 2729 C C . LEU A 1 346 ? 18.859 12.751 -41.045 1.00 88.44 346 LEU A C 1
ATOM 2731 O O . LEU A 1 346 ? 18.505 12.718 -42.221 1.00 88.44 346 LEU A O 1
ATOM 2735 N N . GLN A 1 347 ? 20.147 12.788 -40.683 1.00 88.44 347 GLN A N 1
ATOM 2736 C CA . GLN A 1 347 ? 21.258 12.778 -41.648 1.00 88.44 347 GLN A CA 1
ATOM 2737 C C . GLN A 1 347 ? 21.304 11.485 -42.477 1.00 88.44 347 GLN A C 1
ATOM 2739 O O . GLN A 1 347 ? 21.684 11.515 -43.643 1.00 88.44 347 GLN A O 1
ATOM 2744 N N . LEU A 1 348 ? 20.874 10.362 -41.893 1.00 84.12 348 LEU A N 1
ATOM 2745 C CA . LEU A 1 348 ? 20.755 9.061 -42.563 1.00 84.12 348 LEU A CA 1
ATOM 2746 C C . LEU A 1 348 ? 19.472 8.916 -43.408 1.00 84.12 348 LEU A C 1
ATOM 2748 O O . LEU A 1 348 ? 19.248 7.865 -44.008 1.00 84.12 348 LEU A O 1
ATOM 2752 N N . GLY A 1 349 ? 18.614 9.942 -43.458 1.00 85.19 349 GLY A N 1
ATOM 2753 C CA . GLY A 1 349 ? 17.377 9.934 -44.243 1.00 85.19 349 GLY A CA 1
ATOM 2754 C C . GLY A 1 349 ? 16.212 9.166 -43.606 1.00 85.19 349 GLY A C 1
ATOM 2755 O O . GLY A 1 349 ? 15.247 8.825 -44.293 1.00 85.19 349 GLY A O 1
ATOM 2756 N N . TRP A 1 350 ? 16.248 8.889 -42.300 1.00 86.94 350 TRP A N 1
ATOM 2757 C CA . TRP A 1 350 ? 15.196 8.143 -41.591 1.00 86.94 350 TRP A CA 1
ATOM 2758 C C . TRP A 1 350 ? 14.030 9.035 -41.138 1.00 86.94 350 TRP A C 1
ATOM 2760 O O . TRP A 1 350 ? 13.618 9.027 -39.977 1.00 86.94 350 TRP A O 1
ATOM 2770 N N . TRP A 1 351 ? 13.467 9.808 -42.068 1.00 87.12 351 TRP A N 1
ATOM 2771 C CA . TRP A 1 351 ? 12.476 10.854 -41.789 1.00 87.12 351 TRP A CA 1
ATOM 2772 C C . TRP A 1 351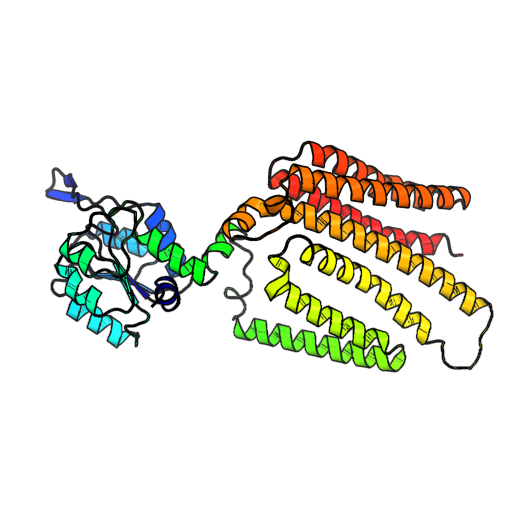 ? 11.237 10.363 -41.026 1.00 87.12 351 TRP A C 1
ATOM 2774 O O . TRP A 1 351 ? 10.790 11.037 -40.099 1.00 87.12 351 TRP A O 1
ATOM 2784 N N . LEU A 1 352 ? 10.699 9.182 -41.361 1.00 88.75 352 LEU A N 1
ATOM 2785 C CA . LEU A 1 352 ? 9.502 8.640 -40.700 1.00 88.75 352 LEU A CA 1
ATOM 2786 C C . LEU A 1 352 ? 9.784 8.247 -39.247 1.00 88.75 352 LEU A C 1
ATOM 2788 O O . LEU A 1 352 ? 8.978 8.537 -38.366 1.00 88.75 352 LEU A O 1
ATOM 2792 N N . SER A 1 353 ? 10.941 7.629 -38.993 1.00 89.12 353 SER A N 1
ATOM 2793 C CA . SER A 1 353 ? 11.367 7.257 -37.639 1.00 89.12 353 SER A CA 1
ATOM 2794 C C . SER A 1 353 ? 11.579 8.500 -36.777 1.00 89.12 353 SER A C 1
ATOM 2796 O O . SER A 1 353 ? 11.109 8.552 -35.639 1.00 89.12 353 SER A O 1
ATOM 2798 N N . THR A 1 354 ? 12.225 9.528 -37.335 1.00 90.19 354 THR A N 1
ATOM 2799 C CA . THR A 1 354 ? 12.454 10.796 -36.638 1.00 90.19 354 THR A CA 1
ATOM 2800 C C . THR A 1 354 ? 11.145 11.514 -36.332 1.00 90.19 354 THR A C 1
ATOM 2802 O O . THR A 1 354 ? 10.924 11.917 -35.190 1.00 90.19 354 THR A O 1
ATOM 2805 N N . ALA A 1 355 ? 10.231 11.612 -37.302 1.00 92.69 355 ALA A N 1
ATOM 2806 C CA . ALA A 1 355 ? 8.914 12.208 -37.089 1.00 92.69 355 ALA A CA 1
ATOM 2807 C C . ALA A 1 355 ? 8.114 11.457 -36.009 1.00 92.69 355 ALA A C 1
ATOM 2809 O O . ALA A 1 355 ? 7.537 12.087 -35.120 1.00 92.69 355 ALA A O 1
ATOM 2810 N N . TYR A 1 356 ? 8.137 10.119 -36.033 1.00 94.44 356 TYR A N 1
ATOM 2811 C CA . TYR A 1 356 ? 7.489 9.284 -35.021 1.00 94.44 356 TYR A CA 1
ATOM 2812 C C . TYR A 1 356 ? 8.067 9.526 -33.621 1.00 94.44 356 TYR A C 1
ATOM 2814 O O . TYR A 1 356 ? 7.317 9.782 -32.678 1.00 94.44 356 TYR A O 1
ATOM 2822 N N . CYS A 1 357 ? 9.395 9.494 -33.478 1.00 92.75 357 CYS A N 1
ATOM 2823 C CA . CYS A 1 357 ? 10.057 9.713 -32.190 1.00 92.75 357 CYS A CA 1
ATOM 2824 C C . CYS A 1 357 ? 9.797 11.127 -31.653 1.00 92.75 357 CYS A C 1
ATOM 2826 O O . CYS A 1 357 ? 9.529 11.297 -30.461 1.00 92.75 357 CYS A O 1
ATOM 2828 N N . CYS A 1 358 ? 9.818 12.140 -32.520 1.00 93.06 358 CYS A N 1
ATOM 2829 C CA . CYS A 1 358 ? 9.488 13.507 -32.136 1.00 93.06 358 CYS A CA 1
ATOM 2830 C C . CYS A 1 358 ? 8.046 13.620 -31.621 1.00 93.06 358 CYS A C 1
ATOM 2832 O O . CYS A 1 358 ? 7.825 14.167 -30.540 1.00 93.06 358 CYS A O 1
ATOM 2834 N N . LEU A 1 359 ? 7.078 13.060 -32.352 1.00 95.06 359 LEU A N 1
ATOM 2835 C CA . LEU A 1 359 ? 5.654 13.200 -32.048 1.00 95.06 359 LEU A CA 1
ATOM 2836 C C . LEU A 1 359 ? 5.195 12.367 -30.844 1.00 95.06 359 LEU A C 1
ATOM 2838 O O . LEU A 1 359 ? 4.417 12.854 -30.029 1.00 95.06 359 LEU A O 1
ATOM 2842 N N . PHE A 1 360 ? 5.658 11.122 -30.726 1.00 95.31 360 PHE A N 1
ATOM 2843 C CA . PHE A 1 360 ? 5.129 10.156 -29.755 1.00 95.31 360 PHE A CA 1
ATOM 2844 C C . PHE A 1 360 ? 6.030 9.912 -28.542 1.00 95.31 360 PHE A C 1
ATOM 2846 O O . PHE A 1 360 ? 5.610 9.213 -27.617 1.00 95.31 360 PHE A O 1
ATOM 2853 N N . ILE A 1 361 ? 7.249 10.463 -28.529 1.00 94.75 361 ILE A N 1
ATOM 2854 C CA . ILE A 1 361 ? 8.198 10.300 -27.418 1.00 94.75 361 ILE A CA 1
ATOM 2855 C C . ILE A 1 361 ? 8.657 11.669 -26.910 1.00 94.75 361 ILE A C 1
ATOM 2857 O O . ILE A 1 361 ? 8.371 12.014 -25.767 1.00 94.75 361 ILE A O 1
ATOM 2861 N N . ILE A 1 362 ? 9.312 12.479 -27.748 1.00 95.25 362 ILE A N 1
ATOM 2862 C CA . ILE A 1 362 ? 9.926 13.750 -27.322 1.00 95.25 362 ILE A CA 1
ATOM 2863 C C . ILE A 1 362 ? 8.868 14.780 -26.902 1.00 95.25 362 ILE A C 1
ATOM 2865 O O . ILE A 1 362 ? 8.944 15.306 -25.792 1.00 95.25 362 ILE A O 1
ATOM 2869 N N . LEU A 1 363 ? 7.860 15.051 -27.740 1.00 95.44 363 LEU A N 1
ATOM 2870 C CA . LEU A 1 363 ? 6.798 16.008 -27.404 1.00 95.44 363 LEU A CA 1
ATOM 2871 C C . LEU A 1 363 ? 6.021 15.602 -26.133 1.00 95.44 363 LEU A C 1
ATOM 2873 O O . LEU A 1 363 ? 5.873 16.442 -25.241 1.00 95.44 363 LEU A O 1
ATOM 2877 N N . PRO A 1 364 ? 5.591 14.335 -25.966 1.00 96.69 364 PRO A N 1
ATOM 2878 C CA . PRO A 1 364 ? 5.004 13.870 -24.714 1.00 96.69 364 PRO A CA 1
ATOM 2879 C C . PRO A 1 364 ? 5.934 13.984 -23.500 1.00 96.69 364 PRO A C 1
ATOM 2881 O O . PRO A 1 364 ? 5.459 14.344 -22.427 1.00 96.69 364 PRO A O 1
ATOM 2884 N N . LEU A 1 365 ? 7.243 13.727 -23.635 1.00 96.19 365 LEU A N 1
ATOM 2885 C CA . LEU A 1 365 ? 8.206 13.906 -22.535 1.00 96.19 365 LEU A CA 1
ATOM 2886 C C . LEU A 1 365 ? 8.305 15.372 -22.098 1.00 96.19 365 LEU A C 1
ATOM 2888 O O . LEU A 1 365 ? 8.297 15.655 -20.899 1.00 96.19 365 LEU A O 1
ATOM 2892 N N . ILE A 1 366 ? 8.330 16.306 -23.051 1.00 95.50 366 ILE A N 1
ATOM 2893 C CA . ILE A 1 366 ? 8.313 17.749 -22.769 1.00 95.50 366 ILE A CA 1
ATOM 2894 C C . ILE A 1 366 ? 7.002 18.141 -22.074 1.00 95.50 366 ILE A C 1
ATOM 2896 O O . ILE A 1 366 ? 7.015 18.883 -21.091 1.00 95.50 366 ILE A O 1
ATOM 2900 N N . TRP A 1 367 ? 5.867 17.606 -22.530 1.00 96.31 367 TRP A N 1
ATOM 2901 C CA . TRP A 1 367 ? 4.574 17.831 -21.882 1.00 96.31 367 TRP A CA 1
ATOM 2902 C C . TRP A 1 367 ? 4.546 17.295 -20.442 1.00 96.31 367 TRP A C 1
ATOM 2904 O O . TRP A 1 367 ? 4.078 17.991 -19.537 1.00 96.31 367 TRP A O 1
ATOM 2914 N N . VAL A 1 368 ? 5.092 16.094 -20.201 1.00 96.56 368 VAL A N 1
ATOM 2915 C CA . VAL A 1 368 ? 5.231 15.520 -18.852 1.00 96.56 368 VAL A CA 1
ATOM 2916 C C . VAL A 1 368 ? 6.091 16.430 -17.976 1.00 96.56 368 VAL A C 1
ATOM 2918 O O . VAL A 1 368 ? 5.697 16.707 -16.846 1.00 96.56 368 VAL A O 1
ATOM 2921 N N . LEU A 1 369 ? 7.212 16.946 -18.491 1.00 96.00 369 LEU A N 1
ATOM 2922 C CA . LEU A 1 369 ? 8.095 17.866 -17.766 1.00 96.00 369 LEU A CA 1
ATOM 2923 C C . LEU A 1 369 ? 7.362 19.145 -17.330 1.00 96.00 369 LEU A C 1
ATOM 2925 O O . LEU A 1 369 ? 7.444 19.544 -16.169 1.00 96.00 369 LEU A O 1
ATOM 2929 N N . GLN A 1 370 ? 6.593 19.758 -18.233 1.00 94.81 370 GLN A N 1
ATOM 2930 C CA . GLN A 1 370 ? 5.808 20.961 -17.932 1.00 94.81 370 GLN A CA 1
ATOM 2931 C C . GLN A 1 370 ? 4.716 20.688 -16.891 1.00 94.81 370 GLN A C 1
ATOM 2933 O O . GLN A 1 370 ? 4.538 21.451 -15.939 1.00 94.81 370 GLN A O 1
ATOM 2938 N N . LYS A 1 371 ? 3.975 19.585 -17.046 1.00 95.44 371 LYS A N 1
ATOM 2939 C CA . LYS A 1 371 ? 2.887 19.227 -16.126 1.00 95.44 371 LYS A CA 1
ATOM 2940 C C . LYS A 1 371 ? 3.391 18.763 -14.761 1.00 95.44 371 LYS A C 1
ATOM 2942 O O . LYS A 1 371 ? 2.712 19.014 -13.768 1.00 95.44 371 LYS A O 1
ATOM 2947 N N . LEU A 1 372 ? 4.579 18.166 -14.687 1.00 94.44 372 LEU A N 1
ATOM 2948 C CA . LEU A 1 372 ? 5.219 17.767 -13.433 1.00 94.44 372 LEU A CA 1
ATOM 2949 C C . LEU A 1 372 ? 5.476 18.962 -12.506 1.00 94.44 372 LEU A C 1
ATOM 2951 O O . LEU A 1 372 ? 5.301 18.846 -11.292 1.00 94.44 372 LEU A O 1
ATOM 2955 N N . TYR A 1 373 ? 5.849 20.116 -13.064 1.00 91.56 373 TYR A N 1
ATOM 2956 C CA . TYR A 1 373 ? 6.072 21.329 -12.276 1.00 91.56 373 TYR A CA 1
ATOM 2957 C C . TYR A 1 373 ? 4.796 21.755 -11.532 1.00 91.56 373 TYR A C 1
ATOM 2959 O O . TYR A 1 373 ? 4.832 22.008 -10.326 1.00 91.56 373 TYR A O 1
ATOM 2967 N N . ILE A 1 374 ? 3.656 21.717 -12.229 1.00 91.69 374 ILE A N 1
ATOM 2968 C CA . ILE A 1 374 ? 2.346 22.176 -11.738 1.00 91.69 374 ILE A CA 1
ATOM 2969 C C . ILE A 1 374 ? 1.646 21.122 -10.857 1.00 91.69 374 ILE A C 1
ATOM 2971 O O . ILE A 1 374 ? 0.845 21.485 -10.001 1.00 91.69 374 ILE A O 1
ATOM 2975 N N . ALA A 1 375 ? 1.943 19.830 -11.028 1.00 92.44 375 ALA A N 1
ATOM 2976 C CA . ALA A 1 375 ? 1.276 18.735 -10.318 1.00 92.44 375 ALA A CA 1
ATOM 2977 C C . ALA A 1 375 ? 1.397 18.852 -8.787 1.00 92.44 375 ALA A C 1
ATOM 2979 O O . ALA A 1 375 ? 2.492 19.051 -8.262 1.00 92.44 375 ALA A O 1
ATOM 2980 N N . GLN A 1 376 ? 0.292 18.697 -8.058 1.00 88.44 376 GLN A N 1
ATOM 2981 C CA . GLN A 1 376 ? 0.294 18.747 -6.585 1.00 88.44 376 GLN A CA 1
ATOM 2982 C C . GLN A 1 376 ? -0.468 17.583 -5.951 1.00 88.44 376 GLN A C 1
ATOM 2984 O O . GLN A 1 376 ? -0.199 17.236 -4.804 1.00 88.44 376 GLN A O 1
ATOM 2989 N N . THR A 1 377 ? -1.385 16.959 -6.690 1.00 85.50 377 THR A N 1
ATOM 2990 C CA . THR A 1 377 ? -2.272 15.914 -6.168 1.00 85.50 377 THR A CA 1
ATOM 2991 C C . THR A 1 377 ? -1.871 14.521 -6.657 1.00 85.50 377 THR A C 1
ATOM 2993 O O . THR A 1 377 ? -1.317 14.377 -7.749 1.00 85.50 377 THR A O 1
ATOM 2996 N N . SER A 1 378 ? -2.221 13.465 -5.910 1.00 85.25 378 SER A N 1
ATOM 2997 C CA . SER A 1 378 ? -2.030 12.069 -6.352 1.00 85.25 378 SER A CA 1
ATOM 2998 C C . SER A 1 378 ? -2.673 11.795 -7.718 1.00 85.25 378 SER A C 1
ATOM 3000 O O . SER A 1 378 ? -2.113 11.068 -8.534 1.00 85.25 378 SER A O 1
ATOM 3002 N N . THR A 1 379 ? -3.809 12.430 -8.029 1.00 84.38 379 THR A N 1
ATOM 3003 C CA . THR A 1 379 ? -4.464 12.301 -9.340 1.00 84.38 379 THR A CA 1
ATOM 3004 C C . THR A 1 379 ? -3.654 12.901 -10.486 1.00 84.38 379 THR A C 1
ATOM 3006 O O . THR A 1 379 ? -3.702 12.381 -11.603 1.00 84.38 379 THR A O 1
ATOM 3009 N N . ASP A 1 380 ? -2.888 13.963 -10.234 1.00 90.88 380 ASP A N 1
ATOM 3010 C CA . ASP A 1 380 ? -2.005 14.549 -11.245 1.00 90.88 380 ASP A CA 1
ATOM 3011 C C . ASP A 1 380 ? -0.835 13.609 -11.537 1.00 90.88 380 ASP A C 1
ATOM 3013 O O . ASP A 1 380 ? -0.553 13.307 -12.699 1.00 90.88 380 ASP A O 1
ATOM 3017 N N . TYR A 1 381 ? -0.206 13.069 -10.488 1.00 92.44 381 TYR A N 1
ATOM 3018 C CA . TYR A 1 381 ? 0.878 12.095 -10.627 1.00 92.44 381 TYR A CA 1
ATOM 3019 C C . TYR A 1 381 ? 0.410 10.803 -11.308 1.00 92.44 381 TYR A C 1
ATOM 3021 O O . TYR A 1 381 ? 1.130 10.273 -12.154 1.00 92.44 381 TYR A O 1
ATOM 3029 N N . HIS A 1 382 ? -0.829 10.363 -11.064 1.00 90.56 382 HIS A N 1
ATOM 3030 C CA . HIS A 1 382 ? -1.420 9.224 -11.770 1.00 90.56 382 HIS A CA 1
ATOM 3031 C C . HIS A 1 382 ? -1.516 9.450 -13.290 1.00 90.56 382 HIS A C 1
ATOM 3033 O O . HIS A 1 382 ? -1.180 8.565 -14.089 1.00 90.56 382 HIS A O 1
ATOM 3039 N N . LYS A 1 383 ? -1.932 10.652 -13.720 1.00 93.00 383 LYS A N 1
ATOM 3040 C CA . LYS A 1 383 ? -1.979 11.024 -15.147 1.00 93.00 383 LYS A CA 1
ATOM 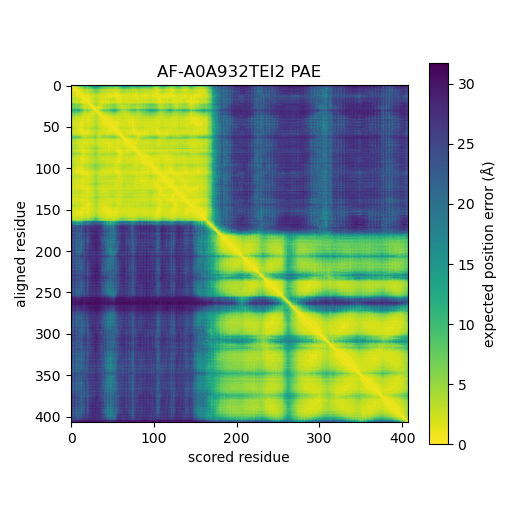3041 C C . LYS A 1 383 ? -0.579 11.032 -15.764 1.00 93.00 383 LYS A C 1
ATOM 3043 O O . LYS A 1 383 ? -0.400 10.494 -16.855 1.00 93.00 383 LYS A O 1
ATOM 3048 N N . LEU A 1 384 ? 0.415 11.575 -15.058 1.00 95.00 384 LEU A N 1
ATOM 3049 C CA . LEU A 1 384 ? 1.813 11.596 -15.512 1.00 95.00 384 LEU A CA 1
ATOM 3050 C C . LEU A 1 384 ? 2.410 10.185 -15.609 1.00 95.00 384 LEU A C 1
ATOM 3052 O O . LEU A 1 384 ? 3.002 9.833 -16.627 1.00 95.00 384 LEU A O 1
ATOM 3056 N N . SER A 1 385 ? 2.190 9.346 -14.595 1.00 93.44 385 SER A N 1
ATOM 3057 C CA . SER A 1 385 ? 2.592 7.932 -14.572 1.00 93.44 385 SER A CA 1
ATOM 3058 C C . SER A 1 385 ? 1.985 7.158 -15.746 1.00 93.44 385 SER A C 1
ATOM 3060 O O . SER A 1 385 ? 2.653 6.338 -16.383 1.00 93.44 385 SER A O 1
ATOM 3062 N N . THR A 1 386 ? 0.729 7.452 -16.090 1.00 93.19 386 THR A N 1
ATOM 3063 C CA . THR A 1 386 ? 0.040 6.851 -17.240 1.00 93.19 386 THR A CA 1
ATOM 3064 C C . THR A 1 386 ? 0.595 7.351 -18.573 1.00 93.19 386 THR A C 1
ATOM 3066 O O . THR A 1 386 ? 0.847 6.538 -19.461 1.00 93.19 386 THR A O 1
ATOM 3069 N N . ALA A 1 387 ? 0.867 8.651 -18.706 1.00 95.56 387 ALA A N 1
ATOM 3070 C CA . ALA A 1 387 ? 1.510 9.211 -19.894 1.00 95.56 387 ALA A CA 1
ATOM 3071 C C . ALA A 1 387 ? 2.894 8.588 -20.135 1.00 95.56 387 ALA A C 1
ATOM 3073 O O . ALA A 1 387 ? 3.201 8.189 -21.255 1.00 95.56 387 ALA A O 1
ATOM 3074 N N . ILE A 1 388 ? 3.697 8.394 -19.084 1.00 95.50 388 ILE A N 1
ATOM 3075 C CA . ILE A 1 388 ? 4.998 7.721 -19.199 1.00 95.50 388 ILE A CA 1
ATOM 3076 C C . ILE A 1 388 ? 4.860 6.270 -19.665 1.00 95.50 388 ILE A C 1
ATOM 3078 O O . ILE A 1 388 ? 5.677 5.815 -20.461 1.00 95.50 388 ILE A O 1
ATOM 3082 N N . LYS A 1 389 ? 3.832 5.531 -19.227 1.00 94.12 389 LYS A N 1
ATOM 3083 C CA . LYS A 1 389 ? 3.583 4.175 -19.757 1.00 94.12 389 LYS A CA 1
ATOM 3084 C C . LYS A 1 389 ? 3.300 4.198 -21.256 1.00 94.12 389 LYS A C 1
ATOM 3086 O O . LYS A 1 389 ? 3.783 3.324 -21.970 1.00 94.12 389 LYS A O 1
ATOM 3091 N N . LEU A 1 390 ? 2.542 5.190 -21.726 1.00 95.06 390 LEU A N 1
ATOM 3092 C CA . LEU A 1 390 ? 2.276 5.353 -23.152 1.00 95.06 390 LEU A CA 1
ATOM 3093 C C . LEU A 1 390 ? 3.569 5.663 -23.918 1.00 95.06 390 LEU A C 1
ATOM 3095 O O . LEU A 1 390 ? 3.826 5.024 -24.930 1.00 95.06 390 LEU A O 1
ATOM 3099 N N . ILE A 1 391 ? 4.411 6.556 -23.388 1.00 96.00 391 ILE A N 1
ATOM 3100 C CA . ILE A 1 391 ? 5.733 6.888 -23.950 1.00 96.00 391 ILE A CA 1
ATOM 3101 C C . ILE A 1 391 ? 6.655 5.663 -23.980 1.00 96.00 391 ILE A C 1
ATOM 3103 O O . ILE A 1 391 ? 7.403 5.460 -24.931 1.00 96.00 391 ILE A O 1
ATOM 3107 N N . MET A 1 392 ? 6.613 4.826 -22.945 1.00 93.88 392 MET A N 1
ATOM 3108 C CA . MET A 1 392 ? 7.382 3.583 -22.889 1.00 93.88 392 MET A CA 1
ATOM 3109 C C . MET A 1 392 ? 6.934 2.611 -23.988 1.00 93.88 392 MET A C 1
ATOM 3111 O O . MET A 1 392 ? 7.775 2.035 -24.675 1.00 93.88 392 MET A O 1
ATOM 3115 N N . LEU A 1 393 ? 5.619 2.469 -24.194 1.00 93.94 393 LEU A N 1
ATOM 3116 C CA . LEU A 1 393 ? 5.052 1.632 -25.250 1.00 93.94 393 LEU A CA 1
ATOM 3117 C C . LEU A 1 393 ? 5.423 2.147 -26.647 1.00 93.94 393 LEU A C 1
ATOM 3119 O O . LEU A 1 393 ? 5.915 1.371 -27.464 1.00 93.94 393 LEU A O 1
ATOM 3123 N N . THR A 1 394 ? 5.226 3.439 -26.921 1.00 93.94 394 THR A N 1
ATOM 3124 C CA . THR A 1 394 ? 5.593 4.047 -28.213 1.00 93.94 394 THR A CA 1
ATOM 3125 C C . THR A 1 394 ? 7.104 4.000 -28.436 1.00 93.94 394 THR A C 1
ATOM 3127 O O . THR A 1 394 ? 7.562 3.715 -29.541 1.00 93.94 394 THR A O 1
ATOM 3130 N N . GLY A 1 395 ? 7.887 4.159 -27.369 1.00 91.38 395 GLY A N 1
ATOM 3131 C CA . GLY A 1 395 ? 9.327 3.938 -27.353 1.00 91.38 395 GLY A CA 1
ATOM 3132 C C . GLY A 1 395 ? 9.709 2.548 -27.844 1.00 91.38 395 GLY A C 1
ATOM 3133 O O . GLY A 1 395 ? 10.494 2.438 -28.777 1.00 91.38 395 GLY A O 1
ATOM 3134 N N . ILE A 1 396 ? 9.119 1.485 -27.299 1.00 88.94 396 ILE A N 1
ATOM 3135 C CA . ILE A 1 396 ? 9.398 0.110 -27.748 1.00 88.94 396 ILE A CA 1
ATOM 3136 C C . ILE A 1 396 ? 8.927 -0.112 -29.195 1.00 88.94 396 ILE A C 1
ATOM 3138 O O . ILE A 1 396 ? 9.660 -0.692 -29.996 1.00 88.94 396 ILE A O 1
ATOM 3142 N N . LEU A 1 397 ? 7.746 0.395 -29.566 1.00 90.19 397 LEU A N 1
ATOM 3143 C CA . LEU A 1 397 ? 7.205 0.267 -30.927 1.00 90.19 397 LEU A CA 1
ATOM 3144 C C . LEU A 1 397 ? 8.078 0.942 -31.991 1.00 90.19 397 LEU A C 1
ATOM 3146 O O . LEU A 1 397 ? 8.058 0.512 -33.146 1.00 90.19 397 LEU A O 1
ATOM 3150 N N . SER A 1 398 ? 8.895 1.932 -31.616 1.00 89.31 398 SER A N 1
ATOM 3151 C CA . SER A 1 398 ? 9.850 2.552 -32.541 1.00 89.31 398 SER A CA 1
ATOM 3152 C C . SER A 1 398 ? 10.849 1.549 -33.143 1.00 89.31 398 SER A C 1
ATOM 3154 O O . SER A 1 398 ? 11.332 1.772 -34.252 1.00 89.31 398 SER A O 1
ATOM 3156 N N . MET A 1 399 ? 11.093 0.400 -32.492 1.00 86.31 399 MET A N 1
ATOM 3157 C CA . MET A 1 399 ? 11.955 -0.658 -33.038 1.00 86.31 399 MET A CA 1
ATOM 3158 C C . MET A 1 399 ? 11.479 -1.174 -34.405 1.00 86.31 399 MET A C 1
ATOM 3160 O O . MET A 1 399 ? 12.289 -1.627 -35.212 1.00 86.31 399 MET A O 1
ATOM 3164 N N . LEU A 1 400 ? 10.174 -1.097 -34.696 1.00 85.88 400 LEU A N 1
ATOM 3165 C CA . LEU A 1 400 ? 9.605 -1.570 -35.962 1.00 85.88 400 LEU A CA 1
ATOM 3166 C C . LEU A 1 400 ? 10.140 -0.797 -37.173 1.00 85.88 400 LEU A C 1
ATOM 3168 O O . LEU A 1 400 ? 10.240 -1.369 -38.260 1.00 85.88 400 LEU A O 1
ATOM 3172 N N . PHE A 1 401 ? 10.538 0.466 -36.995 1.00 83.88 401 PHE A N 1
ATOM 3173 C CA . PHE A 1 401 ? 11.094 1.272 -38.081 1.00 83.88 401 PHE A CA 1
ATOM 3174 C C . PHE A 1 401 ? 12.445 0.742 -38.567 1.00 83.88 401 PHE A C 1
ATOM 3176 O O . PHE A 1 401 ? 12.743 0.879 -39.752 1.00 83.88 401 PHE A O 1
ATOM 3183 N N . PHE A 1 402 ? 13.221 0.039 -37.734 1.00 75.94 402 PHE A N 1
ATOM 3184 C CA . PHE A 1 402 ? 14.459 -0.591 -38.208 1.00 75.94 402 PHE A CA 1
ATOM 3185 C C . PHE A 1 402 ? 14.200 -1.633 -39.292 1.00 75.94 402 PHE A C 1
ATOM 3187 O O . PHE A 1 402 ? 14.992 -1.744 -40.218 1.00 75.94 402 PHE A O 1
ATOM 3194 N N . LYS A 1 403 ? 13.058 -2.331 -39.266 1.00 75.94 403 LYS A N 1
ATOM 3195 C CA . LYS A 1 403 ? 12.702 -3.277 -40.335 1.00 75.94 403 LYS A CA 1
ATOM 3196 C C . LYS A 1 403 ? 12.485 -2.584 -41.688 1.00 75.94 403 LYS A C 1
ATOM 3198 O O . LYS A 1 403 ? 12.678 -3.208 -42.725 1.00 75.94 403 LYS A O 1
ATOM 3203 N N . LEU A 1 404 ? 12.070 -1.317 -41.683 1.00 75.25 404 LEU A N 1
ATOM 3204 C CA . LEU A 1 404 ? 11.809 -0.541 -42.898 1.00 75.25 404 LEU A CA 1
ATOM 3205 C C . LEU A 1 404 ? 13.090 0.042 -43.505 1.00 75.25 404 LEU A C 1
ATOM 3207 O O . LEU A 1 404 ? 13.178 0.156 -44.724 1.00 75.25 404 LEU A O 1
ATOM 3211 N N . TYR A 1 405 ? 14.068 0.389 -42.665 1.00 68.69 405 TYR A N 1
ATOM 3212 C CA . TYR A 1 405 ? 15.299 1.073 -43.076 1.00 68.69 405 TYR A CA 1
ATOM 3213 C C . TYR A 1 405 ? 16.539 0.165 -43.151 1.00 68.69 405 TYR A C 1
ATOM 3215 O O . TYR A 1 405 ? 17.583 0.617 -43.609 1.00 68.69 405 TYR A O 1
ATOM 3223 N N . HIS A 1 406 ? 16.447 -1.098 -42.723 1.00 60.62 406 HIS A N 1
ATOM 3224 C CA . HIS A 1 406 ? 17.539 -2.081 -42.773 1.00 60.62 406 HIS A CA 1
ATOM 3225 C C . HIS A 1 406 ? 17.419 -3.025 -43.986 1.00 60.62 406 HIS A C 1
ATOM 3227 O O . HIS A 1 406 ? 17.464 -4.247 -43.837 1.00 60.62 406 HIS A O 1
ATOM 3233 N N . LYS A 1 407 ? 17.202 -2.442 -45.172 1.00 45.16 407 LYS A N 1
ATOM 3234 C CA . LYS A 1 407 ? 17.302 -3.131 -46.466 1.00 45.16 407 LYS A CA 1
ATOM 3235 C C . LYS A 1 407 ? 18.661 -2.903 -47.102 1.00 45.16 407 LYS A C 1
ATOM 3237 O O . LYS A 1 407 ? 19.152 -1.758 -46.992 1.00 45.16 407 LYS A O 1
#